Protein AF-A0A6G6K445-F1 (afdb_monomer_lite)

Structure (mmCIF, N/CA/C/O backbone):
data_AF-A0A6G6K445-F1
#
_entry.id   AF-A0A6G6K445-F1
#
loop_
_atom_site.group_PDB
_atom_site.id
_atom_site.type_symbol
_atom_site.label_atom_id
_atom_site.label_alt_id
_atom_site.label_comp_id
_atom_site.label_asym_id
_atom_site.label_entity_id
_atom_site.label_seq_id
_atom_site.pdbx_PDB_ins_code
_atom_site.Cartn_x
_atom_site.Cartn_y
_atom_site.Cartn_z
_atom_site.occupancy
_atom_site.B_iso_or_equiv
_atom_site.auth_seq_id
_atom_site.auth_comp_id
_atom_site.auth_asym_id
_atom_site.auth_atom_id
_atom_site.pdbx_PDB_model_num
ATOM 1 N N . MET A 1 1 ? 42.157 34.980 -2.897 1.00 37.25 1 MET A N 1
ATOM 2 C CA . MET A 1 1 ? 42.474 34.645 -1.493 1.00 37.25 1 MET A CA 1
ATOM 3 C C . MET A 1 1 ? 41.217 34.032 -0.906 1.00 37.25 1 MET A C 1
ATOM 5 O O . MET A 1 1 ? 40.422 34.731 -0.299 1.00 37.25 1 MET A O 1
ATOM 9 N N . GLU A 1 2 ? 41.001 32.754 -1.198 1.00 30.42 2 GLU A N 1
ATOM 10 C CA . GLU A 1 2 ? 39.861 31.966 -0.730 1.00 30.42 2 GLU A CA 1
ATOM 11 C C . GLU A 1 2 ? 40.439 30.736 -0.034 1.00 30.42 2 GLU A C 1
ATOM 13 O O . GLU A 1 2 ? 41.215 29.989 -0.633 1.00 30.42 2 GLU A O 1
ATOM 18 N N . SER A 1 3 ? 40.127 30.575 1.250 1.00 34.03 3 SER A N 1
ATOM 19 C CA . SER A 1 3 ? 40.540 29.416 2.037 1.00 34.03 3 SER A CA 1
ATOM 20 C C . SER A 1 3 ? 39.476 28.333 1.925 1.00 34.03 3 SER A C 1
ATOM 22 O O . SER A 1 3 ? 38.387 28.450 2.481 1.00 34.03 3 SER A O 1
ATOM 24 N N . VAL A 1 4 ? 39.831 27.277 1.200 1.00 31.39 4 VAL A N 1
ATOM 25 C CA . VAL A 1 4 ? 39.118 26.002 1.105 1.00 31.39 4 VAL A CA 1
ATOM 26 C C . VAL A 1 4 ? 39.355 25.213 2.394 1.00 31.39 4 VAL A C 1
ATOM 28 O O . VAL A 1 4 ? 40.498 24.916 2.739 1.00 31.39 4 VAL A O 1
ATOM 31 N N . LEU A 1 5 ? 38.280 24.858 3.102 1.00 35.78 5 LEU A N 1
ATOM 32 C CA . LEU A 1 5 ? 38.322 23.956 4.254 1.00 35.78 5 LEU A CA 1
ATOM 33 C C . LEU A 1 5 ? 38.049 22.523 3.767 1.00 35.78 5 LEU A C 1
ATOM 35 O O . LEU A 1 5 ? 36.928 22.177 3.399 1.00 35.78 5 LEU A O 1
ATOM 39 N N . GLN A 1 6 ? 39.101 21.706 3.722 1.00 32.06 6 GLN A N 1
ATOM 40 C CA . GLN A 1 6 ? 39.044 20.274 3.417 1.00 32.06 6 GLN A CA 1
ATOM 41 C C . GLN A 1 6 ? 38.480 19.485 4.607 1.00 32.06 6 GLN A C 1
ATOM 43 O O . GLN A 1 6 ? 39.022 19.536 5.709 1.00 32.06 6 GLN A O 1
ATOM 48 N N . MET A 1 7 ? 37.415 18.719 4.362 1.00 32.34 7 MET A N 1
ATOM 49 C CA . MET A 1 7 ? 36.884 17.704 5.279 1.00 32.34 7 MET A CA 1
ATOM 50 C C . MET A 1 7 ? 37.529 16.338 4.972 1.00 32.34 7 MET A C 1
ATOM 52 O O . MET A 1 7 ? 37.657 15.986 3.797 1.00 32.34 7 MET A O 1
ATOM 56 N N . PRO A 1 8 ? 37.938 15.553 5.986 1.00 35.41 8 PRO A N 1
ATOM 57 C CA . PRO A 1 8 ? 38.545 14.242 5.780 1.00 35.41 8 PRO A CA 1
ATOM 58 C C . PRO A 1 8 ? 37.499 13.184 5.398 1.00 35.41 8 PRO A C 1
ATOM 60 O O . PRO A 1 8 ? 36.436 13.078 6.009 1.00 35.41 8 PRO A O 1
ATOM 63 N N . GLY A 1 9 ? 37.833 12.391 4.378 1.00 30.05 9 GLY A N 1
ATOM 64 C CA . GLY A 1 9 ? 37.005 11.310 3.851 1.00 30.05 9 GLY A CA 1
ATOM 65 C C . GLY A 1 9 ? 36.837 10.151 4.833 1.00 30.05 9 GLY A C 1
ATOM 66 O O . GLY A 1 9 ? 37.804 9.643 5.400 1.00 30.05 9 GLY A O 1
ATOM 67 N N . VAL A 1 10 ? 35.591 9.710 4.990 1.00 37.12 10 VAL A N 1
ATOM 68 C CA . VAL A 1 10 ? 35.219 8.480 5.693 1.00 37.12 10 VAL A CA 1
ATOM 69 C C . VAL A 1 10 ? 34.972 7.407 4.635 1.00 37.12 10 VAL A C 1
ATOM 71 O O . VAL A 1 10 ? 34.036 7.508 3.845 1.00 37.12 10 VAL A O 1
ATOM 74 N N . HIS A 1 11 ? 35.830 6.389 4.595 1.00 35.53 11 HIS A N 1
ATOM 75 C CA . HIS A 1 11 ? 35.611 5.193 3.783 1.00 35.53 11 HIS A CA 1
ATOM 76 C C . HIS A 1 11 ? 34.526 4.309 4.426 1.00 35.53 11 HIS A C 1
ATOM 78 O O . HIS A 1 11 ? 34.600 4.060 5.632 1.00 35.53 11 HIS A O 1
ATOM 84 N N . PRO A 1 12 ? 33.552 3.785 3.661 1.00 38.03 12 PRO A N 1
ATOM 85 C CA . PRO A 1 12 ? 32.618 2.792 4.176 1.00 38.03 12 PRO A CA 1
ATOM 86 C C . PRO A 1 12 ? 33.309 1.431 4.354 1.00 38.03 12 PRO A C 1
ATOM 88 O O . PRO A 1 12 ? 34.021 0.950 3.472 1.00 38.03 12 PRO A O 1
ATOM 91 N N . ALA A 1 13 ? 33.089 0.818 5.517 1.00 40.47 13 ALA A N 1
ATOM 92 C CA . ALA A 1 13 ? 33.525 -0.538 5.832 1.00 40.47 13 ALA A CA 1
ATOM 93 C C . ALA A 1 13 ? 32.693 -1.586 5.057 1.00 40.47 13 ALA A C 1
ATOM 95 O O . ALA A 1 13 ? 31.506 -1.358 4.809 1.00 40.47 13 ALA A O 1
ATOM 96 N N . PRO A 1 14 ? 33.277 -2.743 4.694 1.00 38.56 14 PRO A N 1
ATOM 97 C CA . PRO A 1 14 ? 32.565 -3.796 3.979 1.00 38.56 14 PRO A CA 1
ATOM 98 C C . PRO A 1 14 ? 31.521 -4.473 4.878 1.00 38.56 14 PRO A C 1
ATOM 100 O O . PRO A 1 14 ? 31.820 -4.930 5.983 1.00 38.56 14 PRO A O 1
ATOM 103 N N . VAL A 1 15 ? 30.291 -4.554 4.375 1.00 49.94 15 VAL A N 1
ATOM 104 C CA . VAL A 1 15 ? 29.179 -5.285 4.991 1.00 49.94 15 VAL A CA 1
ATOM 105 C C . VAL A 1 15 ? 29.441 -6.786 4.841 1.00 49.94 15 VAL A C 1
ATOM 107 O O . VAL A 1 15 ? 29.516 -7.306 3.729 1.00 49.94 15 VAL A O 1
ATOM 110 N N . GLY A 1 16 ? 29.617 -7.479 5.966 1.00 39.53 16 GLY A N 1
ATOM 111 C CA . GLY A 1 16 ? 29.768 -8.933 6.007 1.00 39.53 16 GLY A CA 1
ATOM 112 C C . GLY A 1 16 ? 28.459 -9.643 5.664 1.00 39.53 16 GLY A C 1
ATOM 113 O O . GLY A 1 16 ? 27.401 -9.295 6.187 1.00 39.53 16 GLY A O 1
ATOM 114 N N . GLN A 1 17 ? 28.534 -10.648 4.791 1.00 44.44 17 GLN A N 1
ATOM 115 C CA . GLN A 1 17 ? 27.402 -11.513 4.472 1.00 44.44 17 GLN A CA 1
ATOM 116 C C . GLN A 1 17 ? 27.060 -12.456 5.640 1.00 44.44 17 GLN A C 1
ATOM 118 O O . GLN A 1 17 ? 27.969 -12.964 6.304 1.00 44.44 17 GLN A O 1
ATOM 123 N N . PRO A 1 18 ? 25.769 -12.746 5.881 1.00 44.41 18 PRO A N 1
ATOM 124 C CA . PRO A 1 18 ? 25.365 -13.763 6.838 1.00 44.41 18 PRO A CA 1
ATOM 125 C C . PRO A 1 18 ? 25.650 -15.167 6.285 1.00 44.41 18 PRO A C 1
ATOM 127 O O . PRO A 1 18 ? 25.129 -15.575 5.249 1.00 44.41 18 PRO A O 1
ATOM 130 N N . VAL A 1 19 ? 26.470 -15.920 7.016 1.00 49.69 19 VAL A N 1
ATOM 131 C CA . VAL A 1 19 ? 26.690 -17.354 6.802 1.00 49.69 19 VAL A CA 1
ATOM 132 C C . VAL A 1 19 ? 25.459 -18.110 7.310 1.00 49.69 19 VAL A C 1
ATOM 134 O O . VAL A 1 19 ? 25.200 -18.137 8.513 1.00 49.69 19 VAL A O 1
ATOM 137 N N . TYR A 1 20 ? 24.704 -18.733 6.406 1.00 50.19 20 TYR A N 1
ATOM 138 C CA . TYR A 1 20 ? 23.666 -19.700 6.765 1.00 50.19 20 TYR A CA 1
ATOM 139 C C . TYR A 1 20 ? 24.309 -21.054 7.118 1.00 50.19 20 TYR A C 1
ATOM 141 O O . TYR A 1 20 ? 25.134 -21.547 6.344 1.00 50.19 20 TYR A O 1
ATOM 149 N N . PRO A 1 21 ? 23.953 -21.692 8.249 1.00 54.72 21 PRO A N 1
ATOM 150 C CA . PRO A 1 21 ? 24.375 -23.061 8.526 1.00 54.72 21 PRO A CA 1
ATOM 151 C C . PRO A 1 21 ? 23.607 -24.058 7.636 1.00 54.72 21 PRO A C 1
ATOM 153 O O . PRO A 1 21 ? 22.424 -23.846 7.356 1.00 54.72 21 PRO A O 1
ATOM 156 N N . PRO A 1 22 ? 24.240 -25.162 7.197 1.00 49.97 22 PRO A N 1
ATOM 157 C CA . PRO A 1 22 ? 23.574 -26.174 6.388 1.00 49.97 22 PRO A CA 1
ATOM 158 C C . PRO A 1 22 ? 22.538 -26.969 7.194 1.00 49.97 22 PRO A C 1
ATOM 160 O O . PRO A 1 22 ? 22.710 -27.256 8.379 1.00 49.97 22 PRO A O 1
ATOM 163 N N . ALA A 1 23 ? 21.463 -27.341 6.497 1.00 37.00 23 ALA A N 1
ATOM 164 C CA . ALA A 1 23 ? 20.345 -28.132 6.986 1.00 37.00 23 ALA A CA 1
ATOM 165 C C . ALA A 1 23 ? 20.790 -29.484 7.574 1.00 37.00 23 ALA A C 1
ATOM 167 O O . ALA A 1 23 ? 21.500 -30.261 6.932 1.00 37.00 23 ALA A O 1
ATOM 168 N N . ALA A 1 24 ? 20.325 -29.782 8.789 1.00 41.03 24 ALA A N 1
ATOM 169 C CA . ALA A 1 24 ? 20.492 -31.085 9.416 1.00 41.03 24 ALA A CA 1
ATOM 170 C C . ALA A 1 24 ? 19.541 -32.106 8.770 1.00 41.03 24 ALA A C 1
ATOM 172 O O . ALA A 1 24 ? 18.319 -31.960 8.805 1.00 41.03 24 ALA A O 1
ATOM 173 N N . SER A 1 25 ? 20.134 -33.140 8.180 1.00 44.50 25 SER A N 1
ATOM 174 C CA . SER A 1 25 ? 19.454 -34.322 7.659 1.00 44.50 25 SER A CA 1
ATOM 175 C C . SER A 1 25 ? 18.954 -35.200 8.812 1.00 44.50 25 SER A C 1
ATOM 177 O O . SER A 1 25 ? 19.719 -35.555 9.710 1.00 44.50 25 SER A O 1
ATOM 179 N N . ASN A 1 26 ? 17.667 -35.548 8.782 1.00 45.97 26 ASN A N 1
ATOM 180 C CA . ASN A 1 26 ? 17.044 -36.509 9.686 1.00 45.97 26 ASN A CA 1
ATOM 181 C C . ASN A 1 26 ? 17.431 -37.941 9.284 1.00 45.97 26 ASN A C 1
ATOM 183 O O . ASN A 1 26 ? 17.043 -38.407 8.214 1.00 45.97 26 ASN A O 1
ATOM 187 N N . ALA A 1 27 ? 18.110 -38.666 10.174 1.00 45.50 27 ALA A N 1
ATOM 188 C CA . ALA A 1 27 ? 18.220 -40.123 10.122 1.00 45.50 27 ALA A CA 1
ATOM 189 C C . ALA A 1 27 ? 18.210 -40.723 11.549 1.00 45.50 27 ALA A C 1
ATOM 191 O O . ALA A 1 27 ? 18.643 -40.057 12.493 1.00 45.50 27 ALA A O 1
ATOM 192 N N . PRO A 1 28 ? 17.676 -41.947 11.735 1.00 51.00 28 PRO A N 1
ATOM 193 C CA . PRO A 1 28 ? 17.227 -42.444 13.033 1.00 51.00 28 PRO A CA 1
ATOM 194 C C . PRO A 1 28 ? 18.328 -43.128 13.862 1.00 51.00 28 PRO A C 1
ATOM 196 O O . PRO A 1 28 ? 19.203 -43.819 13.345 1.00 51.00 28 PRO A O 1
ATOM 199 N N . LEU A 1 29 ? 18.214 -42.972 15.183 1.00 45.34 29 LEU A N 1
ATOM 200 C CA . LEU A 1 29 ? 19.003 -43.639 16.225 1.00 45.34 29 LEU A CA 1
ATOM 201 C C . LEU A 1 29 ? 18.754 -45.157 16.283 1.00 45.34 29 LEU A C 1
ATOM 203 O O . LEU A 1 29 ? 17.594 -45.578 16.259 1.00 45.34 29 LEU A O 1
ATOM 207 N N . PRO A 1 30 ? 19.790 -45.962 16.582 1.00 53.62 30 PRO A N 1
ATOM 208 C CA . PRO A 1 30 ? 19.624 -47.220 17.293 1.00 53.62 30 PRO A CA 1
ATOM 209 C C . PRO A 1 30 ? 20.057 -47.118 18.768 1.00 53.62 30 PRO A C 1
ATOM 211 O O . PRO A 1 30 ? 21.072 -46.521 19.125 1.00 53.62 30 PRO A O 1
ATOM 214 N N . ARG A 1 31 ? 19.257 -47.760 19.628 1.00 48.59 31 ARG A N 1
ATOM 215 C CA . ARG A 1 31 ? 19.572 -48.121 21.020 1.00 48.59 31 ARG A CA 1
ATOM 216 C C . ARG A 1 31 ? 20.763 -49.088 21.073 1.00 48.59 31 ARG A C 1
ATOM 218 O O . ARG A 1 31 ? 20.750 -50.064 20.331 1.00 48.59 31 ARG A O 1
ATOM 225 N N . ASN A 1 32 ? 21.678 -48.918 22.036 1.00 38.62 32 ASN A N 1
ATOM 226 C CA . ASN A 1 32 ? 21.842 -49.854 23.166 1.00 38.62 32 ASN A CA 1
ATOM 227 C C . ASN A 1 32 ? 23.025 -49.515 24.103 1.00 38.62 32 ASN A C 1
ATOM 229 O O . ASN A 1 32 ? 24.143 -49.275 23.669 1.00 38.62 32 ASN A O 1
ATOM 233 N N . THR A 1 33 ? 22.707 -49.538 25.405 1.00 41.44 33 THR A N 1
ATOM 234 C CA . THR A 1 33 ? 23.463 -50.039 26.578 1.00 41.44 33 THR A CA 1
ATOM 235 C C . THR A 1 33 ? 24.975 -50.288 26.474 1.00 41.44 33 THR A C 1
ATOM 237 O O . THR A 1 33 ? 25.384 -51.163 25.721 1.00 41.44 33 THR A O 1
ATOM 240 N N . THR A 1 34 ? 25.777 -49.751 27.409 1.00 37.44 34 THR A N 1
ATOM 241 C CA . THR A 1 34 ? 26.303 -50.485 28.595 1.00 37.44 34 THR A CA 1
ATOM 242 C C . THR A 1 34 ? 27.182 -49.611 29.508 1.00 37.44 34 THR A C 1
ATOM 244 O O . THR A 1 34 ? 27.777 -48.624 29.092 1.00 37.44 34 THR A O 1
ATOM 247 N N . HIS A 1 35 ? 27.209 -50.008 30.784 1.00 43.72 35 HIS A N 1
ATOM 248 C CA . HIS A 1 35 ? 27.986 -49.493 31.913 1.00 43.72 35 HIS A CA 1
ATOM 249 C C . HIS A 1 35 ? 29.505 -49.421 31.686 1.00 43.72 35 HIS A C 1
ATOM 251 O O . HIS A 1 35 ? 30.089 -50.376 31.185 1.00 43.72 35 HIS A O 1
ATOM 257 N N . ALA A 1 36 ? 30.157 -48.405 32.264 1.00 38.41 36 ALA A N 1
ATOM 258 C CA . ALA A 1 36 ? 31.474 -48.570 32.887 1.00 38.41 36 ALA A CA 1
ATOM 259 C C . ALA A 1 36 ? 31.735 -47.481 33.941 1.00 38.41 36 ALA A C 1
ATOM 261 O O . ALA A 1 36 ? 31.722 -46.285 33.663 1.00 38.41 36 ALA A O 1
ATOM 262 N N . ALA A 1 37 ? 31.965 -47.936 35.170 1.00 46.44 37 ALA A N 1
ATOM 263 C CA . ALA A 1 37 ? 32.393 -47.151 36.315 1.00 46.44 37 ALA A CA 1
ATOM 264 C C . ALA A 1 37 ? 33.805 -46.576 36.110 1.00 46.44 37 ALA A C 1
ATOM 266 O O . ALA A 1 37 ? 34.688 -47.268 35.609 1.00 46.44 37 ALA A O 1
ATOM 267 N N . SER A 1 38 ? 34.056 -45.347 36.566 1.00 45.50 38 SER A N 1
ATOM 268 C CA . SER A 1 38 ? 35.426 -44.874 36.802 1.00 45.50 38 SER A CA 1
ATOM 269 C C . SER A 1 38 ? 35.495 -43.756 37.851 1.00 45.50 38 SER A C 1
ATOM 271 O O . SER A 1 38 ? 35.090 -42.620 37.646 1.00 45.50 38 SER A O 1
ATOM 273 N N . ALA A 1 39 ? 36.030 -44.160 39.005 1.00 42.53 39 ALA A N 1
ATOM 274 C CA . ALA A 1 39 ? 36.975 -43.450 39.866 1.00 42.53 39 ALA A CA 1
ATOM 275 C C . ALA A 1 39 ? 36.736 -41.960 40.180 1.00 42.53 39 ALA A C 1
ATOM 277 O O . ALA A 1 39 ? 37.257 -41.040 39.554 1.00 42.53 39 ALA A O 1
ATOM 278 N N . GLN A 1 40 ? 36.089 -41.760 41.322 1.00 45.91 40 GLN A N 1
ATOM 279 C CA . GLN A 1 40 ? 36.054 -40.532 42.103 1.00 45.91 40 GLN A CA 1
ATOM 280 C C . GLN A 1 40 ? 37.441 -40.271 42.736 1.00 45.91 40 GLN A C 1
ATOM 282 O O . GLN A 1 40 ? 37.790 -40.865 43.756 1.00 45.91 40 GLN A O 1
ATOM 287 N N . ARG A 1 41 ? 38.255 -39.380 42.145 1.00 40.41 41 ARG A N 1
ATOM 288 C CA . ARG A 1 41 ? 39.443 -38.800 42.804 1.00 40.41 41 ARG A CA 1
ATOM 289 C C . ARG A 1 41 ? 39.112 -37.409 43.342 1.00 40.41 41 ARG A C 1
ATOM 291 O O . ARG A 1 41 ? 38.875 -36.461 42.603 1.00 40.41 41 ARG A O 1
ATOM 298 N N . LYS A 1 42 ? 39.098 -37.333 44.669 1.00 44.91 42 LYS A N 1
ATOM 299 C CA . LYS A 1 42 ? 38.898 -36.150 45.505 1.00 44.91 42 LYS A CA 1
ATOM 300 C C . LYS A 1 42 ? 40.169 -35.288 45.453 1.00 44.91 42 LYS A C 1
ATOM 302 O O . LYS A 1 42 ? 41.204 -35.713 45.957 1.00 44.91 42 LYS A O 1
ATOM 307 N N . ALA A 1 43 ? 40.097 -34.111 44.834 1.00 46.25 43 ALA A N 1
ATOM 308 C CA . ALA A 1 43 ? 41.137 -33.082 44.912 1.00 46.25 43 ALA A CA 1
ATOM 309 C C . ALA A 1 43 ? 40.742 -32.022 45.964 1.00 46.25 43 ALA A C 1
ATOM 311 O O . ALA A 1 43 ? 39.549 -31.736 46.112 1.00 46.25 43 ALA A O 1
ATOM 312 N N . PRO A 1 44 ? 41.699 -31.471 46.731 1.00 52.06 44 PRO A N 1
ATOM 313 C CA . PRO A 1 44 ? 41.410 -30.585 47.852 1.00 52.06 44 PRO A CA 1
ATOM 314 C C . PRO A 1 44 ? 40.961 -29.194 47.385 1.00 52.06 44 PRO A C 1
ATOM 316 O O . PRO A 1 44 ? 41.566 -28.580 46.507 1.00 52.06 44 PRO A O 1
ATOM 319 N N . GLN A 1 45 ? 39.897 -28.697 48.015 1.00 43.81 45 GLN A N 1
ATOM 320 C CA . GLN A 1 45 ? 39.417 -27.323 47.903 1.00 43.81 45 GLN A CA 1
ATOM 321 C C . GLN A 1 45 ? 40.478 -26.357 48.448 1.00 43.81 45 GLN A C 1
ATOM 323 O O . GLN A 1 45 ? 40.666 -26.240 49.657 1.00 43.81 45 GLN A O 1
ATOM 328 N N . GLY A 1 46 ? 41.163 -25.657 47.544 1.00 41.31 46 GLY A N 1
ATOM 329 C CA . GLY A 1 46 ? 41.931 -24.459 47.863 1.00 41.31 46 GLY A CA 1
ATOM 330 C C . GLY A 1 46 ? 41.000 -23.251 47.926 1.00 41.31 46 GLY A C 1
ATOM 331 O O . GLY A 1 46 ? 40.371 -22.888 46.931 1.00 41.31 46 GLY A O 1
ATOM 332 N N . ALA A 1 47 ? 40.899 -22.637 49.102 1.00 53.75 47 ALA A N 1
ATOM 333 C CA . ALA A 1 47 ? 40.171 -21.397 49.325 1.00 53.75 47 ALA A CA 1
ATOM 334 C C . ALA A 1 47 ? 40.815 -20.241 48.533 1.00 53.75 47 ALA A C 1
ATOM 336 O O . ALA A 1 47 ? 41.815 -19.661 48.942 1.00 53.75 47 ALA A O 1
ATOM 337 N N . SER A 1 48 ? 40.225 -19.901 47.387 1.00 48.81 48 SER A N 1
ATOM 338 C CA . SER A 1 48 ? 40.535 -18.701 46.603 1.00 48.81 48 SER A CA 1
ATOM 339 C C . SER A 1 48 ? 39.624 -17.556 47.061 1.00 48.81 48 SER A C 1
ATOM 341 O O . SER A 1 48 ? 38.629 -17.217 46.412 1.00 48.81 48 SER A O 1
ATOM 343 N N . SER A 1 49 ? 39.946 -16.957 48.205 1.00 54.84 49 SER A N 1
ATOM 344 C CA . SER A 1 49 ? 39.359 -15.688 48.632 1.00 54.84 49 SER A CA 1
ATOM 345 C C . SER A 1 49 ? 39.994 -14.523 47.864 1.00 54.84 49 SER A C 1
ATOM 347 O O . SER A 1 49 ? 41.194 -14.287 47.965 1.00 54.84 49 SER A O 1
ATOM 349 N N . GLY A 1 50 ? 39.162 -13.755 47.155 1.00 57.41 50 GLY A N 1
ATOM 350 C CA . GLY A 1 50 ? 39.366 -12.310 47.018 1.00 57.41 50 GLY A CA 1
ATOM 351 C C . GLY A 1 50 ? 40.120 -11.789 45.792 1.00 57.41 50 GLY A C 1
ATOM 352 O O . GLY A 1 50 ? 41.165 -11.181 45.966 1.00 57.41 50 GLY A O 1
ATOM 353 N N . ARG A 1 51 ? 39.551 -11.896 44.577 1.00 56.25 51 ARG A N 1
ATOM 354 C CA . ARG A 1 51 ? 39.840 -10.978 43.439 1.00 56.25 51 ARG A CA 1
ATOM 355 C C . ARG A 1 51 ? 38.655 -10.803 42.462 1.00 56.25 51 ARG A C 1
ATOM 357 O O . ARG A 1 51 ? 38.849 -10.795 41.256 1.00 56.25 51 ARG A O 1
ATOM 364 N N . LYS A 1 52 ? 37.410 -10.675 42.948 1.00 55.50 52 LYS A N 1
ATOM 365 C CA . LYS A 1 52 ? 36.237 -10.379 42.079 1.00 55.50 52 LYS A CA 1
ATOM 366 C C . LYS A 1 52 ? 35.845 -8.893 42.017 1.00 55.50 52 LYS A C 1
ATOM 368 O O . LYS A 1 52 ? 35.029 -8.518 41.185 1.00 55.50 52 LYS A O 1
ATOM 373 N N . ALA A 1 53 ? 36.449 -8.041 42.848 1.00 58.34 53 ALA A N 1
ATOM 374 C CA . ALA A 1 53 ? 36.164 -6.605 42.869 1.00 58.34 53 ALA A CA 1
ATOM 375 C C . ALA A 1 53 ? 36.486 -5.846 41.557 1.00 58.34 53 ALA A C 1
ATOM 377 O O . ALA A 1 53 ? 35.665 -5.016 41.167 1.00 58.34 53 ALA A O 1
ATOM 378 N N . PRO A 1 54 ? 37.596 -6.106 40.825 1.00 72.56 54 PRO A N 1
ATOM 379 C CA . PRO A 1 54 ? 37.914 -5.287 39.650 1.00 72.56 54 PRO A CA 1
ATOM 380 C C . PRO A 1 54 ? 36.994 -5.574 38.454 1.00 72.56 54 PRO A C 1
ATOM 382 O O . PRO A 1 54 ? 36.709 -4.674 37.669 1.00 72.56 54 PRO A O 1
ATOM 385 N N . THR A 1 55 ? 36.479 -6.800 38.325 1.00 76.31 55 THR A N 1
ATOM 386 C CA . THR A 1 55 ? 35.638 -7.193 37.184 1.00 76.31 55 THR A CA 1
ATOM 387 C C . THR A 1 55 ? 34.251 -6.554 37.239 1.00 76.31 55 THR A C 1
ATOM 389 O O . THR A 1 55 ? 33.719 -6.157 36.208 1.00 76.31 55 THR A O 1
ATOM 392 N N . VAL A 1 56 ? 33.672 -6.413 38.438 1.00 79.62 56 VAL A N 1
ATOM 393 C CA . VAL A 1 56 ? 32.354 -5.778 38.607 1.00 79.62 56 VAL A CA 1
ATOM 394 C C . VAL A 1 56 ? 32.437 -4.280 38.316 1.00 79.62 56 VAL A C 1
ATOM 396 O O . VAL A 1 56 ? 31.581 -3.750 37.614 1.00 79.62 56 VAL A O 1
ATOM 399 N N . LEU A 1 57 ? 33.498 -3.610 38.779 1.00 83.75 57 LEU A N 1
ATOM 400 C CA . LEU A 1 57 ? 33.704 -2.187 38.510 1.00 83.75 57 LEU A CA 1
ATOM 401 C C . LEU A 1 57 ? 33.887 -1.913 37.009 1.00 83.75 57 LEU A C 1
ATOM 403 O O . LEU A 1 57 ? 33.271 -0.991 36.483 1.00 83.75 57 LEU A O 1
ATOM 407 N N . ALA A 1 58 ? 34.672 -2.740 36.309 1.00 85.69 58 ALA A N 1
ATOM 408 C CA . ALA A 1 58 ? 34.855 -2.612 34.864 1.00 85.69 58 ALA A CA 1
ATOM 409 C C . ALA A 1 58 ? 33.521 -2.729 34.105 1.00 85.69 58 ALA A C 1
ATOM 411 O O . ALA A 1 58 ? 33.236 -1.911 33.236 1.00 85.69 58 ALA A O 1
ATOM 412 N N . LEU A 1 59 ? 32.671 -3.688 34.485 1.00 88.94 59 LEU A N 1
ATOM 413 C CA . LEU A 1 59 ? 31.378 -3.918 33.835 1.00 88.94 59 LEU A CA 1
ATOM 414 C C . LEU A 1 59 ? 30.408 -2.745 34.058 1.00 88.94 59 LEU A C 1
ATOM 416 O O . LEU A 1 59 ? 29.738 -2.309 33.122 1.00 88.94 59 LEU A O 1
ATOM 420 N N . VAL A 1 60 ? 30.386 -2.171 35.265 1.00 89.81 60 VAL A N 1
ATOM 421 C CA . VAL A 1 60 ? 29.579 -0.976 35.571 1.00 89.81 60 VAL A CA 1
ATOM 422 C C . VAL A 1 60 ? 30.045 0.234 34.758 1.00 89.81 60 VAL A C 1
ATOM 424 O O . VAL A 1 60 ? 29.214 0.935 34.183 1.00 89.81 60 VAL A O 1
ATOM 427 N N . VAL A 1 61 ? 31.357 0.461 34.644 1.00 91.44 61 VAL A N 1
ATOM 428 C CA . VAL A 1 61 ? 31.902 1.567 33.836 1.00 91.44 61 VAL A CA 1
ATOM 429 C C . VAL A 1 61 ? 31.566 1.386 32.354 1.00 91.44 61 VAL A C 1
ATOM 431 O O . VAL A 1 61 ? 31.160 2.347 31.703 1.00 91.44 61 VAL A O 1
ATOM 434 N N . THR A 1 62 ? 31.655 0.164 31.819 1.00 92.00 62 THR A N 1
ATOM 435 C CA . THR A 1 62 ? 31.261 -0.120 30.431 1.00 92.00 62 THR A CA 1
ATOM 436 C C . THR A 1 62 ? 29.774 0.145 30.192 1.00 92.00 62 THR A C 1
ATOM 438 O O . THR A 1 62 ? 29.424 0.763 29.189 1.00 92.00 62 THR A O 1
ATOM 441 N N . LEU A 1 63 ? 28.890 -0.256 31.112 1.00 92.38 63 LEU A N 1
ATOM 442 C CA . LEU A 1 63 ? 27.453 0.010 30.986 1.00 92.38 63 LEU A CA 1
ATOM 443 C C . LEU A 1 63 ? 27.126 1.506 31.057 1.00 92.38 63 LEU A C 1
ATOM 445 O O . LEU A 1 63 ? 26.290 1.979 30.290 1.00 92.38 63 LEU A O 1
ATOM 449 N N . LEU A 1 64 ? 27.809 2.266 31.918 1.00 91.88 64 LEU A N 1
ATOM 450 C CA . LEU A 1 64 ? 27.654 3.722 31.980 1.00 91.88 64 LEU A CA 1
ATOM 451 C C . LEU A 1 64 ? 28.149 4.406 30.699 1.00 91.88 64 LEU A C 1
ATOM 453 O O . LEU A 1 64 ? 27.485 5.315 30.205 1.00 91.88 64 LEU A O 1
ATOM 457 N N . ALA A 1 65 ? 29.263 3.946 30.122 1.00 91.62 65 ALA A N 1
ATOM 458 C CA . ALA A 1 65 ? 29.767 4.463 28.851 1.00 91.62 65 ALA A CA 1
ATOM 459 C C . ALA A 1 65 ? 28.794 4.182 27.691 1.00 91.62 65 ALA A C 1
ATOM 461 O O . ALA A 1 65 ? 28.513 5.077 26.893 1.00 91.62 65 ALA A O 1
ATOM 462 N N . LEU A 1 66 ? 28.222 2.974 27.630 1.00 92.19 66 LEU A N 1
ATOM 463 C CA . LEU A 1 66 ? 27.205 2.617 26.635 1.00 92.19 66 LEU A CA 1
ATOM 464 C C . LEU A 1 66 ? 25.910 3.418 26.825 1.00 92.19 66 LEU A C 1
ATOM 466 O O . LEU A 1 66 ? 25.345 3.904 25.847 1.00 92.19 66 LEU A O 1
ATOM 470 N N . GLY A 1 67 ? 25.470 3.614 28.071 1.00 93.12 67 GLY A N 1
ATOM 471 C CA . GLY A 1 67 ? 24.316 4.456 28.392 1.00 93.12 67 GLY A CA 1
ATOM 472 C C . GLY A 1 67 ? 24.528 5.919 27.992 1.00 93.12 67 GLY A C 1
ATOM 473 O O . GLY A 1 67 ? 23.645 6.524 27.387 1.00 93.12 67 GLY A O 1
ATOM 474 N N . GLY A 1 68 ? 25.717 6.470 28.256 1.00 92.12 68 GLY A N 1
ATOM 475 C CA . GLY A 1 68 ? 26.094 7.825 27.847 1.00 92.12 68 GLY A CA 1
ATOM 476 C C . GLY A 1 68 ? 26.143 7.993 26.327 1.00 92.12 68 GLY A C 1
ATOM 477 O O . GLY A 1 68 ? 25.601 8.965 25.803 1.00 92.12 68 GLY A O 1
ATOM 478 N N . ALA A 1 69 ? 26.713 7.022 25.606 1.00 89.38 69 ALA A N 1
ATOM 479 C CA . ALA A 1 69 ? 26.726 7.025 24.145 1.00 89.38 69 ALA A CA 1
ATOM 480 C C . ALA A 1 69 ? 25.302 6.956 23.567 1.00 89.38 69 ALA A C 1
ATOM 482 O O . ALA A 1 69 ? 24.952 7.760 22.707 1.00 89.38 69 ALA A O 1
ATOM 483 N N . ALA A 1 70 ? 24.451 6.061 24.078 1.00 87.19 70 ALA A N 1
ATOM 484 C CA . ALA A 1 70 ? 23.057 5.955 23.649 1.00 87.19 70 ALA A CA 1
ATOM 485 C C . ALA A 1 70 ? 22.267 7.250 23.914 1.00 87.19 70 ALA A C 1
ATOM 487 O O . ALA A 1 70 ? 21.506 7.700 23.056 1.00 87.19 70 ALA A O 1
ATOM 488 N N . TRP A 1 71 ? 22.480 7.885 25.072 1.00 91.62 71 TRP A N 1
ATOM 489 C CA . TRP A 1 71 ? 21.871 9.175 25.397 1.00 91.62 71 TRP A CA 1
ATOM 490 C C . TRP A 1 71 ? 22.344 10.291 24.452 1.00 91.62 71 TRP A C 1
ATOM 492 O O . TRP A 1 71 ? 21.521 11.054 23.946 1.00 91.62 71 TRP A O 1
ATOM 502 N N . PHE A 1 72 ? 23.642 10.342 24.137 1.00 90.69 72 PHE A N 1
ATOM 503 C CA . PHE A 1 72 ? 24.198 11.303 23.182 1.00 90.69 72 PHE A CA 1
ATOM 504 C C . PHE A 1 72 ? 23.618 11.121 21.769 1.00 90.69 72 PHE A C 1
ATOM 506 O O . PHE A 1 72 ? 23.170 12.094 21.162 1.00 90.69 72 PHE A O 1
ATOM 513 N N . PHE A 1 73 ? 23.543 9.882 21.266 1.00 85.31 73 PHE A N 1
ATOM 514 C CA . PHE A 1 73 ? 22.937 9.587 19.961 1.00 85.31 73 PHE A CA 1
ATOM 515 C C . PHE A 1 73 ? 21.444 9.931 19.915 1.00 85.31 73 PHE A C 1
ATOM 517 O O . PHE A 1 73 ? 20.979 10.489 18.922 1.00 85.31 73 PHE A O 1
ATOM 524 N N . ARG A 1 74 ? 20.695 9.678 20.996 1.00 89.94 74 ARG A N 1
ATOM 525 C CA . ARG A 1 74 ? 19.289 10.098 21.106 1.00 89.94 74 ARG A CA 1
ATOM 526 C C . ARG A 1 74 ? 19.143 11.616 20.982 1.00 89.94 74 ARG A C 1
ATOM 528 O O . ARG A 1 74 ? 18.232 12.085 20.299 1.00 89.94 74 ARG A O 1
ATOM 535 N N . ASN A 1 75 ? 20.029 12.380 21.619 1.00 85.56 75 ASN A N 1
ATOM 536 C CA . ASN A 1 75 ? 19.975 13.839 21.568 1.00 85.56 75 ASN A CA 1
ATOM 537 C C . ASN A 1 75 ? 20.308 14.367 20.160 1.00 85.56 75 ASN A C 1
ATOM 539 O O . ASN A 1 75 ? 19.593 15.220 19.645 1.00 85.56 75 ASN A O 1
ATOM 543 N N . GLN A 1 76 ? 21.314 13.787 19.494 1.00 87.50 76 GLN A N 1
ATOM 544 C CA . GLN A 1 76 ? 21.660 14.120 18.103 1.00 87.50 76 GLN A CA 1
ATOM 545 C C . GLN A 1 76 ? 20.519 13.816 17.121 1.00 87.50 76 GLN A C 1
ATOM 547 O O . GLN A 1 76 ? 20.204 14.644 16.271 1.00 87.50 76 GLN A O 1
ATOM 552 N N . LEU A 1 77 ? 19.849 12.667 17.266 1.00 86.56 77 LEU A N 1
ATOM 553 C CA . LEU A 1 77 ? 18.673 12.325 16.455 1.00 86.56 77 LEU A CA 1
ATOM 554 C C . LEU A 1 77 ? 17.517 13.309 16.670 1.00 86.56 77 LEU A C 1
ATOM 556 O O . LEU A 1 77 ? 16.837 13.679 15.716 1.00 86.56 77 LEU A O 1
ATOM 560 N N . THR A 1 78 ? 17.315 13.757 17.911 1.00 88.81 78 THR A N 1
ATOM 561 C CA . THR A 1 78 ? 16.260 14.723 18.248 1.00 88.81 78 THR A CA 1
ATOM 562 C C . THR A 1 78 ? 16.529 16.083 17.599 1.00 88.81 78 THR A C 1
ATOM 564 O O . THR A 1 78 ? 15.616 16.675 17.027 1.00 88.81 78 THR A O 1
ATOM 567 N N . GLU A 1 79 ? 17.773 16.567 17.634 1.00 89.12 79 GLU A N 1
ATOM 568 C CA . GLU A 1 79 ? 18.149 17.827 16.981 1.00 89.12 79 GLU A CA 1
ATOM 569 C C . GLU A 1 79 ? 18.083 17.725 15.452 1.00 89.12 79 GLU A C 1
ATOM 571 O O . GLU A 1 79 ? 17.486 18.589 14.813 1.00 89.12 79 GLU A O 1
ATOM 576 N N . ALA A 1 80 ? 18.567 16.628 14.858 1.00 85.88 80 ALA A N 1
ATOM 577 C CA . ALA A 1 80 ? 18.444 16.395 13.417 1.00 85.88 80 ALA A CA 1
ATOM 578 C C . ALA A 1 80 ? 16.974 16.387 12.955 1.00 85.88 80 ALA A C 1
ATOM 580 O O . ALA A 1 80 ? 16.637 16.964 11.919 1.00 85.88 80 ALA A O 1
ATOM 581 N N . TRP A 1 81 ? 16.078 15.792 13.749 1.00 86.94 81 TRP A N 1
ATOM 582 C CA . TRP A 1 81 ? 14.646 15.766 13.452 1.00 86.94 81 TRP A CA 1
ATOM 583 C C . TRP A 1 81 ? 13.996 17.156 13.564 1.00 86.94 81 TRP A C 1
ATOM 585 O O . TRP A 1 81 ? 13.180 17.532 12.717 1.00 86.94 81 TRP A O 1
ATOM 595 N N . LYS A 1 82 ? 14.400 17.976 14.545 1.00 90.00 82 LYS A N 1
ATOM 596 C CA . LYS A 1 82 ? 13.971 19.385 14.641 1.00 90.00 82 LYS A CA 1
ATOM 597 C C . LYS A 1 82 ? 14.442 20.212 13.446 1.00 90.00 82 LYS A C 1
ATOM 599 O O . LYS A 1 82 ? 13.673 21.016 12.919 1.00 90.00 82 LYS A O 1
ATOM 604 N N . THR A 1 83 ? 15.678 20.015 12.986 1.00 88.88 83 THR A N 1
ATOM 605 C CA . THR A 1 83 ? 16.186 20.714 11.798 1.00 88.88 83 THR A CA 1
ATOM 606 C C . THR A 1 83 ? 15.389 20.318 10.558 1.00 88.88 83 THR A C 1
ATOM 608 O O . THR A 1 83 ? 14.881 21.195 9.867 1.00 88.88 83 THR A O 1
ATOM 611 N N . LEU A 1 84 ? 15.176 19.016 10.330 1.00 88.19 84 LEU A N 1
ATOM 612 C CA . LEU A 1 84 ? 14.409 18.511 9.186 1.00 88.19 84 LEU A CA 1
ATOM 613 C C . LEU A 1 84 ? 12.973 19.065 9.153 1.00 88.19 84 LEU A C 1
ATOM 615 O O . LEU A 1 84 ? 12.485 19.500 8.109 1.00 88.19 84 LEU A O 1
ATOM 619 N N . THR A 1 85 ? 12.295 19.078 10.304 1.00 83.81 85 THR A N 1
ATOM 620 C CA . THR A 1 85 ? 10.921 19.598 10.419 1.00 83.81 85 THR A CA 1
ATOM 621 C C . THR A 1 85 ? 10.855 21.112 10.213 1.00 83.81 85 THR A C 1
ATOM 623 O O . THR A 1 85 ? 9.916 21.600 9.583 1.00 83.81 85 THR A O 1
ATOM 626 N N . THR A 1 86 ? 11.862 21.857 10.675 1.00 88.38 86 THR A N 1
ATOM 627 C CA . THR A 1 86 ? 11.959 23.309 10.457 1.00 88.38 86 THR A CA 1
ATOM 628 C C . THR A 1 86 ? 12.208 23.638 8.986 1.00 88.38 86 THR A C 1
ATOM 630 O O . THR A 1 86 ? 11.519 24.493 8.434 1.00 88.38 86 THR A O 1
ATOM 633 N N . THR A 1 87 ? 13.122 22.923 8.322 1.00 87.31 87 THR A N 1
ATOM 634 C CA . THR A 1 87 ? 13.395 23.100 6.887 1.00 87.31 87 THR A CA 1
ATOM 635 C C . THR A 1 87 ? 12.155 22.810 6.048 1.00 87.31 87 THR A C 1
ATOM 637 O O . THR A 1 87 ? 11.801 23.626 5.202 1.00 87.31 87 THR A O 1
ATOM 640 N N . ARG A 1 88 ? 11.419 21.726 6.338 1.00 80.94 88 ARG A N 1
ATOM 641 C CA . ARG A 1 88 ? 10.157 21.432 5.637 1.00 80.94 88 ARG A CA 1
ATOM 642 C C . ARG A 1 88 ? 9.085 22.501 5.849 1.00 80.94 88 ARG A C 1
ATOM 644 O O . ARG A 1 88 ? 8.359 22.812 4.912 1.00 80.94 88 ARG A O 1
ATOM 651 N N . LYS A 1 89 ? 8.979 23.081 7.050 1.00 86.12 89 LYS A N 1
ATOM 652 C CA . LYS A 1 89 ? 8.060 24.208 7.295 1.00 86.12 89 LYS A CA 1
ATOM 653 C C . LYS A 1 89 ? 8.461 25.456 6.508 1.00 86.12 89 LYS A C 1
ATOM 655 O O . LYS A 1 89 ? 7.585 26.127 5.975 1.00 86.12 89 LYS A O 1
ATOM 660 N N . ALA A 1 90 ? 9.756 25.758 6.425 1.00 82.69 90 ALA A N 1
ATOM 661 C CA . ALA A 1 90 ? 10.251 26.892 5.648 1.00 82.69 90 ALA A CA 1
ATOM 662 C C . ALA A 1 90 ? 10.012 26.705 4.140 1.00 82.69 90 ALA A C 1
ATOM 664 O O . ALA A 1 90 ? 9.600 27.644 3.468 1.00 82.69 90 ALA A O 1
ATOM 665 N N . GLU A 1 91 ? 10.206 25.491 3.623 1.00 80.19 91 GLU A N 1
ATOM 666 C CA . GLU A 1 91 ? 9.925 25.147 2.225 1.00 80.19 91 GLU A CA 1
ATOM 667 C C . GLU A 1 91 ? 8.423 25.222 1.906 1.00 80.19 91 GLU A C 1
ATOM 669 O O . GLU A 1 91 ? 8.035 25.801 0.894 1.00 80.19 91 GLU A O 1
ATOM 674 N N . ALA A 1 92 ? 7.565 24.733 2.809 1.00 76.88 92 ALA A N 1
ATOM 675 C CA . ALA A 1 92 ? 6.116 24.875 2.681 1.00 76.88 92 ALA A CA 1
ATOM 676 C C . ALA A 1 92 ? 5.676 26.352 2.676 1.00 76.88 92 ALA A C 1
ATOM 678 O O . ALA A 1 92 ? 4.873 26.746 1.835 1.00 76.88 92 ALA A O 1
ATOM 679 N N . ALA A 1 93 ? 6.251 27.186 3.551 1.00 79.56 93 ALA A N 1
ATOM 680 C CA . ALA A 1 93 ? 5.970 28.622 3.584 1.00 79.56 93 ALA A CA 1
ATOM 681 C C . ALA A 1 93 ? 6.481 29.359 2.330 1.00 79.56 93 ALA A C 1
ATOM 683 O O . ALA A 1 93 ? 5.849 30.306 1.868 1.00 79.56 93 ALA A O 1
ATOM 684 N N . ALA A 1 94 ? 7.605 28.920 1.754 1.00 77.12 94 ALA A N 1
ATOM 685 C CA . ALA A 1 94 ? 8.130 29.478 0.509 1.00 77.12 94 ALA A CA 1
ATOM 686 C C . ALA A 1 94 ? 7.234 29.157 -0.701 1.00 77.12 94 ALA A C 1
ATOM 688 O O . ALA A 1 94 ? 7.126 29.976 -1.611 1.00 77.12 94 ALA A O 1
ATOM 689 N N . LEU A 1 95 ? 6.563 28.000 -0.700 1.00 73.31 95 LEU A N 1
ATOM 690 C CA . LEU A 1 95 ? 5.592 27.620 -1.733 1.00 73.31 95 LEU A CA 1
ATOM 691 C C . LEU A 1 95 ? 4.251 28.363 -1.609 1.00 73.31 95 LEU A C 1
ATOM 693 O O . LEU A 1 95 ? 3.545 28.509 -2.605 1.00 73.31 95 LEU A O 1
ATOM 697 N N . GLU A 1 96 ? 3.904 28.851 -0.417 1.00 76.50 96 GLU A N 1
ATOM 698 C CA . GLU A 1 96 ? 2.668 29.608 -0.166 1.00 76.50 96 GLU A CA 1
ATOM 699 C C . GLU A 1 96 ? 2.775 31.089 -0.585 1.00 76.50 96 GLU A C 1
ATOM 701 O O . GLU A 1 96 ? 1.763 31.762 -0.787 1.00 76.50 96 GLU A O 1
ATOM 706 N N . PHE A 1 97 ? 3.990 31.606 -0.803 1.00 56.88 97 PHE A N 1
ATOM 707 C CA . PHE A 1 97 ? 4.200 32.967 -1.295 1.00 56.88 97 PHE A CA 1
ATOM 708 C C . PHE A 1 97 ? 4.006 33.050 -2.819 1.00 56.88 97 PHE A C 1
ATOM 710 O O . PHE A 1 97 ? 4.963 33.056 -3.593 1.00 56.88 97 PHE A O 1
ATOM 717 N N . GLN A 1 98 ? 2.753 33.152 -3.267 1.00 60.81 98 GLN A N 1
ATOM 718 C CA . GLN A 1 98 ? 2.443 33.690 -4.594 1.00 60.81 98 GLN A CA 1
ATOM 719 C C . GLN A 1 98 ? 2.379 35.221 -4.500 1.00 60.81 98 GLN A C 1
ATOM 721 O O . GLN A 1 98 ? 1.465 35.744 -3.857 1.00 60.81 98 GLN A O 1
ATOM 726 N N . PRO A 1 99 ? 3.314 35.978 -5.109 1.00 61.31 99 PRO A N 1
ATOM 727 C CA . PRO A 1 99 ? 3.156 37.421 -5.202 1.00 61.31 99 PRO A CA 1
ATOM 728 C C . PRO A 1 99 ? 1.876 37.721 -5.989 1.00 61.31 99 PRO A C 1
ATOM 730 O O . PRO A 1 99 ? 1.675 37.190 -7.083 1.00 61.31 99 PRO A O 1
ATOM 733 N N . ALA A 1 100 ? 1.001 38.547 -5.411 1.00 57.94 100 ALA A N 1
ATOM 734 C CA . ALA A 1 100 ? -0.211 39.005 -6.075 1.00 57.94 100 ALA A CA 1
ATOM 735 C C . ALA A 1 100 ? 0.149 39.577 -7.453 1.00 57.94 100 ALA A C 1
ATOM 737 O O . ALA A 1 100 ? 1.094 40.362 -7.577 1.00 57.94 100 ALA A O 1
ATOM 738 N N . ALA A 1 101 ? -0.586 39.152 -8.484 1.00 59.25 101 ALA A N 1
ATOM 739 C CA . ALA A 1 101 ? -0.403 39.663 -9.833 1.00 59.25 101 ALA A CA 1
ATOM 740 C C . ALA A 1 101 ? -0.474 41.202 -9.814 1.00 59.25 101 ALA A C 1
ATOM 742 O O . ALA A 1 101 ? -1.337 41.753 -9.121 1.00 59.25 101 ALA A O 1
ATOM 743 N N . PRO A 1 102 ? 0.419 41.903 -10.535 1.00 62.16 102 PRO A N 1
ATOM 744 C CA . PRO A 1 102 ? 0.359 43.353 -10.620 1.00 62.16 102 PRO A CA 1
ATOM 745 C C . PRO A 1 102 ? -1.017 43.764 -11.150 1.00 62.16 102 PRO A C 1
ATOM 747 O O . PRO A 1 102 ? -1.473 43.275 -12.185 1.00 62.16 102 PRO A O 1
ATOM 750 N N . VAL A 1 103 ? -1.689 44.629 -10.389 1.00 68.75 103 VAL A N 1
ATOM 751 C CA . VAL A 1 103 ? -2.968 45.234 -10.762 1.00 68.75 103 VAL A CA 1
ATOM 752 C C . VAL A 1 103 ? -2.760 45.969 -12.092 1.00 68.75 103 VAL A C 1
ATOM 754 O O . VAL A 1 103 ? -1.829 46.770 -12.174 1.00 68.75 103 VAL A O 1
ATOM 757 N N . PRO A 1 104 ? -3.555 45.696 -13.143 1.00 64.81 104 PRO A N 1
ATOM 758 C CA . PRO A 1 104 ? -3.444 46.422 -14.401 1.00 64.81 104 PRO A CA 1
ATOM 759 C C . PRO A 1 104 ? -3.741 47.904 -14.171 1.00 64.81 104 PRO A C 1
ATOM 761 O O . PRO A 1 104 ? -4.787 48.236 -13.610 1.00 64.81 104 PRO A O 1
ATOM 764 N N . ASP A 1 105 ? -2.828 48.771 -14.609 1.00 60.19 105 ASP A N 1
ATOM 765 C CA . ASP A 1 105 ? -3.006 50.218 -14.557 1.00 60.19 105 ASP A CA 1
ATOM 766 C C . ASP A 1 105 ? -4.279 50.648 -15.302 1.00 60.19 105 ASP A C 1
ATOM 768 O O . ASP A 1 105 ? -4.570 50.233 -16.428 1.00 60.19 105 ASP A O 1
ATOM 772 N N . GLU A 1 106 ? -5.034 51.492 -14.611 1.00 57.59 106 GLU A N 1
ATOM 773 C CA . GLU A 1 106 ? -6.299 52.103 -14.993 1.00 57.59 106 GLU A CA 1
ATOM 774 C C . GLU A 1 106 ? -6.141 52.926 -16.294 1.00 57.59 106 GLU A C 1
ATOM 776 O O . GLU A 1 106 ? -5.313 53.842 -16.346 1.00 57.59 106 GLU A O 1
ATOM 781 N N . PRO A 1 107 ? -6.889 52.633 -17.378 1.00 56.50 107 PRO A N 1
ATOM 782 C CA . PRO A 1 107 ? -6.782 53.406 -18.608 1.00 56.50 107 PRO A CA 1
ATOM 783 C C . PRO A 1 107 ? -7.424 54.791 -18.456 1.00 56.50 107 PRO A C 1
ATOM 785 O O . PRO A 1 107 ? -8.555 54.941 -17.997 1.00 56.50 107 PRO A O 1
ATOM 788 N N . ALA A 1 108 ? -6.673 55.799 -18.901 1.00 48.66 108 ALA A N 1
ATOM 789 C CA . ALA A 1 108 ? -7.011 57.212 -18.852 1.00 48.66 108 ALA A CA 1
ATOM 790 C C . ALA A 1 108 ? -8.357 57.564 -19.513 1.00 48.66 108 ALA A C 1
ATOM 792 O O . ALA A 1 108 ? -8.678 57.153 -20.629 1.00 48.66 108 ALA A O 1
ATOM 793 N N . THR A 1 109 ? -9.095 58.416 -18.807 1.00 50.59 109 THR A N 1
ATOM 794 C CA . THR A 1 109 ? -10.372 59.036 -19.161 1.00 50.59 109 THR A CA 1
ATOM 795 C C . THR A 1 109 ? -10.274 59.929 -20.405 1.00 50.59 109 THR A C 1
ATOM 797 O O . THR A 1 109 ? -9.401 60.792 -20.493 1.00 50.59 109 THR A O 1
ATOM 800 N N . ALA A 1 110 ? -11.232 59.800 -21.327 1.00 44.88 110 ALA A N 1
ATOM 801 C CA . ALA A 1 110 ? -11.491 60.744 -22.421 1.00 44.88 110 ALA A CA 1
ATOM 802 C C . ALA A 1 110 ? -13.021 60.880 -22.658 1.00 44.88 110 ALA A C 1
ATOM 804 O O . ALA A 1 110 ? -13.778 60.040 -22.172 1.00 44.88 110 ALA A O 1
ATOM 805 N N . PRO A 1 111 ? -13.497 61.966 -23.305 1.00 54.34 111 PRO A N 1
ATOM 806 C CA . PRO A 1 111 ? -14.627 62.758 -22.812 1.00 54.34 111 PRO A CA 1
ATOM 807 C C . PRO A 1 111 ? -16.026 62.402 -23.356 1.00 54.34 111 PRO A C 1
ATOM 809 O O . PRO A 1 111 ? -16.210 61.668 -24.319 1.00 54.34 111 PRO A O 1
ATOM 812 N N . THR A 1 112 ? -16.992 63.011 -22.669 1.00 47.81 112 THR A N 1
ATOM 813 C CA . THR A 1 112 ? -18.458 62.910 -22.637 1.00 47.81 112 THR A CA 1
ATOM 814 C C . THR A 1 112 ? -19.259 63.205 -23.930 1.00 47.81 112 THR A C 1
ATOM 816 O O . THR A 1 112 ? -18.989 64.193 -24.607 1.00 47.81 112 THR A O 1
ATOM 819 N N . ALA A 1 113 ? -20.368 62.445 -24.073 1.00 41.91 113 ALA A N 1
ATOM 820 C CA . ALA A 1 113 ? -21.694 62.730 -24.692 1.00 41.91 113 ALA A CA 1
ATOM 821 C C . ALA A 1 113 ? -21.867 62.708 -26.238 1.00 41.91 113 ALA A C 1
ATOM 823 O O . ALA A 1 113 ? -20.896 62.963 -26.946 1.00 41.91 113 ALA A O 1
ATOM 824 N N . PRO A 1 114 ? -23.095 62.463 -26.789 1.00 56.28 114 PRO A N 1
ATOM 825 C CA . PRO A 1 114 ? -24.424 62.488 -26.146 1.00 56.28 114 PRO A CA 1
ATOM 826 C C . PRO A 1 114 ? -25.367 61.275 -26.386 1.00 56.28 114 PRO A C 1
ATOM 828 O O . PRO A 1 114 ? -25.056 60.308 -27.071 1.00 56.28 114 PRO A O 1
ATOM 831 N N . GLU A 1 115 ? -26.523 61.402 -25.731 1.00 49.09 115 GLU A N 1
ATOM 832 C CA . GLU A 1 115 ? -27.648 60.507 -25.422 1.00 49.09 115 GLU A CA 1
ATOM 833 C C . GLU A 1 115 ? -28.463 59.888 -26.587 1.00 49.09 115 GLU A C 1
ATOM 835 O O . GLU A 1 115 ? -28.384 60.321 -27.737 1.00 49.09 115 GLU A O 1
ATOM 840 N N . THR A 1 116 ? -29.412 59.015 -26.176 1.00 42.12 116 THR A N 1
ATOM 841 C CA . THR A 1 116 ? -30.779 58.696 -26.709 1.00 42.12 116 THR A CA 1
ATOM 842 C C . THR A 1 116 ? -30.954 57.237 -27.232 1.00 42.12 116 THR A C 1
ATOM 844 O O . THR A 1 116 ? -29.981 56.637 -27.674 1.00 42.12 116 THR A O 1
ATOM 847 N N . PRO A 1 117 ? -32.156 56.602 -27.186 1.00 54.75 117 PRO A N 1
ATOM 848 C CA . PRO A 1 117 ? -32.753 55.943 -26.014 1.00 54.75 117 PRO A CA 1
ATOM 849 C C . PRO A 1 117 ? -33.298 54.502 -26.267 1.00 54.75 117 PRO A C 1
ATOM 851 O O . PRO A 1 117 ? -33.552 54.085 -27.391 1.00 54.75 117 PRO A O 1
ATOM 854 N N . ALA A 1 118 ? -33.532 53.792 -25.156 1.00 49.62 118 ALA A N 1
ATOM 855 C CA . ALA A 1 118 ? -34.480 52.698 -24.859 1.00 49.62 118 ALA A CA 1
ATOM 856 C C . ALA A 1 118 ? -35.190 51.887 -25.979 1.00 49.62 118 ALA A C 1
ATOM 858 O O . ALA A 1 118 ? -36.017 52.413 -26.721 1.00 49.62 118 ALA A O 1
ATOM 859 N N . ALA A 1 119 ? -35.062 50.550 -25.909 1.00 38.28 119 ALA A N 1
ATOM 860 C CA . ALA A 1 119 ? -36.112 49.598 -26.302 1.00 38.28 119 ALA A CA 1
ATOM 861 C C . ALA A 1 119 ? -36.049 48.284 -25.482 1.00 38.28 119 ALA A C 1
ATOM 863 O O . ALA A 1 119 ? -34.999 47.888 -24.988 1.00 38.28 119 ALA A O 1
ATOM 864 N N . ALA A 1 120 ? -37.225 47.679 -25.317 1.00 48.06 120 ALA A N 1
ATOM 865 C CA . ALA A 1 120 ? -37.703 46.726 -24.306 1.00 48.06 120 ALA A CA 1
ATOM 866 C C . ALA A 1 120 ? -37.203 45.251 -24.421 1.00 48.06 120 ALA A C 1
ATOM 868 O O . ALA A 1 120 ? -36.535 44.908 -25.395 1.00 48.06 120 ALA A O 1
ATOM 869 N N . PRO A 1 121 ? -37.539 44.359 -23.453 1.00 55.31 121 PRO A N 1
ATOM 870 C CA . PRO A 1 121 ? -37.018 42.993 -23.369 1.00 55.31 121 PRO A CA 1
ATOM 871 C C . PRO A 1 121 ? -37.905 41.972 -24.104 1.00 55.31 121 PRO A C 1
ATOM 873 O O . PRO A 1 121 ? -39.129 42.099 -24.123 1.00 55.31 121 PRO A O 1
ATOM 876 N N . GLY A 1 122 ? -37.295 40.920 -24.661 1.00 37.59 122 GLY A N 1
ATOM 877 C CA . GLY A 1 122 ? -38.010 39.859 -25.375 1.00 37.59 122 GLY A CA 1
ATOM 878 C C . GLY A 1 122 ? -37.372 38.473 -25.245 1.00 37.59 122 GLY A C 1
ATOM 879 O O . GLY A 1 122 ? -36.361 38.195 -25.874 1.00 37.59 122 GLY A O 1
ATOM 880 N N . ASN A 1 123 ? -38.038 37.637 -24.443 1.00 40.53 123 ASN A N 1
ATOM 881 C CA . ASN A 1 123 ? -38.290 36.193 -24.563 1.00 40.53 123 ASN A CA 1
ATOM 882 C C . ASN A 1 123 ? -37.173 35.161 -24.839 1.00 40.53 123 ASN A C 1
ATOM 884 O O . ASN A 1 123 ? -36.582 35.087 -25.912 1.00 40.53 123 ASN A O 1
ATOM 888 N N . GLN A 1 124 ? -37.087 34.218 -23.888 1.00 46.97 124 GLN A N 1
ATOM 889 C CA . GLN A 1 124 ? -36.682 32.815 -24.058 1.00 46.97 124 GLN A CA 1
ATOM 890 C C . GLN A 1 124 ? -37.485 32.087 -25.152 1.00 46.97 124 GLN A C 1
ATOM 892 O O . GLN A 1 124 ? -38.663 32.388 -25.368 1.00 46.97 124 GLN A O 1
ATOM 897 N N . PRO A 1 125 ? -36.916 30.994 -25.690 1.00 48.75 125 PRO A N 1
ATOM 898 C CA . PRO A 1 125 ? -37.670 29.742 -25.695 1.00 48.75 125 PRO A CA 1
ATOM 899 C C . PRO A 1 125 ? -36.869 28.504 -25.250 1.00 48.75 125 PRO A C 1
ATOM 901 O O . PRO A 1 125 ? -35.644 28.436 -25.324 1.00 48.75 125 PRO A O 1
ATOM 904 N N . ALA A 1 126 ? -37.649 27.534 -24.774 1.00 43.69 126 ALA A N 1
ATOM 905 C CA . ALA A 1 126 ? -37.295 26.217 -24.252 1.00 43.69 126 ALA A CA 1
ATOM 906 C C . ALA A 1 126 ? -37.059 25.166 -25.380 1.00 43.69 126 ALA A C 1
ATOM 908 O O . ALA A 1 126 ? -37.235 25.485 -26.559 1.00 43.69 126 ALA A O 1
ATOM 909 N N . PRO A 1 127 ? -36.642 23.923 -25.049 1.00 54.56 127 PRO A N 1
ATOM 910 C CA . PRO A 1 127 ? -35.884 23.041 -25.938 1.00 54.56 127 PRO A CA 1
ATOM 911 C C . PRO A 1 127 ? -36.738 22.115 -26.819 1.00 54.56 127 PRO A C 1
ATOM 913 O O . PRO A 1 127 ? -37.842 21.713 -26.455 1.00 54.56 127 PRO A O 1
ATOM 916 N N . SER A 1 128 ? -36.172 21.725 -27.967 1.00 47.59 128 SER A N 1
ATOM 917 C CA . SER A 1 128 ? -36.746 20.740 -28.892 1.00 47.59 128 SER A CA 1
ATOM 918 C C . SER A 1 128 ? -36.279 19.315 -28.595 1.00 47.59 128 SER A C 1
ATOM 920 O O . SER A 1 128 ? -35.108 19.054 -28.327 1.00 47.59 128 SER A O 1
ATOM 922 N N . SER A 1 129 ? -37.246 18.408 -28.668 1.00 46.25 129 SER A N 1
ATOM 923 C CA . SER A 1 129 ? -37.181 16.963 -28.464 1.00 46.25 129 SER A CA 1
ATOM 924 C C . SER A 1 129 ? -36.605 16.249 -29.694 1.00 46.25 129 SER A C 1
ATOM 926 O O . SER A 1 129 ? -36.942 16.601 -30.822 1.00 46.25 129 SER A O 1
ATOM 928 N N . VAL A 1 130 ? -35.801 15.203 -29.487 1.00 49.41 130 VAL A N 1
ATOM 929 C CA . VAL A 1 130 ? -35.330 14.286 -30.543 1.00 49.41 130 VAL A CA 1
ATOM 930 C C . VAL A 1 130 ? -36.069 12.945 -30.409 1.00 49.41 130 VAL A C 1
ATOM 932 O O . VAL A 1 130 ? -36.177 12.445 -29.287 1.00 49.41 130 VAL A O 1
ATOM 935 N N . PRO A 1 131 ? -36.586 12.349 -31.502 1.00 55.31 131 PRO A N 1
ATOM 936 C CA . PRO A 1 131 ? -37.302 11.079 -31.452 1.00 55.31 131 PRO A CA 1
ATOM 937 C C . PRO A 1 131 ? -36.384 9.857 -31.620 1.00 55.31 131 PRO A C 1
ATOM 939 O O . PRO A 1 131 ? -35.364 9.893 -32.307 1.00 55.31 131 PRO A O 1
ATOM 942 N N . ALA A 1 132 ? -36.814 8.752 -31.010 1.00 43.62 132 ALA A N 1
ATOM 943 C CA . ALA A 1 132 ? -36.275 7.404 -31.162 1.00 43.62 132 ALA A CA 1
ATOM 944 C C . ALA A 1 132 ? -36.701 6.749 -32.493 1.00 43.62 132 ALA A C 1
ATOM 946 O O . ALA A 1 132 ? -37.793 7.044 -32.986 1.00 43.62 132 ALA A O 1
ATOM 947 N N . PRO A 1 133 ? -35.938 5.773 -33.016 1.00 56.34 133 PRO A N 1
ATOM 948 C CA . PRO A 1 133 ? -36.453 4.830 -33.998 1.00 56.34 133 PRO A CA 1
ATOM 949 C C . PRO A 1 133 ? -36.712 3.440 -33.390 1.00 56.34 133 PRO A C 1
ATOM 951 O O . PRO A 1 133 ? -35.849 2.831 -32.762 1.00 56.34 133 PRO A O 1
ATOM 954 N N . SER A 1 134 ? -37.921 2.930 -33.640 1.00 46.94 134 SER A N 1
ATOM 955 C CA . SER A 1 134 ? -38.253 1.500 -33.635 1.00 46.94 134 SER A CA 1
ATOM 956 C C . SER A 1 134 ? -37.968 0.904 -35.014 1.00 46.94 134 SER A C 1
ATOM 958 O O . SER A 1 134 ? -38.279 1.526 -36.027 1.00 46.94 134 SER A O 1
ATOM 960 N N . GLY A 1 135 ? -37.457 -0.326 -35.054 1.00 37.19 135 GLY A N 1
ATOM 961 C CA . GLY A 1 135 ? -37.328 -1.126 -36.271 1.00 37.19 135 GLY A CA 1
ATOM 962 C C . GLY A 1 135 ? -37.376 -2.613 -35.932 1.00 37.19 135 GLY A C 1
ATOM 963 O O . GLY A 1 135 ? -36.566 -3.099 -35.151 1.00 37.19 135 GLY A O 1
ATOM 964 N N . ALA A 1 136 ? -38.375 -3.300 -36.479 1.00 37.47 136 ALA A N 1
ATOM 965 C CA . ALA A 1 136 ? -38.719 -4.691 -36.226 1.00 37.47 136 ALA A CA 1
ATOM 966 C C . ALA A 1 136 ? -38.052 -5.670 -37.215 1.00 37.47 136 ALA A C 1
ATOM 968 O O . ALA A 1 136 ? -37.733 -5.288 -38.333 1.00 37.47 136 ALA A O 1
ATOM 969 N N . ALA A 1 137 ? -37.970 -6.934 -36.771 1.00 36.75 137 ALA A N 1
ATOM 970 C CA . ALA A 1 137 ? -38.067 -8.210 -37.500 1.00 36.75 137 ALA A CA 1
ATOM 971 C C . ALA A 1 137 ? -37.205 -8.469 -38.758 1.00 36.75 137 ALA A C 1
ATOM 973 O O . ALA A 1 137 ? -37.343 -7.783 -39.760 1.00 36.75 137 ALA A O 1
ATOM 974 N N . SER A 1 138 ? -36.492 -9.607 -38.788 1.00 36.72 138 SER A N 1
ATOM 975 C CA . SER A 1 138 ? -36.836 -10.697 -39.723 1.00 36.72 138 SER A CA 1
ATOM 976 C C . SER A 1 138 ? -36.067 -11.997 -39.453 1.00 36.72 138 SER A C 1
ATOM 978 O O . SER A 1 138 ? -34.922 -11.997 -39.011 1.00 36.72 138 SER A O 1
ATOM 980 N N . LEU A 1 139 ? -36.758 -13.097 -39.748 1.00 39.00 139 LEU A N 1
ATOM 981 C CA . LEU A 1 139 ? -36.322 -14.489 -39.769 1.00 39.00 139 LEU A CA 1
ATOM 982 C C . LEU A 1 139 ? -35.323 -14.759 -40.905 1.00 39.00 139 LEU A C 1
ATOM 984 O O . LEU A 1 139 ? -35.415 -14.152 -41.970 1.00 39.00 139 LEU A O 1
ATOM 988 N N . GLY A 1 140 ? -34.448 -15.746 -40.711 1.00 33.72 140 GLY A N 1
ATOM 989 C CA . GLY A 1 140 ? -33.587 -16.276 -41.767 1.00 33.72 140 GLY A CA 1
ATOM 990 C C . GLY A 1 140 ? -32.861 -17.541 -41.332 1.00 33.72 140 GLY A C 1
ATOM 991 O O . GLY A 1 140 ? -31.739 -17.483 -40.841 1.00 33.72 140 GLY A O 1
ATOM 992 N N . SER A 1 141 ? -33.537 -18.675 -41.486 1.00 37.16 141 SER A N 1
ATOM 993 C CA . SER A 1 141 ? -32.953 -20.013 -41.497 1.00 37.16 141 SER A CA 1
ATOM 994 C C . SER A 1 141 ? -32.041 -20.154 -42.715 1.00 37.16 141 SER A C 1
ATOM 996 O O . SER A 1 141 ? -32.495 -19.843 -43.808 1.00 37.16 141 SER A O 1
ATOM 998 N N . ASP A 1 142 ? -30.829 -20.687 -42.561 1.00 37.00 142 ASP A N 1
ATOM 999 C CA . ASP A 1 142 ? -30.313 -21.646 -43.539 1.00 37.00 142 ASP A CA 1
ATOM 1000 C C . ASP A 1 142 ? -29.161 -22.484 -42.980 1.00 37.00 142 ASP A C 1
ATOM 1002 O O . ASP A 1 142 ? -28.230 -22.006 -42.331 1.00 37.00 142 ASP A O 1
ATOM 1006 N N . ALA A 1 143 ? -29.297 -23.782 -43.220 1.00 38.44 143 ALA A N 1
ATOM 1007 C CA . ALA A 1 143 ? -28.376 -24.835 -42.859 1.00 38.44 143 ALA A CA 1
ATOM 1008 C C . ALA A 1 143 ? -27.331 -25.004 -43.963 1.00 38.44 143 ALA A C 1
ATOM 1010 O O . ALA A 1 143 ? -27.686 -25.070 -45.134 1.00 38.44 143 ALA A O 1
ATOM 1011 N N . THR A 1 144 ? -26.057 -25.183 -43.612 1.00 36.72 144 THR A N 1
ATOM 1012 C CA . THR A 1 144 ? -25.117 -25.956 -44.439 1.00 36.72 144 THR A CA 1
ATOM 1013 C C . THR A 1 144 ? -24.014 -26.525 -43.552 1.00 36.72 144 THR A C 1
ATOM 1015 O O . THR A 1 144 ? -23.192 -25.808 -42.989 1.00 36.72 144 THR A O 1
ATOM 1018 N N . THR A 1 145 ? -24.029 -27.847 -43.425 1.00 41.25 145 THR A N 1
ATOM 1019 C CA . THR A 1 145 ? -22.982 -28.682 -42.834 1.00 41.25 145 THR A CA 1
ATOM 1020 C C . THR A 1 145 ? -21.932 -29.007 -43.897 1.00 41.25 145 THR A C 1
ATOM 1022 O O . THR A 1 145 ? -22.316 -29.423 -44.990 1.00 41.25 145 THR A O 1
ATOM 1025 N N . PRO A 1 146 ? -20.630 -28.951 -43.576 1.00 48.66 146 PRO A N 1
ATOM 1026 C CA . PRO A 1 146 ? -19.651 -29.807 -44.230 1.00 48.66 146 PRO A CA 1
ATOM 1027 C C . PRO A 1 146 ? -19.008 -30.801 -43.251 1.00 48.66 146 PRO A C 1
ATOM 1029 O O . PRO A 1 146 ? -18.815 -30.531 -42.066 1.00 48.66 146 PRO A O 1
ATOM 1032 N N . ALA A 1 147 ? -18.739 -31.986 -43.792 1.00 43.41 147 ALA A N 1
ATOM 1033 C CA . ALA A 1 147 ? -18.172 -33.161 -43.143 1.00 43.41 147 ALA A CA 1
ATOM 1034 C C . ALA A 1 147 ? -16.706 -32.963 -42.692 1.00 43.41 147 ALA A C 1
ATOM 1036 O O . ALA A 1 147 ? -16.007 -32.120 -43.256 1.00 43.41 147 ALA A O 1
ATOM 1037 N N . PRO A 1 148 ? -16.214 -33.750 -41.714 1.00 49.34 148 PRO A N 1
ATOM 1038 C CA . PRO A 1 148 ? -14.838 -33.660 -41.241 1.00 49.34 148 PRO A CA 1
ATOM 1039 C C . PRO A 1 148 ? -13.876 -34.476 -42.118 1.00 49.34 148 PRO A C 1
ATOM 1041 O O . PRO A 1 148 ? -14.087 -35.668 -42.350 1.00 49.34 148 PRO A O 1
ATOM 1044 N N . GLU A 1 149 ? -12.788 -33.843 -42.555 1.00 42.75 149 GLU A N 1
ATOM 1045 C CA . GLU A 1 149 ? -11.634 -34.523 -43.142 1.00 42.75 149 GLU A CA 1
ATOM 1046 C C . GLU A 1 149 ? -10.751 -35.149 -42.049 1.00 42.75 149 GLU A C 1
ATOM 1048 O O . GLU A 1 149 ? -10.440 -34.554 -41.017 1.00 42.75 149 GLU A O 1
ATOM 1053 N N . THR A 1 150 ? -10.366 -36.395 -42.300 1.00 45.00 150 THR A N 1
ATOM 1054 C CA . THR A 1 150 ? -9.429 -37.228 -41.539 1.00 45.00 150 THR A CA 1
ATOM 1055 C C . THR A 1 150 ? -7.994 -36.676 -41.520 1.00 45.00 150 THR A C 1
ATOM 1057 O O . THR A 1 150 ? -7.537 -36.160 -42.540 1.00 45.00 150 THR A O 1
ATOM 1060 N N . PRO A 1 151 ? -7.224 -36.873 -40.430 1.00 52.91 151 PRO A N 1
ATOM 1061 C CA . PRO A 1 151 ? -5.821 -36.467 -40.355 1.00 52.91 151 PRO A CA 1
ATOM 1062 C C . PRO A 1 151 ? -4.877 -37.526 -40.959 1.00 52.91 151 PRO A C 1
ATOM 1064 O O . PRO A 1 151 ? -5.089 -38.724 -40.740 1.00 52.91 151 PRO A O 1
ATOM 1067 N N . PRO A 1 152 ? -3.785 -37.135 -41.643 1.00 56.72 152 PRO A N 1
ATOM 1068 C CA . PRO A 1 152 ? -2.691 -38.047 -41.918 1.00 56.72 152 PRO A CA 1
ATOM 1069 C C . PRO A 1 152 ? -1.690 -38.142 -40.757 1.00 56.72 152 PRO A C 1
ATOM 1071 O O . PRO A 1 152 ? -1.357 -37.189 -40.056 1.00 56.72 152 PRO A O 1
ATOM 1074 N N . SER A 1 153 ? -1.247 -39.383 -40.619 1.00 38.34 153 SER A N 1
ATOM 1075 C CA . SER A 1 153 ? -0.349 -40.008 -39.659 1.00 38.34 153 SER A CA 1
ATOM 1076 C C . SER A 1 153 ? 1.124 -39.572 -39.753 1.00 38.34 153 SER A C 1
ATOM 1078 O O . SER A 1 153 ? 1.629 -39.326 -40.841 1.00 38.34 153 SER A O 1
ATOM 1080 N N . SER A 1 154 ? 1.788 -39.611 -38.590 1.00 38.84 154 SER A N 1
ATOM 1081 C CA . SER A 1 154 ? 3.166 -40.060 -38.294 1.00 38.84 154 SER A CA 1
ATOM 1082 C C . SER A 1 154 ? 4.362 -39.711 -39.192 1.00 38.84 154 SER A C 1
ATOM 1084 O O . SER A 1 154 ? 4.452 -40.106 -40.349 1.00 38.84 154 SER A O 1
ATOM 1086 N N . GLY A 1 155 ? 5.413 -39.245 -38.510 1.00 32.66 155 GLY A N 1
ATOM 1087 C CA . GLY A 1 155 ? 6.827 -39.454 -38.852 1.00 32.66 155 GLY A CA 1
ATOM 1088 C C . GLY A 1 155 ? 7.650 -38.194 -38.575 1.00 32.66 155 GLY A C 1
ATOM 1089 O O . GLY A 1 155 ? 7.207 -37.103 -38.889 1.00 32.66 155 GLY A O 1
ATOM 1090 N N . ALA A 1 156 ? 8.845 -38.202 -37.999 1.00 36.31 156 ALA A N 1
ATOM 1091 C CA . ALA A 1 156 ? 9.698 -39.226 -37.421 1.00 36.31 156 ALA A CA 1
ATOM 1092 C C . ALA A 1 156 ? 10.783 -38.473 -36.616 1.00 36.31 156 ALA A C 1
ATOM 1094 O O . ALA A 1 156 ? 11.153 -37.353 -36.968 1.00 36.31 156 ALA A O 1
ATOM 1095 N N . ALA A 1 157 ? 11.298 -39.083 -35.547 1.00 42.19 157 ALA A N 1
ATOM 1096 C CA . ALA A 1 157 ? 12.540 -38.654 -34.899 1.00 42.19 157 ALA A CA 1
ATOM 1097 C C . ALA A 1 157 ? 13.739 -38.844 -35.853 1.00 42.19 157 ALA A C 1
ATOM 1099 O O . ALA A 1 157 ? 13.678 -39.700 -36.740 1.00 42.19 157 ALA A O 1
ATOM 1100 N N . PRO A 1 158 ? 14.849 -38.110 -35.650 1.00 48.66 158 PRO A N 1
ATOM 1101 C CA . PRO A 1 158 ? 15.957 -38.754 -34.939 1.00 48.66 158 PRO A CA 1
ATOM 1102 C C . PRO A 1 158 ? 16.773 -37.824 -34.016 1.00 48.66 158 PRO A C 1
ATOM 1104 O O . PRO A 1 158 ? 17.014 -36.654 -34.297 1.00 48.66 158 PRO A O 1
ATOM 1107 N N . SER A 1 159 ? 17.256 -38.398 -32.915 1.00 37.03 159 SER A N 1
ATOM 1108 C CA . SER A 1 159 ? 18.472 -37.989 -32.183 1.00 37.03 159 SER A CA 1
ATOM 1109 C C . SER A 1 159 ? 19.678 -38.795 -32.731 1.00 37.03 159 SER A C 1
ATOM 1111 O O . SER A 1 159 ? 19.457 -39.659 -33.580 1.00 37.03 159 SER A O 1
ATOM 1113 N N . PRO A 1 160 ? 20.898 -38.755 -32.153 1.00 58.06 160 PRO A N 1
ATOM 1114 C CA . PRO A 1 160 ? 21.694 -37.684 -31.528 1.00 58.06 160 PRO A CA 1
ATOM 1115 C C . PRO A 1 160 ? 23.161 -37.680 -32.060 1.00 58.06 160 PRO A C 1
ATOM 1117 O O . PRO A 1 160 ? 23.519 -38.473 -32.927 1.00 58.06 160 PRO A O 1
ATOM 1120 N N . SER A 1 161 ? 24.023 -36.873 -31.418 1.00 33.91 161 SER A N 1
ATOM 1121 C CA . SER A 1 161 ? 25.512 -36.873 -31.395 1.00 33.91 161 SER A CA 1
ATOM 1122 C C . SER A 1 161 ? 26.091 -35.607 -32.039 1.00 33.91 161 SER A C 1
ATOM 1124 O O . SER A 1 161 ? 25.751 -35.258 -33.158 1.00 33.91 161 SER A O 1
ATOM 1126 N N . SER A 1 162 ? 26.985 -34.849 -31.402 1.00 36.94 162 SER A N 1
ATOM 1127 C CA . SER A 1 162 ? 28.255 -35.333 -30.852 1.00 36.94 162 SER A CA 1
ATOM 1128 C C . SER A 1 162 ? 28.846 -34.340 -29.842 1.00 36.94 162 SER A C 1
ATOM 1130 O O . SER A 1 162 ? 28.837 -33.134 -30.074 1.00 36.94 162 SER A O 1
ATOM 1132 N N . THR A 1 163 ? 29.425 -34.865 -28.764 1.00 39.41 163 THR A N 1
ATOM 1133 C CA . THR A 1 163 ? 30.481 -34.235 -27.948 1.00 39.41 163 THR A CA 1
ATOM 1134 C C . THR A 1 163 ? 31.835 -34.768 -28.445 1.00 39.41 163 THR A C 1
ATOM 1136 O O . THR A 1 163 ? 31.881 -35.908 -28.913 1.00 39.41 163 THR A O 1
ATOM 1139 N N . PRO A 1 164 ? 32.925 -33.983 -28.389 1.00 47.38 164 PRO A N 1
ATOM 1140 C CA . PRO A 1 164 ? 33.979 -34.279 -27.398 1.00 47.38 164 PRO A CA 1
ATOM 1141 C C . PRO A 1 164 ? 34.596 -32.998 -26.774 1.00 47.38 164 PRO A C 1
ATOM 1143 O O . PRO A 1 164 ? 34.721 -31.992 -27.460 1.00 47.38 164 PRO A O 1
ATOM 1146 N N . THR A 1 165 ? 34.758 -32.883 -25.444 1.00 35.09 165 THR A N 1
ATOM 1147 C CA . THR A 1 165 ? 35.936 -33.223 -24.581 1.00 35.09 165 THR A CA 1
ATOM 1148 C C . THR A 1 165 ? 37.179 -32.298 -24.759 1.00 35.09 165 THR A C 1
ATOM 1150 O O . THR A 1 165 ? 37.252 -31.579 -25.746 1.00 35.09 165 THR A O 1
ATOM 1153 N N . PRO A 1 166 ? 38.117 -32.193 -23.783 1.00 50.75 166 PRO A N 1
ATOM 1154 C CA . PRO A 1 166 ? 38.450 -30.926 -23.117 1.00 50.75 166 PRO A CA 1
ATOM 1155 C C . PRO A 1 166 ? 39.969 -30.609 -23.081 1.00 50.75 166 PRO A C 1
ATOM 1157 O O . PRO A 1 166 ? 40.798 -31.389 -23.541 1.00 50.75 166 PRO A O 1
ATOM 1160 N N . GLY A 1 167 ? 40.343 -29.502 -22.433 1.00 29.94 167 GLY A N 1
ATOM 1161 C CA . GLY A 1 167 ? 41.730 -29.163 -22.063 1.00 29.94 167 GLY A CA 1
ATOM 1162 C C . GLY A 1 167 ? 42.148 -27.805 -22.634 1.00 29.94 167 GLY A C 1
ATOM 1163 O O . GLY A 1 167 ? 41.723 -27.442 -23.718 1.00 29.94 167 GLY A O 1
ATOM 1164 N N . SER A 1 168 ? 42.932 -26.952 -21.986 1.00 36.84 168 SER A N 1
ATOM 1165 C CA . SER A 1 168 ? 43.707 -27.049 -20.753 1.00 36.84 168 SER A CA 1
ATOM 1166 C C . SER A 1 168 ? 44.022 -25.621 -20.286 1.00 36.84 168 SER A C 1
ATOM 1168 O O . SER A 1 168 ? 44.167 -24.712 -21.099 1.00 36.84 168 SER A O 1
ATOM 1170 N N . LYS A 1 169 ? 44.161 -25.447 -18.969 1.00 39.53 169 LYS A N 1
ATOM 1171 C CA . LYS A 1 169 ? 44.898 -24.344 -18.324 1.00 39.53 169 LYS A CA 1
ATOM 1172 C C . LYS A 1 169 ? 46.367 -24.335 -18.805 1.00 39.53 169 LYS A C 1
ATOM 1174 O O . LYS A 1 169 ? 46.869 -25.403 -19.163 1.00 39.53 169 LYS A O 1
ATOM 1179 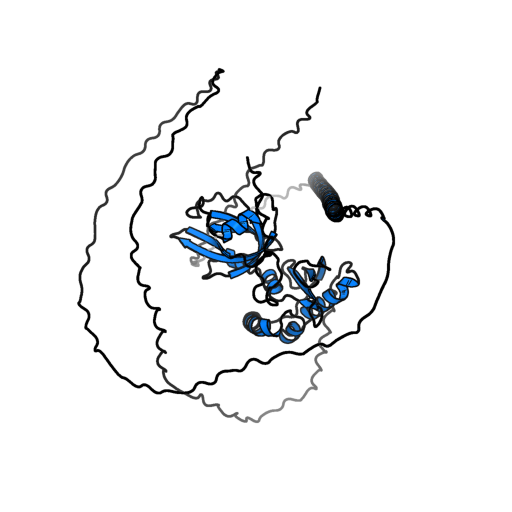N N . PRO A 1 170 ? 47.069 -23.189 -18.754 1.00 46.81 170 PRO A N 1
ATOM 1180 C CA . PRO A 1 170 ? 47.902 -22.943 -17.571 1.00 46.81 170 PRO A CA 1
ATOM 1181 C C . PRO A 1 170 ? 47.919 -21.493 -17.061 1.00 46.81 170 PRO A C 1
ATOM 1183 O O . PRO A 1 170 ? 47.651 -20.534 -17.778 1.00 46.81 170 PRO A O 1
ATOM 1186 N N . GLU A 1 171 ? 48.246 -21.394 -15.772 1.00 39.41 171 GLU A N 1
ATOM 1187 C CA . GLU A 1 171 ? 48.782 -20.217 -15.088 1.00 39.41 171 GLU A CA 1
ATOM 1188 C C . GLU A 1 171 ? 49.976 -19.620 -15.841 1.00 39.41 171 GLU A C 1
ATOM 1190 O O . GLU A 1 171 ? 50.890 -20.356 -16.196 1.00 39.41 171 GLU A O 1
ATOM 1195 N N . GLU A 1 172 ? 50.040 -18.292 -15.940 1.00 38.50 172 GLU A N 1
ATOM 1196 C CA . GLU A 1 172 ? 51.313 -17.609 -15.727 1.00 38.50 172 GLU A CA 1
ATOM 1197 C C . GLU A 1 172 ? 51.098 -16.257 -15.046 1.00 38.50 172 GLU A C 1
ATOM 1199 O O . GLU A 1 172 ? 50.072 -15.586 -15.153 1.00 38.50 172 GLU A O 1
ATOM 1204 N N . GLN A 1 173 ? 52.089 -15.970 -14.232 1.00 32.94 173 GLN A N 1
ATOM 1205 C CA . GLN A 1 173 ? 52.181 -15.047 -13.133 1.00 32.94 173 GLN A CA 1
ATOM 1206 C C . GLN A 1 173 ? 52.896 -13.774 -13.638 1.00 32.94 173 GLN A C 1
ATOM 1208 O O . GLN A 1 173 ? 53.584 -13.809 -14.650 1.00 32.94 173 GLN A O 1
ATOM 1213 N N . VAL A 1 174 ? 52.845 -12.707 -12.831 1.00 33.88 174 VAL A N 1
ATOM 1214 C CA . VAL A 1 174 ? 53.902 -11.679 -12.692 1.00 33.88 174 VAL A CA 1
ATOM 1215 C C . VAL A 1 174 ? 53.782 -10.361 -13.499 1.00 33.88 174 VAL A C 1
ATOM 1217 O O . VAL A 1 174 ? 53.657 -10.311 -14.713 1.00 33.88 174 VAL A O 1
ATOM 1220 N N . GLN A 1 175 ? 53.970 -9.287 -12.713 1.00 34.81 175 GLN A N 1
ATOM 1221 C CA . GLN A 1 175 ? 54.491 -7.940 -13.013 1.00 34.81 175 GLN A CA 1
ATOM 1222 C C . GLN A 1 175 ? 53.540 -6.790 -13.398 1.00 34.81 175 GLN A C 1
ATOM 1224 O O . GLN A 1 175 ? 53.288 -6.470 -14.554 1.00 34.81 175 GLN A O 1
ATOM 1229 N N . ARG A 1 176 ? 53.199 -6.022 -12.347 1.00 39.59 176 ARG A N 1
ATOM 1230 C CA . ARG A 1 176 ? 53.216 -4.546 -12.354 1.00 39.59 176 ARG A CA 1
ATOM 1231 C C . ARG A 1 176 ? 54.486 -4.009 -13.029 1.00 39.59 176 ARG A C 1
ATOM 1233 O O . ARG A 1 176 ? 55.575 -4.503 -12.731 1.00 39.59 176 ARG A O 1
ATOM 1240 N N . PRO A 1 177 ? 54.365 -2.844 -13.678 1.00 43.88 177 PRO A N 1
ATOM 1241 C CA . PRO A 1 177 ? 55.243 -1.744 -13.301 1.00 43.88 177 PRO A CA 1
ATOM 1242 C C . PRO A 1 177 ? 54.484 -0.433 -13.074 1.00 43.88 177 PRO A C 1
ATOM 1244 O O . PRO A 1 177 ? 53.597 -0.038 -13.825 1.00 43.88 177 PRO A O 1
ATOM 1247 N N . SER A 1 178 ? 54.895 0.256 -12.013 1.00 45.94 178 SER A N 1
ATOM 1248 C CA . SER A 1 178 ? 54.730 1.697 -11.861 1.00 45.94 178 SER A CA 1
ATOM 1249 C C . SER A 1 178 ? 55.646 2.418 -12.854 1.00 45.94 178 SER A C 1
ATOM 1251 O O . SER A 1 178 ? 56.795 2.014 -13.021 1.00 45.94 178 SER A O 1
ATOM 1253 N N . GLY A 1 179 ? 55.187 3.522 -13.438 1.00 31.50 179 GLY A N 1
ATOM 1254 C CA . GLY A 1 179 ? 56.040 4.396 -14.241 1.00 31.50 179 GLY A CA 1
ATOM 1255 C C . GLY A 1 179 ? 55.313 5.648 -14.712 1.00 31.50 179 GLY A C 1
ATOM 1256 O O . GLY A 1 179 ? 54.465 5.582 -15.591 1.00 31.50 179 GLY A O 1
ATOM 1257 N N . MET A 1 180 ? 55.654 6.774 -14.089 1.00 38.56 180 MET A N 1
ATOM 1258 C CA . MET A 1 180 ? 55.344 8.143 -14.506 1.00 38.56 180 MET A CA 1
ATOM 1259 C C . MET A 1 180 ? 55.747 8.410 -15.964 1.00 38.56 180 MET A C 1
ATOM 1261 O O . MET A 1 180 ? 56.822 7.971 -16.347 1.00 38.56 180 MET A O 1
ATOM 1265 N N . THR A 1 181 ? 54.997 9.258 -16.680 1.00 35.91 181 THR A N 1
ATOM 1266 C CA . THR A 1 181 ? 55.550 10.391 -17.457 1.00 35.91 181 THR A CA 1
ATOM 1267 C C . THR A 1 181 ? 54.452 11.353 -17.914 1.00 35.91 181 THR A C 1
ATOM 1269 O O . THR A 1 181 ? 53.424 10.948 -18.448 1.00 35.91 181 THR A O 1
ATOM 1272 N N . SER A 1 182 ? 54.733 12.638 -17.720 1.00 37.53 182 SER A N 1
ATOM 1273 C CA . SER A 1 182 ? 54.060 13.821 -18.255 1.00 37.53 182 SER A CA 1
ATOM 1274 C C . SER A 1 182 ? 54.204 13.958 -19.777 1.00 37.53 182 SER A C 1
ATOM 1276 O O . SER A 1 182 ? 55.284 13.688 -20.290 1.00 37.53 182 SER A O 1
ATOM 1278 N N . SER A 1 183 ? 53.177 14.474 -20.461 1.00 35.38 183 SER A N 1
ATOM 1279 C CA . SER A 1 183 ? 53.226 15.386 -21.635 1.00 35.38 183 SER A CA 1
ATOM 1280 C C . SER A 1 183 ? 51.823 15.434 -22.251 1.00 35.38 183 SER A C 1
ATOM 1282 O O . SER A 1 183 ? 51.241 14.390 -22.499 1.00 35.38 183 SER A O 1
ATOM 1284 N N . SER A 1 184 ? 51.137 16.576 -22.265 1.00 35.03 184 SER A N 1
ATOM 1285 C CA . SER A 1 184 ? 51.220 17.655 -23.264 1.00 35.03 184 SER A CA 1
ATOM 1286 C C . SER A 1 184 ? 50.514 17.338 -24.594 1.00 35.03 184 SER A C 1
ATOM 1288 O O . SER A 1 184 ? 50.798 16.345 -25.251 1.00 35.03 184 SER A O 1
ATOM 1290 N N . GLY A 1 185 ? 49.627 18.259 -24.990 1.00 30.94 185 GLY A N 1
ATOM 1291 C CA . GLY A 1 185 ? 49.239 18.491 -26.382 1.00 30.94 185 GLY A CA 1
ATOM 1292 C C . GLY A 1 185 ? 47.981 17.776 -26.879 1.00 30.94 185 GLY A C 1
ATOM 1293 O O . GLY A 1 185 ? 47.866 16.561 -26.790 1.00 30.94 185 GLY A O 1
ATOM 1294 N N . GLY A 1 186 ? 47.082 18.547 -27.501 1.00 32.19 186 GLY A N 1
ATOM 1295 C CA . GLY A 1 186 ? 46.173 18.017 -28.522 1.00 32.19 186 GLY A CA 1
ATOM 1296 C C . GLY A 1 186 ? 44.687 18.279 -28.307 1.00 32.19 186 GLY A C 1
ATOM 1297 O O . GLY A 1 186 ? 43.910 17.345 -28.156 1.00 32.19 186 GLY A O 1
ATOM 1298 N N . ALA A 1 187 ? 44.279 19.546 -28.354 1.00 36.25 187 ALA A N 1
ATOM 1299 C CA . ALA A 1 187 ? 42.915 19.901 -28.723 1.00 36.25 187 ALA A CA 1
ATOM 1300 C C . ALA A 1 187 ? 42.736 19.709 -30.240 1.00 36.25 187 ALA A C 1
ATOM 1302 O O . ALA A 1 187 ? 43.426 20.380 -30.998 1.00 36.25 187 ALA A O 1
ATOM 1303 N N . GLN A 1 188 ? 41.864 18.781 -30.647 1.00 43.56 188 GLN A N 1
ATOM 1304 C CA . GLN A 1 188 ? 40.880 18.844 -31.749 1.00 43.56 188 GLN A CA 1
ATOM 1305 C C . GLN A 1 188 ? 40.476 17.418 -32.146 1.00 43.56 188 GLN A C 1
ATOM 1307 O O . GLN A 1 188 ? 41.336 16.575 -32.395 1.00 43.56 188 GLN A O 1
ATOM 1312 N N . PRO A 1 189 ? 39.173 17.183 -32.331 1.00 46.50 189 PRO A N 1
ATOM 1313 C CA . PRO A 1 189 ? 38.760 16.438 -33.507 1.00 46.50 189 PRO A CA 1
ATOM 1314 C C . PRO A 1 189 ? 37.697 17.223 -34.282 1.00 46.50 189 PRO A C 1
ATOM 1316 O O . PRO A 1 189 ? 36.543 17.319 -33.873 1.00 46.50 189 PRO A O 1
ATOM 1319 N N . GLU A 1 190 ? 38.098 17.764 -35.432 1.00 40.66 190 GLU A N 1
ATOM 1320 C CA . GLU A 1 190 ? 37.207 17.876 -36.587 1.00 40.66 190 GLU A CA 1
ATOM 1321 C C . GLU A 1 190 ? 37.182 16.515 -37.281 1.00 40.66 190 GLU A C 1
ATOM 1323 O O . GLU A 1 190 ? 38.233 16.006 -37.667 1.00 40.66 190 GLU A O 1
ATOM 1328 N N . SER A 1 191 ? 36.000 15.927 -37.454 1.00 44.75 191 SER A N 1
ATOM 1329 C CA . SER A 1 191 ? 35.502 15.491 -38.769 1.00 44.75 191 SER A CA 1
ATOM 1330 C C . SER A 1 191 ? 34.174 14.747 -38.619 1.00 44.75 191 SER A C 1
ATOM 1332 O O . SER A 1 191 ? 34.093 13.621 -38.133 1.00 44.75 191 SER A O 1
ATOM 1334 N N . SER A 1 192 ? 33.119 15.418 -39.079 1.00 42.78 192 SER A N 1
ATOM 1335 C CA . SER A 1 192 ? 31.851 14.827 -39.497 1.00 42.78 192 SER A CA 1
ATOM 1336 C C . SER A 1 192 ? 32.054 13.695 -40.507 1.00 42.78 192 SER A C 1
ATOM 1338 O O . SER A 1 192 ? 32.888 13.823 -41.405 1.00 42.78 192 SER A O 1
ATOM 1340 N N . PRO A 1 193 ? 31.160 12.697 -40.512 1.00 53.84 193 PRO A N 1
ATOM 1341 C CA . PRO A 1 193 ? 30.694 12.109 -41.754 1.00 53.84 193 PRO A CA 1
ATOM 1342 C C . PRO A 1 193 ? 29.255 12.546 -42.064 1.00 53.84 193 PRO A C 1
ATOM 1344 O O . PRO A 1 193 ? 28.373 12.576 -41.207 1.00 53.84 193 PRO A O 1
ATOM 1347 N N . ALA A 1 194 ? 29.072 12.920 -43.328 1.00 46.50 194 ALA A N 1
ATOM 1348 C CA . ALA A 1 194 ? 27.832 13.336 -43.965 1.00 46.50 194 ALA A CA 1
ATOM 1349 C C . ALA A 1 194 ? 26.793 12.188 -44.065 1.00 46.50 194 ALA A C 1
ATOM 1351 O O . ALA A 1 194 ? 27.154 11.015 -43.938 1.00 46.50 194 ALA A O 1
ATOM 1352 N N . PRO A 1 195 ? 25.508 12.516 -44.307 1.00 47.06 195 PRO A N 1
ATOM 1353 C CA . PRO A 1 195 ? 24.391 11.585 -44.206 1.00 47.06 195 PRO A CA 1
ATOM 1354 C C . PRO A 1 195 ? 24.190 10.775 -45.495 1.00 47.06 195 PRO A C 1
ATOM 1356 O O . PRO A 1 195 ? 24.083 11.329 -46.589 1.00 47.06 195 PRO A O 1
ATOM 1359 N N . GLY A 1 196 ? 24.102 9.452 -45.349 1.00 44.12 196 GLY A N 1
ATOM 1360 C CA . GLY A 1 196 ? 23.661 8.539 -46.400 1.00 44.12 196 GLY A CA 1
ATOM 1361 C C . GLY A 1 196 ? 22.136 8.523 -46.517 1.00 44.12 196 GLY A C 1
ATOM 1362 O O . GLY A 1 196 ? 21.424 8.385 -45.526 1.00 44.12 196 GLY A O 1
ATOM 1363 N N . THR A 1 197 ? 21.668 8.688 -47.748 1.00 46.97 197 THR A N 1
ATOM 1364 C CA . THR A 1 197 ? 20.282 8.726 -48.231 1.00 46.97 197 THR A CA 1
ATOM 1365 C C . THR A 1 197 ? 19.432 7.482 -47.921 1.00 46.97 197 THR A C 1
ATOM 1367 O O . THR A 1 197 ? 19.976 6.384 -47.792 1.00 46.97 197 THR A O 1
ATOM 1370 N N . PRO A 1 198 ? 18.091 7.636 -47.875 1.00 52.00 198 PRO A N 1
ATOM 1371 C CA . PRO A 1 198 ? 17.145 6.569 -47.568 1.00 52.00 198 PRO A CA 1
ATOM 1372 C C . PRO A 1 198 ? 16.862 5.683 -48.788 1.00 52.00 198 PRO A C 1
ATOM 1374 O O . PRO A 1 198 ? 16.752 6.170 -49.913 1.00 52.00 198 PRO A O 1
ATOM 1377 N N . VAL A 1 199 ? 16.694 4.384 -48.544 1.00 50.28 199 VAL A N 1
ATOM 1378 C CA . VAL A 1 199 ? 16.156 3.431 -49.521 1.00 50.28 199 VAL A CA 1
ATOM 1379 C C . VAL A 1 199 ? 14.698 3.171 -49.156 1.00 50.28 199 VAL A C 1
ATOM 1381 O O . VAL A 1 199 ? 14.403 2.725 -48.046 1.00 50.28 199 VAL A O 1
ATOM 1384 N N . SER A 1 200 ? 13.807 3.516 -50.081 1.00 45.09 200 SER A N 1
ATOM 1385 C CA . SER A 1 200 ? 12.377 3.220 -50.042 1.00 45.09 200 SER A CA 1
ATOM 1386 C C . SER A 1 200 ? 12.081 1.776 -50.458 1.00 45.09 200 SER A C 1
ATOM 1388 O O . SER A 1 200 ? 12.869 1.141 -51.156 1.00 45.09 200 SER A O 1
ATOM 1390 N N . ASP A 1 201 ? 10.873 1.355 -50.082 1.00 36.62 201 ASP A N 1
ATOM 1391 C CA . ASP A 1 201 ? 10.059 0.267 -50.632 1.00 36.62 201 ASP A CA 1
ATOM 1392 C C . ASP A 1 201 ? 10.336 -1.169 -50.164 1.00 36.62 201 ASP A C 1
ATOM 1394 O O . ASP A 1 201 ? 11.119 -1.922 -50.735 1.00 36.62 201 ASP A O 1
ATOM 1398 N N . ALA A 1 202 ? 9.516 -1.608 -49.202 1.00 40.75 202 ALA A N 1
ATOM 1399 C CA . ALA A 1 202 ? 8.963 -2.956 -49.233 1.00 40.75 202 ALA A CA 1
ATOM 1400 C C . ALA A 1 202 ? 7.513 -2.947 -48.732 1.00 40.75 202 ALA A C 1
ATOM 1402 O O . ALA A 1 202 ? 7.183 -2.486 -47.641 1.00 40.75 202 ALA A O 1
ATOM 1403 N N . SER A 1 203 ? 6.673 -3.441 -49.629 1.00 47.34 203 SER A N 1
ATOM 1404 C CA . SER A 1 203 ? 5.223 -3.449 -49.632 1.00 47.34 203 SER A CA 1
ATOM 1405 C C . SER A 1 203 ? 4.612 -4.339 -48.548 1.00 47.34 203 SER A C 1
ATOM 1407 O O . SER A 1 203 ? 5.149 -5.373 -48.156 1.00 47.34 203 SER A O 1
ATOM 1409 N N . THR A 1 204 ? 3.449 -3.893 -48.096 1.00 37.56 204 THR A N 1
ATOM 1410 C CA . THR A 1 204 ? 2.571 -4.455 -47.078 1.00 37.56 204 THR A CA 1
ATOM 1411 C C . THR A 1 204 ? 1.947 -5.777 -47.538 1.00 37.56 204 THR A C 1
ATOM 1413 O O . THR A 1 204 ? 1.314 -5.830 -48.589 1.00 37.56 204 THR A O 1
ATOM 1416 N N . ALA A 1 205 ? 2.031 -6.821 -46.710 1.00 47.66 205 ALA A N 1
ATOM 1417 C CA . ALA A 1 205 ? 1.139 -7.980 -46.774 1.00 47.66 205 ALA A CA 1
ATOM 1418 C C . ALA A 1 205 ? 0.308 -8.028 -45.476 1.00 47.66 205 ALA A C 1
ATOM 1420 O O . ALA A 1 205 ? 0.891 -7.944 -44.391 1.00 47.66 205 ALA A O 1
ATOM 1421 N N . PRO A 1 206 ? -1.032 -8.123 -45.538 1.00 51.78 206 PRO A N 1
ATOM 1422 C CA . PRO A 1 206 ? -1.864 -8.195 -44.344 1.00 51.78 206 PRO A CA 1
ATOM 1423 C C . PRO A 1 206 ? -1.785 -9.597 -43.726 1.00 51.78 206 PRO A C 1
ATOM 1425 O O . PRO A 1 206 ? -2.255 -10.575 -44.306 1.00 51.78 206 PRO A O 1
ATOM 1428 N N . SER A 1 207 ? -1.202 -9.693 -42.530 1.00 44.94 207 SER A N 1
ATOM 1429 C CA . SER A 1 207 ? -1.282 -10.898 -41.701 1.00 44.94 207 SER A CA 1
ATOM 1430 C C . SER A 1 207 ? -2.716 -11.102 -41.221 1.00 44.94 207 SER A C 1
ATOM 1432 O O . SER A 1 207 ? -3.262 -10.284 -40.480 1.00 44.94 207 SER A O 1
ATOM 1434 N N . ALA A 1 208 ? -3.310 -12.214 -41.648 1.00 49.09 208 ALA A N 1
ATOM 1435 C CA . ALA A 1 208 ? -4.594 -12.695 -41.172 1.00 49.09 208 ALA A CA 1
ATOM 1436 C C . ALA A 1 208 ? -4.543 -12.958 -39.659 1.00 49.09 208 ALA A C 1
ATOM 1438 O O . ALA A 1 208 ? -3.659 -13.649 -39.150 1.00 49.09 208 ALA A O 1
ATOM 1439 N N . THR A 1 209 ? -5.507 -12.389 -38.944 1.00 50.16 209 THR A N 1
ATOM 1440 C CA . THR A 1 209 ? -5.737 -12.614 -37.518 1.00 50.16 209 THR A CA 1
ATOM 1441 C C . THR A 1 209 ? -6.215 -14.058 -37.307 1.00 50.16 209 THR A C 1
ATOM 1443 O O . THR A 1 209 ? -7.190 -14.456 -37.947 1.00 50.16 209 THR A O 1
ATOM 1446 N N . PRO A 1 210 ? -5.576 -14.866 -36.440 1.00 61.53 210 PRO A N 1
ATOM 1447 C CA . PRO A 1 210 ? -6.115 -16.173 -36.089 1.00 61.53 210 PRO A CA 1
ATOM 1448 C C . PRO A 1 210 ? -7.421 -16.004 -35.287 1.00 61.53 210 PRO A C 1
ATOM 1450 O O . PRO A 1 210 ? -7.517 -15.084 -34.468 1.00 61.53 210 PRO A O 1
ATOM 1453 N N . PRO A 1 211 ? -8.435 -16.859 -35.510 1.00 69.56 211 PRO A N 1
ATOM 1454 C CA . PRO A 1 211 ? -9.691 -16.790 -34.777 1.00 69.56 211 PRO A CA 1
ATOM 1455 C C . PRO A 1 211 ? -9.492 -17.108 -33.283 1.00 69.56 211 PRO A C 1
ATOM 1457 O O . PRO A 1 211 ? -8.580 -17.858 -32.922 1.00 69.56 211 PRO A O 1
ATOM 1460 N N . PRO A 1 212 ? -10.345 -16.551 -32.405 1.00 66.44 212 PRO A N 1
ATOM 1461 C CA . PRO A 1 212 ? -10.286 -16.793 -30.969 1.00 66.44 212 PRO A CA 1
ATOM 1462 C C . PRO A 1 212 ? -10.510 -18.280 -30.636 1.00 66.44 212 PRO A C 1
ATOM 1464 O O . PRO A 1 212 ? -11.304 -18.947 -31.307 1.00 66.44 212 PRO A O 1
ATOM 1467 N N . PRO A 1 213 ? -9.845 -18.815 -29.594 1.00 59.44 213 PRO A N 1
ATOM 1468 C CA . PRO A 1 213 ? -10.055 -20.187 -29.150 1.00 59.44 213 PRO A CA 1
ATOM 1469 C C . PRO A 1 213 ? -11.496 -20.382 -28.663 1.00 59.44 213 PRO A C 1
ATOM 1471 O O . PRO A 1 213 ? -12.036 -19.565 -27.915 1.00 59.44 213 PRO A O 1
ATOM 1474 N N . ALA A 1 214 ? -12.113 -21.479 -29.103 1.00 63.06 214 ALA A N 1
ATOM 1475 C CA . ALA A 1 214 ? -13.457 -21.869 -28.701 1.00 63.06 214 ALA A CA 1
ATOM 1476 C C . ALA A 1 214 ? -13.540 -22.101 -27.176 1.00 63.06 214 ALA A C 1
ATOM 1478 O O . ALA A 1 214 ? -12.582 -22.605 -26.580 1.00 63.06 214 ALA A O 1
ATOM 1479 N N . PRO A 1 215 ? -14.675 -21.766 -26.534 1.00 68.12 215 PRO A N 1
ATOM 1480 C CA . PRO A 1 215 ? -14.876 -22.026 -25.115 1.00 68.12 215 PRO A CA 1
ATOM 1481 C C . PRO A 1 215 ? -14.828 -23.537 -24.818 1.00 68.12 215 PRO A C 1
ATOM 1483 O O . PRO A 1 215 ? -15.295 -24.339 -25.633 1.00 68.12 215 PRO A O 1
ATOM 1486 N N . PRO A 1 216 ? -14.283 -23.948 -23.658 1.00 59.59 216 PRO A N 1
ATOM 1487 C CA . PRO A 1 216 ? -14.228 -25.351 -23.274 1.00 59.59 216 PRO A CA 1
ATOM 1488 C C . PRO A 1 216 ? -15.639 -25.927 -23.106 1.00 59.59 216 PRO A C 1
ATOM 1490 O O . PRO A 1 216 ? -16.518 -25.310 -22.501 1.00 59.59 216 PRO A O 1
ATOM 1493 N N . ALA A 1 217 ? -15.838 -27.130 -23.645 1.00 57.91 217 ALA A N 1
ATOM 1494 C CA . ALA A 1 217 ? -17.073 -27.888 -23.506 1.00 57.91 217 ALA A CA 1
ATOM 1495 C C . ALA A 1 217 ? -17.384 -28.182 -22.021 1.00 57.91 217 ALA A C 1
ATOM 1497 O O . ALA A 1 217 ? -16.463 -28.473 -21.250 1.00 57.9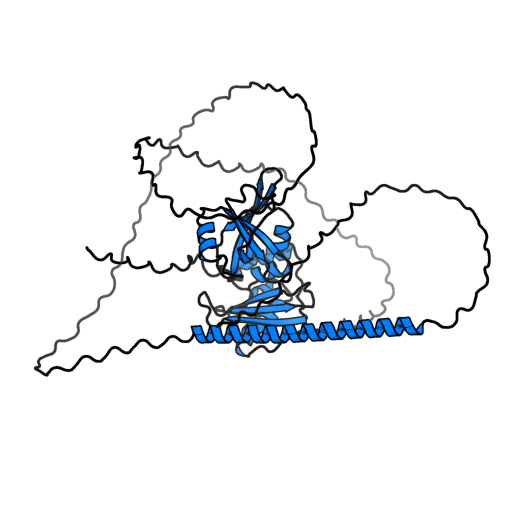1 217 ALA A O 1
ATOM 1498 N N . PRO A 1 218 ? -18.663 -28.139 -21.605 1.00 53.44 218 PRO A N 1
ATOM 1499 C CA . PRO A 1 218 ? -19.060 -28.487 -20.247 1.00 53.44 218 PRO A CA 1
ATOM 1500 C C . PRO A 1 218 ? -18.768 -29.965 -19.957 1.00 53.44 218 PRO A C 1
ATOM 1502 O O . PRO A 1 218 ? -19.095 -30.850 -20.750 1.00 53.44 218 PRO A O 1
ATOM 1505 N N . ALA A 1 219 ? -18.142 -30.222 -18.808 1.00 54.50 219 ALA A N 1
ATOM 1506 C CA . ALA A 1 219 ? -17.843 -31.564 -18.326 1.00 54.50 219 ALA A CA 1
ATOM 1507 C C . ALA A 1 219 ? -19.134 -32.381 -18.086 1.00 54.50 219 ALA A C 1
ATOM 1509 O O . ALA A 1 219 ? -20.152 -31.816 -17.675 1.00 54.50 219 ALA A O 1
ATOM 1510 N N . PRO A 1 220 ? -19.105 -33.707 -18.314 1.00 52.53 220 PRO A N 1
ATOM 1511 C CA . PRO A 1 220 ? -20.263 -34.568 -18.134 1.00 52.53 220 PRO A CA 1
ATOM 1512 C C . PRO A 1 220 ? -20.626 -34.710 -16.652 1.00 52.53 220 PRO A C 1
ATOM 1514 O O . PRO A 1 220 ? -19.787 -34.987 -15.796 1.00 52.53 220 PRO A O 1
ATOM 1517 N N . ASN A 1 221 ? -21.917 -34.533 -16.386 1.00 48.53 221 ASN A N 1
ATOM 1518 C CA . ASN A 1 221 ? -22.575 -34.730 -15.104 1.00 48.53 221 ASN A CA 1
ATOM 1519 C C . ASN A 1 221 ? -22.487 -36.217 -14.706 1.00 48.53 221 ASN A C 1
ATOM 1521 O O . ASN A 1 221 ? -23.066 -37.069 -15.382 1.00 48.53 221 ASN A O 1
ATOM 1525 N N . ILE A 1 222 ? -21.744 -36.534 -13.641 1.00 45.97 222 ILE A N 1
ATOM 1526 C CA . ILE A 1 222 ? -21.614 -37.893 -13.103 1.00 45.97 222 ILE A CA 1
ATOM 1527 C C . ILE A 1 222 ? -22.362 -37.991 -11.769 1.00 45.97 222 ILE A C 1
ATOM 1529 O O . ILE A 1 222 ? -21.959 -37.410 -10.768 1.00 45.97 222 ILE A O 1
ATOM 1533 N N . ALA A 1 223 ? -23.429 -38.789 -11.826 1.00 42.06 223 ALA A N 1
ATOM 1534 C CA . ALA A 1 223 ? -23.914 -39.741 -10.827 1.00 42.06 223 ALA A CA 1
ATOM 1535 C C . ALA A 1 223 ? -24.116 -39.272 -9.371 1.00 42.06 223 ALA A C 1
ATOM 1537 O O . ALA A 1 223 ? -23.252 -39.356 -8.504 1.00 42.06 223 ALA A O 1
ATOM 1538 N N . GLU A 1 224 ? -25.366 -38.897 -9.126 1.00 45.12 224 GLU A N 1
ATOM 1539 C CA . GLU A 1 224 ? -26.257 -39.369 -8.059 1.00 45.12 224 GLU A CA 1
ATOM 1540 C C . GLU A 1 224 ? -25.833 -40.654 -7.297 1.00 45.12 224 GLU A C 1
ATOM 1542 O O . GLU A 1 224 ? -25.688 -41.713 -7.907 1.00 45.12 224 GLU A O 1
ATOM 1547 N N . ALA A 1 225 ? -25.687 -40.544 -5.960 1.00 43.03 225 ALA A N 1
ATOM 1548 C CA . ALA A 1 225 ? -26.098 -41.489 -4.888 1.00 43.03 225 ALA A CA 1
ATOM 1549 C C . ALA A 1 225 ? -25.280 -41.272 -3.581 1.00 43.03 225 ALA A C 1
ATOM 1551 O O . ALA A 1 225 ? -24.149 -40.795 -3.648 1.00 43.03 225 ALA A O 1
ATOM 1552 N N . PRO A 1 226 ? -25.713 -41.747 -2.390 1.00 50.66 226 PRO A N 1
ATOM 1553 C CA . PRO A 1 226 ? -27.065 -41.907 -1.859 1.00 50.66 226 PRO A CA 1
ATOM 1554 C C . PRO A 1 226 ? -27.254 -41.217 -0.484 1.00 50.66 226 PRO A C 1
ATOM 1556 O O . PRO A 1 226 ? -26.315 -40.958 0.274 1.00 50.66 226 PRO A O 1
ATOM 1559 N N . SER A 1 227 ? -28.519 -40.978 -0.143 1.00 42.84 227 SER A N 1
ATOM 1560 C CA . SER A 1 227 ? -29.012 -40.483 1.144 1.00 42.84 227 SER A CA 1
ATOM 1561 C C . SER A 1 227 ? -28.481 -41.283 2.339 1.00 42.84 227 SER A C 1
ATOM 1563 O O . SER A 1 227 ? -28.653 -42.501 2.411 1.00 42.84 227 SER A O 1
ATOM 1565 N N . ARG A 1 228 ? -27.889 -40.592 3.323 1.00 40.44 228 ARG A N 1
ATOM 1566 C CA . ARG A 1 228 ? -27.607 -41.167 4.643 1.00 40.44 228 ARG A CA 1
ATOM 1567 C C . ARG A 1 228 ? -28.841 -41.062 5.528 1.00 40.44 228 ARG A C 1
ATOM 1569 O O . ARG A 1 228 ? -29.305 -39.975 5.853 1.00 40.44 228 ARG A O 1
ATOM 1576 N N . THR A 1 229 ? -29.332 -42.229 5.909 1.00 42.19 229 THR A N 1
ATOM 1577 C CA . THR A 1 229 ? -30.419 -42.473 6.850 1.00 42.19 229 THR A CA 1
ATOM 1578 C C . THR A 1 229 ? -30.018 -42.048 8.263 1.00 42.19 229 THR A C 1
ATOM 1580 O O . THR A 1 229 ? -29.002 -42.488 8.799 1.00 42.19 229 THR A O 1
ATOM 1583 N N . THR A 1 230 ? -30.843 -41.203 8.869 1.00 48.84 230 THR A N 1
ATOM 1584 C CA . THR A 1 230 ? -30.788 -40.787 10.274 1.00 48.84 230 THR A CA 1
ATOM 1585 C C . THR A 1 230 ? -31.241 -41.935 11.187 1.00 48.84 230 THR A C 1
ATOM 1587 O O . THR A 1 230 ? -32.336 -42.458 10.966 1.00 48.84 230 THR A O 1
ATOM 1590 N N . PRO A 1 231 ? -30.487 -42.332 12.230 1.00 55.00 231 PRO A N 1
ATOM 1591 C CA . PRO A 1 231 ? -31.006 -43.229 13.256 1.00 55.00 231 PRO A CA 1
ATOM 1592 C C . PRO A 1 231 ? -31.819 -42.455 14.301 1.00 55.00 231 PRO A C 1
ATOM 1594 O O . PRO A 1 231 ? -31.413 -41.393 14.772 1.00 55.00 231 PRO A O 1
ATOM 1597 N N . ALA A 1 232 ? -32.965 -43.028 14.660 1.00 55.56 232 ALA A N 1
ATOM 1598 C CA . ALA A 1 232 ? -33.857 -42.591 15.727 1.00 55.56 232 ALA A CA 1
ATOM 1599 C C . ALA A 1 232 ? -33.189 -42.631 17.123 1.00 55.56 232 ALA A C 1
ATOM 1601 O O . ALA A 1 232 ? -32.288 -43.444 17.348 1.00 55.56 232 ALA A O 1
ATOM 1602 N N . PRO A 1 233 ? -33.647 -41.811 18.088 1.00 59.19 233 PRO A N 1
ATOM 1603 C CA . PRO A 1 233 ? -33.110 -41.813 19.443 1.00 59.19 233 PRO A CA 1
ATOM 1604 C C . PRO A 1 233 ? -33.657 -42.999 20.252 1.00 59.19 233 PRO A C 1
ATOM 1606 O O . PRO A 1 233 ? -34.869 -43.173 20.391 1.00 59.19 233 PRO A O 1
ATOM 1609 N N . GLN A 1 234 ? -32.753 -43.807 20.814 1.00 52.00 234 GLN A N 1
ATOM 1610 C CA . GLN A 1 234 ? -33.097 -44.812 21.817 1.00 52.00 234 GLN A CA 1
ATOM 1611 C C . GLN A 1 234 ? -33.338 -44.146 23.173 1.00 52.00 234 GLN A C 1
ATOM 1613 O O . GLN A 1 234 ? -32.473 -43.490 23.748 1.00 52.00 234 GLN A O 1
ATOM 1618 N N . ASN A 1 235 ? -34.553 -44.363 23.657 1.00 53.16 235 ASN A N 1
ATOM 1619 C CA . ASN A 1 235 ? -35.058 -44.013 24.968 1.00 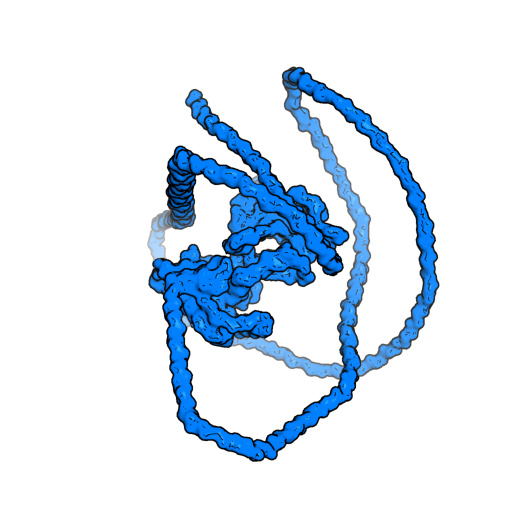53.16 235 ASN A CA 1
ATOM 1620 C C . ASN A 1 235 ? -34.597 -45.071 25.985 1.00 53.16 235 ASN A C 1
ATOM 1622 O O . ASN A 1 235 ? -35.096 -46.192 25.945 1.00 53.16 235 ASN A O 1
ATOM 1626 N N . ASN A 1 236 ? -33.669 -44.725 26.883 1.00 56.91 236 ASN A N 1
ATOM 1627 C CA . ASN A 1 236 ? -33.293 -45.566 28.021 1.00 56.91 236 ASN A CA 1
ATOM 1628 C C . ASN A 1 236 ? -33.475 -44.793 29.333 1.00 56.91 236 ASN A C 1
ATOM 1630 O O . ASN A 1 236 ? -32.642 -43.982 29.733 1.00 56.91 236 ASN A O 1
ATOM 1634 N N . ASN A 1 237 ? -34.576 -45.111 30.012 1.00 56.12 237 ASN A N 1
ATOM 1635 C CA . ASN A 1 237 ? -34.760 -44.929 31.447 1.00 56.12 237 ASN A CA 1
ATOM 1636 C C . ASN A 1 237 ? -33.702 -45.731 32.216 1.00 56.12 237 ASN A C 1
ATOM 1638 O O . ASN A 1 237 ? -33.687 -46.957 32.097 1.00 56.12 237 ASN A O 1
ATOM 1642 N N . SER A 1 238 ? -32.920 -45.085 33.086 1.00 49.22 238 SER A N 1
ATOM 1643 C CA . SER A 1 238 ? -32.791 -45.503 34.494 1.00 49.22 238 SER A CA 1
ATOM 1644 C C . SER A 1 238 ? -31.743 -44.712 35.273 1.00 49.22 238 SER A C 1
ATOM 1646 O O . SER A 1 238 ? -30.595 -44.578 34.862 1.00 49.22 238 SER A O 1
ATOM 1648 N N . THR A 1 239 ? -32.158 -44.381 36.496 1.00 47.62 239 THR A N 1
ATOM 1649 C CA . THR A 1 239 ? -31.364 -44.033 37.684 1.00 47.62 239 THR A CA 1
ATOM 1650 C C . THR A 1 239 ? -30.969 -42.568 37.824 1.00 47.62 239 THR A C 1
ATOM 1652 O O . THR A 1 239 ? -29.938 -42.113 37.342 1.00 47.62 239 THR A O 1
ATOM 1655 N N . ALA A 1 240 ? -31.817 -41.852 38.564 1.00 52.62 240 ALA A N 1
ATOM 1656 C CA . ALA A 1 240 ? -31.536 -40.557 39.155 1.00 52.62 240 ALA A CA 1
ATOM 1657 C C . ALA A 1 240 ? -30.492 -40.686 40.282 1.00 52.62 240 ALA A C 1
ATOM 1659 O O . ALA A 1 240 ? -30.731 -41.431 41.235 1.00 52.62 240 ALA A O 1
ATOM 1660 N N . PRO A 1 241 ? -29.383 -39.931 40.229 1.00 57.84 241 PRO A N 1
ATOM 1661 C CA . PRO A 1 241 ? -28.678 -39.483 41.408 1.00 57.84 241 PRO A CA 1
ATOM 1662 C C . PRO A 1 241 ? -29.197 -38.102 41.833 1.00 57.84 241 PRO A C 1
ATOM 1664 O O . PRO A 1 241 ? -29.469 -37.215 41.027 1.00 57.84 241 PRO A O 1
ATOM 1667 N N . GLU A 1 242 ? -29.350 -37.983 43.141 1.00 53.09 242 GLU A N 1
ATOM 1668 C CA . GLU A 1 242 ? -29.673 -36.818 43.956 1.00 53.09 242 GLU A CA 1
ATOM 1669 C C . GLU A 1 242 ? -29.169 -35.476 43.385 1.00 53.09 242 GLU A C 1
ATOM 1671 O O . GLU A 1 242 ? -27.970 -35.230 43.239 1.00 53.09 242 GLU A O 1
ATOM 1676 N N . ILE A 1 243 ? -30.121 -34.598 43.056 1.00 49.53 243 ILE A N 1
ATOM 1677 C CA . ILE A 1 243 ? -29.888 -33.253 42.525 1.00 49.53 243 ILE A CA 1
ATOM 1678 C C . ILE A 1 243 ? -29.330 -32.385 43.654 1.00 49.53 243 ILE A C 1
ATOM 1680 O O . ILE A 1 243 ? -30.071 -31.808 44.448 1.00 49.53 243 ILE A O 1
ATOM 1684 N N . SER A 1 244 ? -28.007 -32.272 43.708 1.00 65.94 244 SER A N 1
ATOM 1685 C CA . SER A 1 244 ? -27.368 -31.143 44.381 1.00 65.94 244 SER A CA 1
ATOM 1686 C C . SER A 1 244 ? -27.684 -29.871 43.581 1.00 65.94 244 SER A C 1
ATOM 1688 O O . SER A 1 244 ? -27.581 -29.899 42.350 1.00 65.94 244 SER A O 1
ATOM 1690 N N . PRO A 1 245 ? -28.090 -28.759 44.224 1.00 67.75 245 PRO A N 1
ATOM 1691 C CA . PRO A 1 245 ? -28.357 -27.512 43.519 1.00 67.75 245 PRO A CA 1
ATOM 1692 C C . PRO A 1 245 ? -27.103 -27.120 42.724 1.00 67.75 245 PRO A C 1
ATOM 1694 O O . PRO A 1 245 ? -26.009 -27.136 43.295 1.00 67.75 245 PRO A O 1
ATOM 1697 N N . PRO A 1 246 ? -27.217 -26.796 41.420 1.00 66.06 246 PRO A N 1
ATOM 1698 C CA . PRO A 1 246 ? -26.060 -26.416 40.631 1.00 66.06 246 PRO A CA 1
ATOM 1699 C C . PRO A 1 246 ? -25.458 -25.172 41.276 1.00 66.06 246 PRO A C 1
ATOM 1701 O O . PRO A 1 246 ? -26.079 -24.106 41.284 1.00 66.06 246 PRO A O 1
ATOM 1704 N N . MET A 1 247 ? -24.262 -25.320 41.858 1.00 63.09 247 MET A N 1
ATOM 1705 C CA . MET A 1 247 ? -23.432 -24.187 42.246 1.00 63.09 247 MET A CA 1
ATOM 1706 C C . MET A 1 247 ? -23.323 -23.309 41.008 1.00 63.09 247 MET A C 1
ATOM 1708 O O . MET A 1 247 ? -22.699 -23.680 40.016 1.00 63.09 247 MET A O 1
ATOM 1712 N N . ARG A 1 248 ? -24.027 -22.176 41.058 1.00 63.16 248 ARG A N 1
ATOM 1713 C CA . ARG A 1 248 ? -24.024 -21.130 40.048 1.00 63.16 248 ARG A CA 1
ATOM 1714 C C . ARG A 1 248 ? -22.560 -20.801 39.794 1.00 63.16 248 ARG A C 1
ATOM 1716 O O . ARG A 1 248 ? -21.916 -20.222 40.669 1.00 63.16 248 ARG A O 1
ATOM 1723 N N . ALA A 1 249 ? -22.033 -21.251 38.655 1.00 65.31 249 ALA A N 1
ATOM 1724 C CA . ALA A 1 249 ? -20.670 -20.938 38.267 1.00 65.31 249 ALA A CA 1
ATOM 1725 C C . ALA A 1 249 ? -20.520 -19.415 38.394 1.00 65.31 249 ALA A C 1
ATOM 1727 O O . ALA A 1 249 ? -21.393 -18.693 37.891 1.00 65.31 249 ALA A O 1
ATOM 1728 N N . PRO A 1 250 ? -19.521 -18.922 39.147 1.00 66.06 250 PRO A N 1
ATOM 1729 C CA . PRO A 1 250 ? -19.331 -17.494 39.319 1.00 66.06 250 PRO A CA 1
ATOM 1730 C C . PRO A 1 250 ? -19.293 -16.861 37.932 1.00 66.06 250 PRO A C 1
ATOM 1732 O O . PRO A 1 250 ? -18.593 -17.353 37.044 1.00 66.06 250 PRO A O 1
ATOM 1735 N N . ALA A 1 251 ? -20.127 -15.836 37.738 1.00 69.00 251 ALA A N 1
ATOM 1736 C CA . ALA A 1 251 ? -20.203 -15.117 36.477 1.00 69.00 251 ALA A CA 1
ATOM 1737 C C . ALA A 1 251 ? -18.774 -14.757 36.040 1.00 69.00 251 ALA A C 1
ATOM 1739 O O . ALA A 1 251 ? -17.993 -14.321 36.894 1.00 69.00 251 ALA A O 1
ATOM 1740 N N . PRO A 1 252 ? -18.405 -14.986 34.765 1.00 66.31 252 PRO A N 1
ATOM 1741 C CA . PRO A 1 252 ? -17.064 -14.686 34.292 1.00 66.31 252 PRO A CA 1
ATOM 1742 C C . PRO A 1 252 ? -16.762 -13.232 34.636 1.00 66.31 252 PRO A C 1
ATOM 1744 O O . PRO A 1 252 ? -17.500 -12.327 34.242 1.00 66.31 252 PRO A O 1
ATOM 1747 N N . SER A 1 253 ? -15.721 -13.032 35.446 1.00 66.88 253 SER A N 1
ATOM 1748 C CA . SER A 1 253 ? -15.288 -11.699 35.845 1.00 66.88 253 SER A CA 1
ATOM 1749 C C . SER A 1 253 ? -15.072 -10.878 34.570 1.00 66.88 253 SER A C 1
ATOM 1751 O O . SER A 1 253 ? -14.407 -11.382 33.659 1.00 66.88 253 SER A O 1
ATOM 1753 N N . PRO A 1 254 ? -15.644 -9.663 34.462 1.00 63.28 254 PRO A N 1
ATOM 1754 C CA . PRO A 1 254 ? -15.512 -8.849 33.263 1.00 63.28 254 PRO A CA 1
ATOM 1755 C C . PRO A 1 254 ? -14.027 -8.677 32.946 1.00 63.28 254 PRO A C 1
ATOM 1757 O O . PRO A 1 254 ? -13.229 -8.356 33.831 1.00 63.28 254 PRO A O 1
ATOM 1760 N N . ALA A 1 255 ? -13.654 -8.974 31.700 1.00 65.19 255 ALA A N 1
ATOM 1761 C CA . ALA A 1 255 ? -12.277 -8.848 31.253 1.00 65.19 255 ALA A CA 1
ATOM 1762 C C . ALA A 1 255 ? -11.794 -7.407 31.507 1.00 65.19 255 ALA A C 1
ATOM 1764 O O . ALA A 1 255 ? -12.569 -6.468 31.303 1.00 65.19 255 ALA A O 1
ATOM 1765 N N . PRO A 1 256 ? -10.546 -7.215 31.969 1.00 67.50 256 PRO A N 1
ATOM 1766 C CA . PRO A 1 256 ? -10.017 -5.886 32.239 1.00 67.50 256 PRO A CA 1
ATOM 1767 C C . PRO A 1 256 ? -10.113 -5.027 30.976 1.00 67.50 256 PRO A C 1
ATOM 1769 O O . PRO A 1 256 ? -9.637 -5.426 29.910 1.00 67.50 256 PRO A O 1
ATOM 1772 N N . VAL A 1 257 ? -10.742 -3.858 31.110 1.00 70.31 257 VAL A N 1
ATOM 1773 C CA . VAL A 1 257 ? -10.811 -2.844 30.056 1.00 70.31 257 VAL A CA 1
ATOM 1774 C C . VAL A 1 257 ? -9.377 -2.422 29.754 1.00 70.31 257 VAL A C 1
ATOM 1776 O O . VAL A 1 257 ? -8.699 -1.850 30.604 1.00 70.31 257 VAL A O 1
ATOM 1779 N N . ARG A 1 258 ? -8.877 -2.784 28.573 1.00 78.38 258 ARG A N 1
ATOM 1780 C CA . ARG A 1 258 ? -7.551 -2.367 28.116 1.00 78.38 258 ARG A CA 1
ATOM 1781 C C . ARG A 1 258 ? -7.687 -0.972 27.524 1.00 78.38 258 ARG A C 1
ATOM 1783 O O . ARG A 1 258 ? -8.412 -0.795 26.549 1.00 78.38 258 ARG A O 1
ATOM 1790 N N . GLU A 1 259 ? -7.026 0.004 28.131 1.00 78.38 259 GLU A N 1
ATOM 1791 C CA . GLU A 1 259 ? -7.023 1.380 27.640 1.00 78.38 259 GLU A CA 1
ATOM 1792 C C . GLU A 1 259 ? -6.109 1.495 26.415 1.00 78.38 259 GLU A C 1
ATOM 1794 O O . GLU A 1 259 ? -4.930 1.144 26.465 1.00 78.38 259 GLU A O 1
ATOM 1799 N N . THR A 1 260 ? -6.667 1.970 25.304 1.00 84.69 260 THR A N 1
ATOM 1800 C CA . THR A 1 260 ? -5.892 2.381 24.131 1.00 84.69 260 THR A CA 1
ATOM 1801 C C . THR A 1 260 ? -5.443 3.822 24.330 1.00 84.69 260 THR A C 1
ATOM 1803 O O . THR A 1 260 ? -6.264 4.688 24.637 1.00 84.69 260 THR A O 1
ATOM 1806 N N . LEU A 1 261 ? -4.153 4.083 24.136 1.00 85.62 261 LEU A N 1
ATOM 1807 C CA . LEU A 1 261 ? -3.590 5.426 24.198 1.00 85.62 261 LEU A CA 1
ATOM 1808 C C . LEU A 1 261 ? -3.804 6.149 22.865 1.00 85.62 261 LEU A C 1
ATOM 1810 O O . LEU A 1 261 ? -3.452 5.633 21.803 1.00 85.62 261 LEU A O 1
ATOM 1814 N N . TYR A 1 262 ? -4.362 7.352 22.938 1.00 86.31 262 TYR A N 1
ATOM 1815 C CA . TYR A 1 262 ? -4.568 8.246 21.802 1.00 86.31 262 TYR A CA 1
ATOM 1816 C C . TYR A 1 262 ? -3.725 9.500 22.044 1.00 86.31 262 TYR A C 1
ATOM 1818 O O . TYR A 1 262 ? -3.991 10.230 22.998 1.00 86.31 262 TYR A O 1
ATOM 1826 N N . GLU A 1 263 ? -2.685 9.722 21.240 1.00 82.62 263 GLU A N 1
ATOM 1827 C CA . GLU A 1 263 ? -1.802 10.889 21.393 1.00 82.62 263 GLU A CA 1
ATOM 1828 C C . GLU A 1 263 ? -2.383 12.122 20.682 1.00 82.62 263 GLU A C 1
ATOM 1830 O O . GLU A 1 263 ? -2.695 12.040 19.497 1.00 82.62 263 GLU A O 1
ATOM 1835 N N . ASP A 1 264 ? -2.518 13.236 21.420 1.00 73.44 264 ASP A N 1
ATOM 1836 C CA . ASP A 1 264 ? -2.790 14.622 20.981 1.00 73.44 264 ASP A CA 1
ATOM 1837 C C . ASP A 1 264 ? -3.487 14.781 19.615 1.00 73.44 264 ASP A C 1
ATOM 1839 O O . ASP A 1 264 ? -2.969 15.392 18.675 1.00 73.44 264 ASP A O 1
ATOM 1843 N N . VAL A 1 265 ? -4.705 14.246 19.507 1.00 87.38 265 VAL A N 1
ATOM 1844 C CA . VAL A 1 265 ? -5.532 14.403 18.306 1.00 87.38 265 VAL A CA 1
ATOM 1845 C C . VAL A 1 265 ? -6.313 15.715 18.399 1.00 87.38 265 VAL A C 1
ATOM 1847 O O . VAL A 1 265 ? -7.064 15.936 19.346 1.00 87.38 265 VAL A O 1
ATOM 1850 N N . SER A 1 266 ? -6.126 16.596 17.413 1.00 92.69 266 SER A N 1
ATOM 1851 C CA . SER A 1 266 ? -6.897 17.841 17.282 1.00 92.69 266 SER A CA 1
ATOM 1852 C C . SER A 1 266 ? -8.395 17.553 17.113 1.00 92.69 266 SER A C 1
ATOM 1854 O O . SER A 1 266 ? -8.758 16.572 16.462 1.00 92.69 266 SER A O 1
ATOM 1856 N N . GLU A 1 267 ? -9.261 18.435 17.629 1.00 94.38 267 GLU A N 1
ATOM 1857 C CA . GLU A 1 267 ? -10.729 18.312 17.534 1.00 94.38 267 GLU A CA 1
ATOM 1858 C C . GLU A 1 267 ? -11.226 18.095 16.096 1.00 94.38 267 GLU A C 1
ATOM 1860 O O . GLU A 1 267 ? -12.194 17.376 15.867 1.00 94.38 267 GLU A O 1
ATOM 1865 N N . GLU A 1 268 ? -10.525 18.654 15.113 1.00 94.81 268 GLU A N 1
ATOM 1866 C CA . GLU A 1 268 ? -10.857 18.522 13.694 1.00 94.81 268 GLU A CA 1
ATOM 1867 C C . GLU A 1 268 ? -10.723 17.086 13.164 1.00 94.81 268 GLU A C 1
ATOM 1869 O O . GLU A 1 268 ? -11.462 16.673 12.277 1.00 94.81 268 GLU A O 1
ATOM 1874 N N . VAL A 1 269 ? -9.802 16.301 13.727 1.00 96.62 269 VAL A N 1
ATOM 1875 C CA . VAL A 1 269 ? -9.523 14.916 13.313 1.00 96.62 269 VAL A CA 1
ATOM 1876 C C . VAL A 1 269 ? -10.343 13.909 14.134 1.00 96.62 269 VAL A C 1
ATOM 1878 O O . VAL A 1 269 ? -10.372 12.711 13.835 1.00 96.62 269 VAL A O 1
ATOM 1881 N N . GLN A 1 270 ? -11.070 14.384 15.150 1.00 96.75 270 GLN A N 1
ATOM 1882 C CA . GLN A 1 270 ? -11.870 13.548 16.041 1.00 96.75 270 GLN A CA 1
ATOM 1883 C C . GLN A 1 270 ? -12.898 12.666 15.305 1.00 96.75 270 GLN A C 1
ATOM 1885 O O . GLN A 1 270 ? -12.972 11.478 15.632 1.00 96.75 270 GLN A O 1
ATOM 1890 N N . PRO A 1 271 ? -13.635 13.145 14.279 1.00 97.44 271 PRO A N 1
ATOM 1891 C CA . PRO A 1 271 ? -14.587 12.299 13.556 1.00 97.44 271 PRO A CA 1
ATOM 1892 C C . PRO A 1 271 ? -13.922 11.120 12.827 1.00 97.44 271 PRO A C 1
ATOM 1894 O O . PRO A 1 271 ? -14.448 10.004 12.834 1.00 97.44 271 PRO A O 1
ATOM 1897 N N . ALA A 1 272 ? -12.738 11.346 12.247 1.00 97.81 272 ALA A N 1
ATOM 1898 C CA . ALA A 1 272 ? -11.943 10.305 11.602 1.00 97.81 272 ALA A CA 1
ATOM 1899 C C . ALA A 1 272 ? -11.443 9.274 12.624 1.00 97.81 272 ALA A C 1
ATOM 1901 O O . ALA A 1 272 ? -11.526 8.063 12.399 1.00 97.81 272 ALA A O 1
ATOM 1902 N N . LEU A 1 273 ? -10.978 9.752 13.783 1.00 97.56 273 LEU A N 1
ATOM 1903 C CA . LEU A 1 273 ? -10.550 8.891 14.879 1.00 97.56 273 LEU A CA 1
ATOM 1904 C C . LEU A 1 273 ? -11.708 8.037 15.414 1.00 97.56 273 LEU A C 1
ATOM 1906 O O . LEU A 1 273 ? -11.526 6.853 15.693 1.00 97.56 273 LEU A O 1
ATOM 1910 N N . ASP A 1 274 ? -12.904 8.604 15.543 1.00 97.69 274 ASP A N 1
ATOM 1911 C CA . ASP A 1 274 ? -14.080 7.875 16.018 1.00 97.69 274 ASP A CA 1
ATOM 1912 C C . ASP A 1 274 ? -14.514 6.782 15.031 1.00 97.69 274 ASP A C 1
ATOM 1914 O O . ASP A 1 274 ? -14.884 5.683 15.453 1.00 97.69 274 ASP A O 1
ATOM 1918 N N . ALA A 1 275 ? -14.414 7.031 13.721 1.00 98.25 275 ALA A N 1
ATOM 1919 C CA . ALA A 1 275 ? -14.626 6.002 12.703 1.00 98.25 275 ALA A CA 1
ATOM 1920 C C . ALA A 1 275 ? -13.611 4.853 12.836 1.00 98.25 275 ALA A C 1
ATOM 1922 O O . ALA A 1 275 ? -14.005 3.682 12.846 1.00 98.25 275 ALA A O 1
ATOM 1923 N N . LEU A 1 276 ? -12.327 5.173 13.032 1.00 98.19 276 LEU A N 1
ATOM 1924 C CA . LEU A 1 276 ? -11.283 4.175 13.278 1.00 98.19 276 LEU A CA 1
ATOM 1925 C C . LEU A 1 276 ? -11.551 3.367 14.557 1.00 98.19 276 LEU A C 1
ATOM 1927 O O . LEU A 1 276 ? -11.460 2.140 14.543 1.00 98.19 276 LEU A O 1
ATOM 1931 N N . LYS A 1 277 ? -11.943 4.019 15.656 1.00 96.62 277 LYS A N 1
ATOM 1932 C CA . LYS A 1 277 ? -12.305 3.339 16.910 1.00 96.62 277 LYS A CA 1
ATOM 1933 C C . LYS A 1 277 ? -13.443 2.342 16.703 1.00 96.62 277 LYS A C 1
ATOM 1935 O O . LYS A 1 277 ? -13.333 1.200 17.145 1.00 96.62 277 LYS A O 1
ATOM 1940 N N . ARG A 1 278 ? -14.508 2.739 15.994 1.00 97.06 278 ARG A N 1
ATOM 1941 C CA . ARG A 1 278 ? -15.628 1.840 15.654 1.00 97.06 278 ARG A CA 1
ATOM 1942 C C . ARG A 1 278 ? -15.170 0.664 14.792 1.00 97.06 278 ARG A C 1
ATOM 1944 O O . ARG A 1 278 ? -15.575 -0.465 15.046 1.00 97.06 278 ARG A O 1
ATOM 1951 N N . PHE A 1 279 ? -14.290 0.906 13.822 1.00 97.94 279 PHE A N 1
ATOM 1952 C CA . PHE A 1 279 ? -13.734 -0.139 12.957 1.00 97.94 279 PHE A CA 1
ATOM 1953 C C . PHE A 1 279 ? -12.946 -1.197 13.746 1.00 97.94 279 PHE A C 1
ATOM 1955 O O . PHE A 1 279 ? -13.096 -2.401 13.510 1.00 97.94 279 PHE A O 1
ATOM 1962 N N . LEU A 1 280 ? -12.121 -0.754 14.697 1.00 96.75 280 LEU A N 1
ATOM 1963 C CA . LEU A 1 280 ? -11.305 -1.626 15.543 1.00 96.75 280 LEU A CA 1
ATOM 1964 C C . LEU A 1 280 ? -12.157 -2.410 16.550 1.00 96.75 280 LEU A C 1
ATOM 1966 O O . LEU A 1 280 ? -11.961 -3.617 16.711 1.00 96.75 280 LEU A O 1
ATOM 1970 N N . ALA A 1 281 ? -13.131 -1.734 17.167 1.00 95.25 281 ALA A N 1
ATOM 1971 C CA . ALA A 1 281 ? -13.997 -2.280 18.210 1.00 95.25 281 ALA A CA 1
ATOM 1972 C C . ALA A 1 281 ? -15.135 -3.177 17.694 1.00 95.25 281 ALA A C 1
ATOM 1974 O O . ALA A 1 281 ? -15.802 -3.819 18.505 1.00 95.25 281 ALA A O 1
ATOM 1975 N N . ALA A 1 282 ? -15.374 -3.228 16.380 1.00 97.12 282 ALA A N 1
ATOM 1976 C CA . ALA A 1 282 ? -16.438 -4.044 15.807 1.00 97.12 282 ALA A CA 1
ATOM 1977 C C . ALA A 1 282 ? -16.318 -5.526 16.255 1.00 97.12 282 ALA A C 1
ATOM 1979 O O . ALA A 1 282 ? -15.243 -6.123 16.128 1.00 97.12 282 ALA A O 1
ATOM 1980 N N . PRO A 1 283 ? -17.388 -6.157 16.768 1.00 96.06 283 PRO A N 1
ATOM 1981 C CA . PRO A 1 283 ? -17.386 -7.548 17.223 1.00 96.06 283 PRO A CA 1
ATOM 1982 C C . PRO A 1 283 ? -17.480 -8.560 16.074 1.00 96.06 283 PRO A C 1
ATOM 1984 O O . PRO A 1 283 ? -17.110 -9.720 16.253 1.00 96.06 283 PRO A O 1
ATOM 1987 N N . THR A 1 284 ? -17.936 -8.126 14.898 1.00 97.44 284 THR A N 1
ATOM 1988 C CA . THR A 1 284 ? -18.096 -8.942 13.688 1.00 97.44 284 THR A CA 1
ATOM 1989 C C . THR A 1 284 ? -17.573 -8.193 12.460 1.00 97.44 284 THR A C 1
ATOM 1991 O O . THR A 1 284 ? -17.438 -6.964 12.476 1.00 97.44 284 THR A O 1
ATOM 1994 N N . TRP A 1 285 ? -17.258 -8.911 11.377 1.00 97.44 285 TRP A N 1
ATOM 1995 C CA . TRP A 1 285 ? -16.800 -8.252 10.151 1.00 97.44 285 TRP A CA 1
ATOM 1996 C C . TRP A 1 285 ? -17.939 -7.501 9.452 1.00 97.44 285 TRP A C 1
ATOM 1998 O O . TRP A 1 285 ? -17.679 -6.507 8.777 1.00 97.44 285 TRP A O 1
ATOM 2008 N N . GLU A 1 286 ? -19.183 -7.939 9.644 1.00 97.81 286 GLU A N 1
ATOM 2009 C CA . GLU A 1 286 ? -20.395 -7.287 9.156 1.00 97.81 286 GLU A CA 1
ATOM 2010 C C . GLU A 1 286 ? -20.610 -5.928 9.829 1.00 97.81 286 GLU A C 1
ATOM 2012 O O . GLU A 1 286 ? -20.953 -4.954 9.162 1.00 97.81 286 GLU A O 1
ATOM 2017 N N . GLU A 1 287 ? -20.356 -5.826 11.135 1.00 97.81 287 GLU A N 1
ATOM 2018 C CA . GLU A 1 287 ? -20.382 -4.539 11.836 1.00 97.81 287 GLU A CA 1
ATOM 2019 C C . GLU A 1 287 ? -19.200 -3.657 11.430 1.00 97.81 287 GLU A C 1
ATOM 2021 O O . GLU A 1 287 ? -19.366 -2.454 11.226 1.00 97.81 287 GLU A O 1
ATOM 2026 N N . ARG A 1 288 ? -18.018 -4.251 11.217 1.00 97.94 288 ARG A N 1
ATOM 2027 C CA . ARG A 1 288 ? -16.850 -3.529 10.693 1.00 97.94 288 ARG A CA 1
ATOM 2028 C C . ARG A 1 288 ? -17.137 -2.923 9.317 1.00 97.94 288 ARG A C 1
ATOM 2030 O O . ARG A 1 288 ? -16.710 -1.803 9.061 1.00 97.94 288 ARG A O 1
ATOM 2037 N N . LEU A 1 289 ? -17.881 -3.623 8.459 1.00 97.94 289 LEU A N 1
ATOM 2038 C CA . LEU A 1 289 ? -18.236 -3.183 7.106 1.00 97.94 289 LEU A CA 1
ATOM 2039 C C . LEU A 1 289 ? -18.979 -1.832 7.086 1.00 97.94 289 LEU A C 1
ATOM 2041 O O . LEU A 1 289 ? -18.790 -1.056 6.155 1.00 97.94 289 LEU A O 1
ATOM 2045 N N . GLN A 1 290 ? -19.764 -1.510 8.121 1.00 97.75 290 GLN A N 1
ATOM 2046 C CA . GLN A 1 290 ? -20.546 -0.262 8.208 1.00 97.75 290 GLN A CA 1
ATOM 2047 C C . GLN A 1 290 ? -19.678 1.006 8.193 1.00 97.75 290 GLN A C 1
ATOM 2049 O O . GLN A 1 290 ? -20.112 2.077 7.763 1.00 97.75 290 GLN A O 1
ATOM 2054 N N . VAL A 1 291 ? -18.435 0.892 8.661 1.00 97.94 291 VAL A N 1
ATOM 2055 C CA . VAL A 1 291 ? -17.469 1.996 8.732 1.00 97.94 291 VAL A CA 1
ATOM 2056 C C . VAL A 1 291 ? -16.353 1.860 7.696 1.00 97.94 291 VAL A C 1
ATOM 2058 O O . VAL A 1 291 ? -15.350 2.560 7.787 1.00 97.94 291 VAL A O 1
ATOM 2061 N N . VAL A 1 292 ? -16.510 0.978 6.705 1.00 97.88 292 VAL A N 1
ATOM 2062 C CA . VAL A 1 292 ? -15.542 0.761 5.621 1.00 97.88 292 VAL A CA 1
ATOM 2063 C C . VAL A 1 292 ? -15.929 1.552 4.374 1.00 97.88 292 VAL A C 1
ATOM 2065 O O . VAL A 1 292 ? -17.106 1.683 4.038 1.00 97.88 292 VAL A O 1
ATOM 2068 N N . GLN A 1 293 ? -14.927 2.084 3.677 1.00 96.44 293 GLN A N 1
ATOM 2069 C CA . GLN A 1 293 ? -15.108 2.792 2.413 1.00 96.44 293 GLN A CA 1
ATOM 2070 C C . GLN A 1 293 ? -15.642 1.832 1.339 1.00 96.44 293 GLN A C 1
ATOM 2072 O O . GLN A 1 293 ? -15.116 0.732 1.163 1.00 96.44 293 GLN A O 1
ATOM 2077 N N . GLY A 1 294 ? -16.680 2.245 0.605 1.00 94.88 294 GLY A N 1
ATOM 2078 C CA . GLY A 1 294 ? -17.248 1.437 -0.479 1.00 94.88 294 GLY A CA 1
ATOM 2079 C C . GLY A 1 294 ? -17.797 0.088 -0.001 1.00 94.88 294 GLY A C 1
ATOM 2080 O O . GLY A 1 294 ? -17.563 -0.929 -0.655 1.00 94.88 294 GLY A O 1
ATOM 2081 N N . ALA A 1 295 ? -18.493 0.075 1.143 1.00 96.00 295 ALA A N 1
ATOM 2082 C CA . ALA A 1 295 ? -18.995 -1.126 1.813 1.00 96.00 295 ALA A CA 1
ATOM 2083 C C . ALA A 1 295 ? -19.639 -2.147 0.855 1.00 96.00 295 ALA A C 1
ATOM 2085 O O . ALA A 1 295 ? -19.262 -3.316 0.868 1.00 96.00 295 ALA A O 1
ATOM 2086 N N . GLU A 1 296 ? -20.533 -1.722 -0.039 1.00 95.56 296 GLU A N 1
ATOM 2087 C CA . GLU A 1 296 ? -21.208 -2.633 -0.979 1.00 95.56 296 GLU A CA 1
ATOM 2088 C C . GLU A 1 296 ? -20.242 -3.342 -1.943 1.00 95.56 296 GLU A C 1
ATOM 2090 O O . GLU A 1 296 ? -20.371 -4.540 -2.200 1.00 95.56 296 GLU A O 1
ATOM 2095 N N . ILE A 1 297 ? -19.218 -2.632 -2.424 1.00 95.44 297 ILE A N 1
ATOM 2096 C CA . ILE A 1 297 ? -18.205 -3.166 -3.348 1.00 95.44 297 ILE A CA 1
ATOM 2097 C C . ILE A 1 297 ? -17.215 -4.071 -2.600 1.00 95.44 297 ILE A C 1
ATOM 2099 O O . ILE A 1 297 ? -16.752 -5.088 -3.124 1.00 95.44 297 ILE A O 1
ATOM 2103 N N . ILE A 1 298 ? -16.879 -3.712 -1.359 1.00 96.00 298 ILE A N 1
ATOM 2104 C CA . ILE A 1 298 ? -15.885 -4.415 -0.543 1.00 96.00 298 ILE A CA 1
ATOM 2105 C C . ILE A 1 298 ? -16.455 -5.645 0.167 1.00 96.00 298 ILE A C 1
ATOM 2107 O O . ILE A 1 298 ? -15.713 -6.602 0.403 1.00 96.00 298 ILE A O 1
ATOM 2111 N N . LYS A 1 299 ? -17.760 -5.689 0.439 1.00 97.62 299 LYS A N 1
ATOM 2112 C CA . LYS A 1 299 ? -18.447 -6.808 1.097 1.00 97.62 299 LYS A CA 1
ATOM 2113 C C . LYS A 1 299 ? -18.042 -8.202 0.591 1.00 97.62 299 LYS A C 1
ATOM 2115 O O . LYS A 1 299 ? -17.626 -9.005 1.430 1.00 97.62 299 LYS A O 1
ATOM 2120 N N . PRO A 1 300 ? -18.083 -8.526 -0.721 1.00 97.62 300 PRO A N 1
ATOM 2121 C CA . PRO A 1 300 ? -17.678 -9.853 -1.196 1.00 97.62 300 PRO A CA 1
ATOM 2122 C C . PRO A 1 300 ? -16.204 -10.173 -0.897 1.00 97.62 300 PRO A C 1
ATOM 2124 O O . PRO A 1 300 ? -15.862 -11.321 -0.605 1.00 97.62 300 PRO A O 1
ATOM 2127 N N . ARG A 1 301 ? -15.321 -9.166 -0.911 1.00 96.19 301 ARG A N 1
ATOM 2128 C CA . ARG A 1 301 ? -13.899 -9.338 -0.577 1.00 96.19 301 ARG A CA 1
ATOM 2129 C C . ARG A 1 301 ? -13.702 -9.580 0.916 1.00 96.19 301 ARG A C 1
ATOM 2131 O O . ARG A 1 301 ? -12.957 -10.487 1.276 1.00 96.19 301 ARG A O 1
ATOM 2138 N N . MET A 1 302 ? -14.392 -8.821 1.770 1.00 97.44 302 MET A N 1
ATOM 2139 C CA . MET A 1 302 ? -14.380 -9.036 3.221 1.00 97.44 302 MET A CA 1
ATOM 2140 C C . MET A 1 302 ? -14.888 -10.430 3.577 1.00 97.44 302 MET A C 1
ATOM 2142 O O . MET A 1 302 ? -14.212 -11.149 4.309 1.00 97.44 302 MET A O 1
ATOM 2146 N N . GLN A 1 303 ? -16.017 -10.846 3.004 1.00 97.56 303 GLN A N 1
ATOM 2147 C CA . GLN A 1 303 ? -16.575 -12.177 3.228 1.00 97.56 303 GLN A CA 1
ATOM 2148 C C . GLN A 1 303 ? -15.581 -13.280 2.836 1.00 97.56 303 GLN A C 1
ATOM 2150 O O . GLN A 1 303 ? -15.324 -14.187 3.625 1.00 97.56 303 GLN A O 1
ATOM 2155 N N . SER A 1 304 ? -14.970 -13.185 1.648 1.00 97.38 304 SER A N 1
ATOM 2156 C CA . SER A 1 304 ? -13.961 -14.156 1.206 1.00 97.38 304 SER A CA 1
ATOM 2157 C C . SER A 1 304 ? -12.719 -14.164 2.101 1.00 97.38 304 SER A C 1
ATOM 2159 O O . SER A 1 304 ? -12.165 -15.230 2.362 1.00 97.38 304 SER A O 1
ATOM 2161 N N . TYR A 1 305 ? -12.266 -12.998 2.563 1.00 97.50 305 TYR A N 1
ATOM 2162 C CA . TYR A 1 305 ? -11.098 -12.882 3.432 1.00 97.50 305 TYR A CA 1
ATOM 2163 C C . TYR A 1 305 ? -11.356 -13.503 4.811 1.00 97.50 305 TYR A C 1
ATOM 2165 O O . TYR A 1 305 ? -10.553 -14.316 5.273 1.00 97.50 305 TYR A O 1
ATOM 2173 N N . TYR A 1 306 ? -12.488 -13.183 5.450 1.00 97.12 306 TYR A N 1
ATOM 2174 C CA . TYR A 1 306 ? -12.807 -13.688 6.790 1.00 97.12 306 TYR A CA 1
ATOM 2175 C C . TYR A 1 306 ? -13.309 -15.138 6.804 1.00 97.12 306 TYR A C 1
ATOM 2177 O O . TYR A 1 306 ? -13.256 -15.789 7.845 1.00 97.12 306 TYR A O 1
ATOM 2185 N N . ALA A 1 307 ? -13.707 -15.691 5.654 1.00 97.12 307 ALA A N 1
ATOM 2186 C CA . ALA A 1 307 ? -13.890 -17.135 5.508 1.00 97.12 307 ALA A CA 1
ATOM 2187 C C . ALA A 1 307 ? -12.562 -17.904 5.665 1.00 97.12 307 ALA A C 1
ATOM 2189 O O . ALA A 1 307 ? -12.551 -19.011 6.198 1.00 97.12 307 ALA A O 1
ATOM 2190 N N . ALA A 1 308 ? -11.443 -17.317 5.222 1.00 96.75 308 ALA A N 1
ATOM 2191 C CA . ALA A 1 308 ? -10.107 -17.908 5.337 1.00 96.75 308 ALA A CA 1
ATOM 2192 C C . ALA A 1 308 ? -9.360 -17.487 6.616 1.00 96.75 308 ALA A C 1
ATOM 2194 O O . ALA A 1 308 ? -8.489 -18.213 7.093 1.00 96.75 308 ALA A O 1
ATOM 2195 N N . THR A 1 309 ? -9.690 -16.318 7.168 1.00 94.62 309 THR A N 1
ATOM 2196 C CA . THR A 1 309 ? -9.046 -15.740 8.352 1.00 94.62 309 THR A CA 1
ATOM 2197 C C . THR A 1 309 ? -10.108 -15.480 9.417 1.00 94.62 309 THR A C 1
ATOM 2199 O O . THR A 1 309 ? -10.837 -14.499 9.283 1.00 94.62 309 THR A O 1
ATOM 2202 N N . PRO A 1 310 ? -10.218 -16.314 10.470 1.00 92.88 310 PRO A N 1
ATOM 2203 C CA . PRO A 1 310 ? -11.234 -16.133 11.500 1.00 92.88 310 PRO A CA 1
ATOM 2204 C C . PRO A 1 310 ? -11.246 -14.705 12.039 1.00 92.88 310 PRO A C 1
ATOM 2206 O O . PRO A 1 310 ? -10.202 -14.153 12.396 1.00 92.88 310 PRO A O 1
ATOM 2209 N N . TYR A 1 311 ? -12.433 -14.103 12.069 1.00 94.75 311 TYR A N 1
ATOM 2210 C CA . TYR A 1 311 ? -12.593 -12.747 12.563 1.00 94.75 311 TYR A CA 1
ATOM 2211 C C . TYR A 1 311 ? -12.294 -12.681 14.059 1.00 94.75 311 TYR A C 1
ATOM 2213 O O . TYR A 1 311 ? -12.858 -13.436 14.851 1.00 94.75 311 TYR A O 1
ATOM 2221 N N . THR A 1 312 ? -11.464 -11.719 14.445 1.00 90.56 312 THR A N 1
ATOM 2222 C CA . THR A 1 312 ? -11.283 -11.322 15.838 1.00 90.56 312 THR A CA 1
ATOM 2223 C C . THR A 1 312 ? -11.346 -9.798 15.934 1.00 90.56 312 THR A C 1
ATOM 2225 O O . THR A 1 312 ? -10.733 -9.114 15.097 1.00 90.56 312 THR A O 1
ATOM 2228 N N . PRO A 1 313 ? -12.056 -9.241 16.934 1.00 90.62 313 PRO A N 1
ATOM 2229 C CA . PRO A 1 313 ? -11.910 -7.835 17.297 1.00 90.62 313 PRO A CA 1
ATOM 2230 C C . PRO A 1 313 ? -10.429 -7.506 17.477 1.00 90.62 313 PRO A C 1
ATOM 2232 O O . PRO A 1 313 ? -9.676 -8.342 17.978 1.00 90.62 313 PRO A O 1
ATOM 2235 N N . LEU A 1 314 ? -10.005 -6.334 17.006 1.00 93.31 314 LEU A N 1
ATOM 2236 C CA . LEU A 1 314 ? -8.592 -5.972 17.014 1.00 93.31 314 LEU A CA 1
ATOM 2237 C C . LEU A 1 314 ? -8.318 -5.037 18.183 1.00 93.31 314 LEU A C 1
ATOM 2239 O O . LEU A 1 314 ? -8.798 -3.904 18.197 1.00 93.31 314 LEU A O 1
ATOM 2243 N N . TYR A 1 315 ? -7.514 -5.492 19.136 1.00 93.88 315 TYR A N 1
ATOM 2244 C CA . TYR A 1 315 ? -7.046 -4.652 20.226 1.00 93.88 315 TYR A CA 1
ATOM 2245 C C . TYR A 1 315 ? -5.730 -3.990 19.834 1.00 93.88 315 TYR A C 1
ATOM 2247 O O . TYR A 1 315 ? -4.771 -4.663 19.455 1.00 93.88 315 TYR A O 1
ATOM 2255 N N . VAL A 1 316 ? -5.678 -2.665 19.960 1.00 96.31 316 VAL A N 1
ATOM 2256 C CA . VAL A 1 316 ? -4.474 -1.863 19.716 1.00 96.31 316 VAL A CA 1
ATOM 2257 C C . VAL A 1 316 ? -4.093 -1.122 20.992 1.00 96.31 316 VAL A C 1
ATOM 2259 O O . VAL A 1 316 ? -4.959 -0.694 21.760 1.00 96.31 316 VAL A O 1
ATOM 2262 N N . GLY A 1 317 ? -2.791 -1.011 21.246 1.00 95.75 317 GLY A N 1
ATOM 2263 C CA . GLY A 1 317 ? -2.271 -0.318 22.425 1.00 95.75 317 GLY A CA 1
ATOM 2264 C C . GLY A 1 317 ? -2.191 1.190 22.222 1.00 95.75 317 GLY A C 1
ATOM 2265 O O . GLY A 1 317 ? -2.396 1.946 23.170 1.00 95.75 317 GLY A O 1
ATOM 2266 N N . LYS A 1 318 ? -1.927 1.622 20.987 1.00 95.94 318 LYS A N 1
ATOM 2267 C CA . LYS A 1 318 ? -1.673 3.021 20.657 1.00 95.94 318 LYS A CA 1
ATOM 2268 C C . LYS A 1 318 ? -2.224 3.384 19.281 1.00 95.94 318 LYS A C 1
ATOM 2270 O O . LYS A 1 318 ? -2.178 2.561 18.363 1.00 95.94 318 LYS A O 1
ATOM 2275 N N . VAL A 1 319 ? -2.711 4.616 19.153 1.00 96.94 319 VAL A N 1
ATOM 2276 C CA . VAL A 1 319 ? -3.116 5.236 17.887 1.00 96.94 319 VAL A CA 1
ATOM 2277 C C . VAL A 1 319 ? -2.479 6.622 17.781 1.00 96.94 319 VAL A C 1
ATOM 2279 O O . VAL A 1 319 ? -2.730 7.478 18.630 1.00 96.94 319 VAL A O 1
ATOM 2282 N N . ASN A 1 320 ? -1.694 6.846 16.724 1.00 96.00 320 ASN A N 1
ATOM 2283 C CA . ASN A 1 320 ? -1.005 8.111 16.448 1.00 96.00 320 ASN A CA 1
ATOM 2284 C C . ASN A 1 320 ? -1.508 8.699 15.127 1.00 96.00 320 ASN A C 1
ATOM 2286 O O . ASN A 1 320 ? -1.647 7.974 14.146 1.00 96.00 320 ASN A O 1
ATOM 2290 N N . LEU A 1 321 ? -1.735 10.009 15.053 1.00 95.81 321 LEU A N 1
ATOM 2291 C CA . LEU A 1 321 ? -1.993 10.675 13.774 1.00 95.81 321 LEU A CA 1
ATOM 2292 C C . LEU A 1 321 ? -0.663 10.921 13.041 1.00 95.81 321 LEU A C 1
ATOM 2294 O O . LEU A 1 321 ? 0.189 11.647 13.543 1.00 95.81 321 LEU A O 1
ATOM 2298 N N . ILE A 1 322 ? -0.491 10.348 11.846 1.00 94.25 322 ILE A N 1
ATOM 2299 C CA . ILE A 1 322 ? 0.706 10.554 11.009 1.00 94.25 322 ILE A CA 1
ATOM 2300 C C . ILE A 1 322 ? 0.506 11.745 10.070 1.00 94.25 322 ILE A C 1
ATOM 2302 O O . ILE A 1 322 ? 1.424 12.530 9.830 1.00 94.25 322 ILE A O 1
ATOM 2306 N N . ARG A 1 323 ? -0.690 11.849 9.482 1.00 93.00 323 ARG A N 1
ATOM 2307 C CA . ARG A 1 323 ? -0.983 12.805 8.413 1.00 93.00 323 ARG A CA 1
ATOM 2308 C C . ARG A 1 323 ? -2.456 13.184 8.402 1.00 93.00 323 ARG A C 1
ATOM 2310 O O . ARG A 1 323 ? -3.310 12.320 8.579 1.00 93.00 323 ARG A O 1
ATOM 2317 N N . HIS A 1 324 ? -2.732 14.456 8.135 1.00 94.25 324 HIS A N 1
ATOM 2318 C CA . HIS A 1 324 ? -4.072 14.991 7.928 1.00 94.25 324 HIS A CA 1
ATOM 2319 C C . HIS A 1 324 ? -4.065 15.913 6.702 1.00 94.25 324 HIS A C 1
ATOM 2321 O O . HIS A 1 324 ? -3.436 16.970 6.729 1.00 94.25 324 HIS A O 1
ATOM 2327 N N . ASP A 1 325 ? -4.763 15.510 5.641 1.00 93.06 325 ASP A N 1
ATOM 2328 C CA . ASP A 1 325 ? -4.914 16.288 4.412 1.00 93.06 325 ASP A CA 1
ATOM 2329 C C . ASP A 1 325 ? -6.332 16.864 4.340 1.00 93.06 325 ASP A C 1
ATOM 2331 O O . ASP A 1 325 ? -7.263 16.190 3.898 1.00 93.06 325 ASP A O 1
ATOM 2335 N 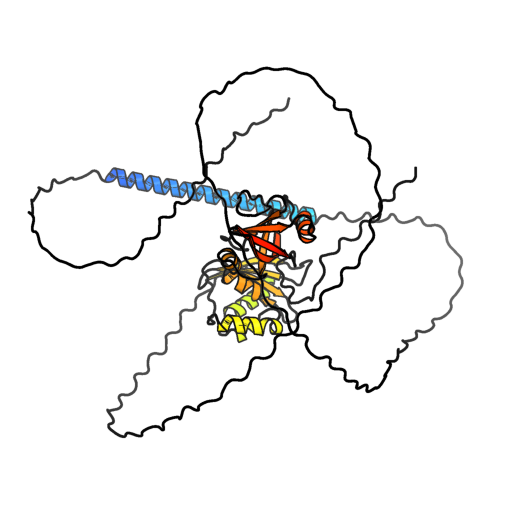N . LYS A 1 326 ? -6.489 18.127 4.747 1.00 91.19 326 LYS A N 1
ATOM 2336 C CA . LYS A 1 326 ? -7.780 18.843 4.736 1.00 91.19 326 LYS A CA 1
ATOM 2337 C C . LYS A 1 326 ? -8.286 19.157 3.332 1.00 91.19 326 LYS A C 1
ATOM 2339 O O . LYS A 1 326 ? -9.475 19.119 3.064 1.00 91.19 326 LYS A O 1
ATOM 2344 N N . THR A 1 327 ? -7.373 19.523 2.440 1.00 80.88 327 THR A N 1
ATOM 2345 C CA . THR A 1 327 ? -7.660 19.966 1.072 1.00 80.88 327 THR A CA 1
ATOM 2346 C C . THR A 1 327 ? -6.777 19.179 0.125 1.00 80.88 327 THR A C 1
ATOM 2348 O O . THR A 1 327 ? -5.829 19.681 -0.479 1.00 80.88 327 THR A O 1
ATOM 2351 N N . SER A 1 328 ? -7.030 17.877 0.049 1.00 71.50 328 SER A N 1
ATOM 2352 C CA . SER A 1 328 ? -6.270 17.049 -0.870 1.00 71.50 328 SER A CA 1
ATOM 2353 C C . SER A 1 328 ? -6.622 17.439 -2.303 1.00 71.50 328 SER A C 1
ATOM 2355 O O . SER A 1 328 ? -7.781 17.395 -2.698 1.00 71.50 328 SER A O 1
ATOM 2357 N N . GLN A 1 329 ? -5.613 17.792 -3.100 1.00 75.19 329 GLN A N 1
ATOM 2358 C CA . GLN A 1 329 ? -5.805 18.145 -4.514 1.00 75.19 329 GLN A CA 1
ATOM 2359 C C . GLN A 1 329 ? -6.486 17.029 -5.325 1.00 75.19 329 GLN A C 1
ATOM 2361 O O . GLN A 1 329 ? -7.082 17.299 -6.360 1.00 75.19 329 GLN A O 1
ATOM 2366 N N . ASN A 1 330 ? -6.401 15.785 -4.842 1.00 79.12 330 ASN A N 1
ATOM 2367 C CA . ASN A 1 330 ? -6.785 14.581 -5.572 1.00 79.12 330 ASN A CA 1
ATOM 2368 C C . ASN A 1 330 ? -7.900 13.783 -4.873 1.00 79.12 330 ASN A C 1
ATOM 2370 O O . ASN A 1 330 ? -7.975 12.572 -5.070 1.00 79.12 330 ASN A O 1
ATOM 2374 N N . GLY A 1 331 ? -8.701 14.396 -3.995 1.00 86.19 331 GLY A N 1
ATOM 2375 C CA . GLY A 1 331 ? -9.815 13.689 -3.357 1.00 86.19 331 GLY A CA 1
ATOM 2376 C C . GLY A 1 331 ? -10.362 14.350 -2.091 1.00 86.19 331 GLY A C 1
ATOM 2377 O O . GLY A 1 331 ? -9.892 15.418 -1.695 1.00 86.19 331 GLY A O 1
ATOM 2378 N N . PRO A 1 332 ? -11.339 13.709 -1.431 1.00 91.50 332 PRO A N 1
ATOM 2379 C CA . PRO A 1 332 ? -11.934 14.214 -0.193 1.00 91.50 332 PRO A CA 1
ATOM 2380 C C . PRO A 1 332 ? -10.923 14.221 0.967 1.00 91.50 332 PRO A C 1
ATOM 2382 O O . PRO A 1 332 ? -9.891 13.548 0.879 1.00 91.50 332 PRO A O 1
ATOM 2385 N N . PRO A 1 333 ? -11.176 14.954 2.062 1.00 94.69 333 PRO A N 1
ATOM 2386 C CA . PRO A 1 333 ? -10.276 14.996 3.214 1.00 94.69 333 PRO A CA 1
ATOM 2387 C C . PRO A 1 333 ? -9.875 13.604 3.718 1.00 94.69 333 PRO A C 1
ATOM 2389 O O . PRO A 1 333 ? -10.676 12.667 3.712 1.00 94.69 333 PRO A O 1
ATOM 2392 N N . LEU A 1 334 ? -8.610 13.447 4.121 1.00 95.12 334 LEU A N 1
ATOM 2393 C CA . LEU A 1 334 ? -8.074 12.153 4.555 1.00 95.12 334 LEU A CA 1
ATOM 2394 C C . LEU A 1 334 ? -7.198 12.289 5.803 1.00 95.12 334 LEU A C 1
ATOM 2396 O O . LEU A 1 334 ? -6.429 13.240 5.949 1.00 95.12 334 LEU A O 1
ATOM 2400 N N . CYS A 1 335 ? -7.265 11.287 6.670 1.00 95.75 335 CYS A N 1
ATOM 2401 C CA . CYS A 1 335 ? -6.373 11.104 7.806 1.00 95.75 335 CYS A CA 1
ATOM 2402 C C . CYS A 1 335 ? -5.645 9.762 7.678 1.00 95.75 335 CYS A C 1
ATOM 2404 O O . CYS A 1 335 ? -6.252 8.750 7.331 1.00 95.75 335 CYS A O 1
ATOM 2406 N N . ILE A 1 336 ? -4.349 9.736 7.984 1.00 95.25 336 ILE A N 1
ATOM 2407 C CA . ILE A 1 336 ? -3.580 8.495 8.127 1.00 95.25 336 ILE A CA 1
ATOM 2408 C C . ILE A 1 336 ? -3.178 8.366 9.586 1.00 95.25 336 ILE A C 1
ATOM 2410 O O . ILE A 1 336 ? -2.426 9.195 10.106 1.00 95.25 336 ILE A O 1
ATOM 2414 N N . PHE A 1 337 ? -3.660 7.308 10.226 1.00 97.06 337 PHE A N 1
ATOM 2415 C CA . PHE A 1 337 ? -3.286 6.941 11.583 1.00 97.06 337 PHE A CA 1
ATOM 2416 C C . PHE A 1 337 ? -2.284 5.793 11.562 1.00 97.06 337 PHE A C 1
ATOM 2418 O O . PHE A 1 337 ? -2.391 4.890 10.743 1.00 97.06 337 PHE A O 1
ATOM 2425 N N . GLU A 1 338 ? -1.338 5.790 12.485 1.00 96.62 338 GLU A N 1
ATOM 2426 C CA . GLU A 1 338 ? -0.550 4.618 12.837 1.00 96.62 338 GLU A CA 1
ATOM 2427 C C . GLU A 1 338 ? -1.231 3.918 14.006 1.00 96.62 338 GLU A C 1
ATOM 2429 O O . GLU A 1 338 ? -1.521 4.555 15.019 1.00 96.62 338 GLU A O 1
ATOM 2434 N N . ILE A 1 339 ? -1.466 2.615 13.892 1.00 96.81 339 ILE A N 1
ATOM 2435 C CA . ILE A 1 339 ? -1.915 1.794 15.017 1.00 96.81 339 ILE A CA 1
ATOM 2436 C C . ILE A 1 339 ? -0.833 0.786 15.384 1.00 96.81 339 ILE A C 1
ATOM 2438 O O . ILE A 1 339 ? -0.242 0.149 14.511 1.00 96.81 339 ILE A O 1
ATOM 2442 N N . GLU A 1 340 ? -0.573 0.620 16.676 1.00 95.94 340 GLU A N 1
ATOM 2443 C CA . GLU A 1 340 ? 0.450 -0.303 17.166 1.00 95.94 340 GLU A CA 1
ATOM 2444 C C . GLU A 1 340 ? 0.080 -0.951 18.509 1.00 95.94 340 GLU A C 1
ATOM 2446 O O . GLU A 1 340 ? -0.818 -0.512 19.234 1.00 95.94 340 GLU A O 1
ATOM 2451 N N . GLY A 1 341 ? 0.786 -2.035 18.838 1.00 95.00 341 GLY A N 1
ATOM 2452 C CA . GLY A 1 341 ? 0.581 -2.807 20.062 1.00 95.00 341 GLY A CA 1
ATOM 2453 C C . GLY A 1 341 ? -0.667 -3.696 20.045 1.00 95.00 341 GLY A C 1
ATOM 2454 O O . GLY A 1 341 ? -1.356 -3.835 19.035 1.00 95.00 341 GLY A O 1
ATOM 2455 N N . GLY A 1 342 ? -0.946 -4.320 21.193 1.00 93.44 342 GLY A N 1
ATOM 2456 C CA . GLY A 1 342 ? -2.047 -5.273 21.342 1.00 93.44 342 GLY A CA 1
ATOM 2457 C C . GLY A 1 342 ? -1.845 -6.521 20.479 1.00 93.44 342 GLY A C 1
ATOM 2458 O O . GLY A 1 342 ? -0.871 -7.247 20.671 1.00 93.44 342 GLY A O 1
ATOM 2459 N N . ASP A 1 343 ? -2.755 -6.758 19.536 1.00 93.50 343 ASP A N 1
ATOM 2460 C CA . ASP A 1 343 ? -2.733 -7.928 18.645 1.00 93.50 343 ASP A CA 1
ATOM 2461 C C . ASP A 1 343 ? -1.846 -7.728 17.401 1.00 93.50 343 ASP A C 1
ATOM 2463 O O . ASP A 1 343 ? -1.638 -8.651 16.604 1.00 93.50 343 ASP A O 1
ATOM 2467 N N . LEU A 1 344 ? -1.323 -6.515 17.201 1.00 94.19 344 LEU A N 1
ATOM 2468 C CA . LEU A 1 344 ? -0.497 -6.177 16.051 1.00 94.19 344 LEU A CA 1
ATOM 2469 C C . LEU A 1 344 ? 0.969 -6.540 16.282 1.00 94.19 344 LEU A C 1
ATOM 2471 O O . LEU A 1 344 ? 1.596 -6.136 17.258 1.00 94.19 344 LEU A O 1
ATOM 2475 N N . LYS A 1 345 ? 1.549 -7.259 15.316 1.00 92.75 345 LYS A N 1
ATOM 2476 C CA . LYS A 1 345 ? 2.974 -7.641 15.332 1.00 92.75 345 LYS A CA 1
ATOM 2477 C C . LYS A 1 345 ? 3.920 -6.477 15.026 1.00 92.75 345 LYS A C 1
ATOM 2479 O O . LYS A 1 345 ? 5.117 -6.592 15.265 1.00 92.75 345 LYS A O 1
ATOM 2484 N N . ARG A 1 346 ? 3.399 -5.413 14.418 1.00 94.25 346 ARG A N 1
ATOM 2485 C CA . ARG A 1 346 ? 4.127 -4.216 13.988 1.00 94.25 346 ARG A CA 1
ATOM 2486 C C . ARG A 1 346 ? 3.148 -3.050 13.837 1.00 94.25 346 ARG A C 1
ATOM 2488 O O . ARG A 1 346 ? 1.951 -3.322 13.712 1.00 94.25 346 ARG A O 1
ATOM 2495 N N . PRO A 1 347 ? 3.634 -1.802 13.794 1.00 95.56 347 PRO A N 1
ATOM 2496 C CA . PRO A 1 347 ? 2.797 -0.662 13.458 1.00 95.56 347 PRO A CA 1
ATOM 2497 C C . PRO A 1 347 ? 2.169 -0.817 12.069 1.00 95.56 347 PRO A C 1
ATOM 2499 O O . PRO A 1 347 ? 2.803 -1.327 11.138 1.00 95.56 347 PRO A O 1
ATOM 2502 N N . VAL A 1 348 ? 0.911 -0.407 11.939 1.00 96.56 348 VAL A N 1
ATOM 2503 C CA . VAL A 1 348 ? 0.137 -0.484 10.696 1.00 96.56 348 VAL A CA 1
ATOM 2504 C C . VAL A 1 348 ? -0.447 0.897 10.400 1.00 96.56 348 VAL A C 1
ATOM 2506 O O . VAL A 1 348 ? -1.159 1.431 11.249 1.00 96.56 348 VAL A O 1
ATOM 2509 N N . PRO A 1 349 ? -0.195 1.482 9.217 1.00 96.25 349 PRO A N 1
ATOM 2510 C CA . PRO A 1 349 ? -0.885 2.689 8.808 1.00 96.25 349 PRO A CA 1
ATOM 2511 C C . PRO A 1 349 ? -2.316 2.348 8.389 1.00 96.25 349 PRO A C 1
ATOM 2513 O O . PRO A 1 349 ? -2.560 1.360 7.695 1.00 96.25 349 PRO A O 1
ATOM 2516 N N . VAL A 1 350 ? -3.265 3.178 8.799 1.00 97.12 350 VAL A N 1
ATOM 2517 C CA . VAL A 1 350 ? -4.685 3.053 8.482 1.00 97.12 350 VAL A CA 1
ATOM 2518 C C . VAL A 1 350 ? -5.168 4.371 7.917 1.00 97.12 350 VAL A C 1
ATOM 2520 O O . VAL A 1 350 ? -5.097 5.407 8.578 1.00 97.12 350 VAL A O 1
ATOM 2523 N N . MET A 1 351 ? -5.659 4.317 6.685 1.00 96.50 351 MET A N 1
ATOM 2524 C CA . MET A 1 351 ? -6.243 5.468 6.018 1.00 96.50 351 MET A CA 1
ATOM 2525 C C . MET A 1 351 ? -7.733 5.559 6.348 1.00 96.50 351 MET A C 1
ATOM 2527 O O . MET A 1 351 ? -8.461 4.564 6.284 1.00 96.50 351 MET A O 1
ATOM 2531 N N . VAL A 1 352 ? -8.168 6.761 6.710 1.00 97.44 352 VAL A N 1
ATOM 2532 C CA . VAL A 1 352 ? -9.561 7.108 6.977 1.00 97.44 352 VAL A CA 1
ATOM 2533 C C . VAL A 1 352 ? -9.902 8.314 6.119 1.00 97.44 352 VAL A C 1
ATOM 2535 O O . VAL A 1 352 ? -9.242 9.346 6.204 1.00 97.44 352 VAL A O 1
ATOM 2538 N N . GLU A 1 353 ? -10.912 8.173 5.278 1.00 96.19 353 GLU A N 1
ATOM 2539 C CA . GLU A 1 353 ? -11.303 9.168 4.286 1.00 96.19 353 GLU A CA 1
ATOM 2540 C C . GLU A 1 353 ? -12.717 9.665 4.585 1.00 96.19 353 GLU A C 1
ATOM 2542 O O . GLU A 1 353 ? -13.576 8.897 5.030 1.00 96.19 353 GLU A O 1
ATOM 2547 N N . GLU A 1 354 ? -12.963 10.952 4.369 1.00 95.69 354 GLU A N 1
ATOM 2548 C CA . GLU A 1 354 ? -14.303 11.514 4.467 1.00 95.69 354 GLU A CA 1
ATOM 2549 C C . GLU A 1 354 ? -15.154 11.081 3.263 1.00 95.69 354 GLU A C 1
ATOM 2551 O O . GLU A 1 354 ? -14.769 11.257 2.109 1.00 95.69 354 GLU A O 1
ATOM 2556 N N . ALA A 1 355 ? -16.329 10.513 3.531 1.00 94.50 355 ALA A N 1
ATOM 2557 C CA . ALA A 1 355 ? -17.324 10.161 2.526 1.00 94.50 355 ALA A CA 1
ATOM 2558 C C . ALA A 1 355 ? -18.661 10.859 2.826 1.00 94.50 355 ALA A C 1
ATOM 2560 O O . ALA A 1 355 ? -18.844 11.464 3.881 1.00 94.50 355 ALA A O 1
ATOM 2561 N N . VAL A 1 356 ? -19.635 10.724 1.918 1.00 93.19 356 VAL A N 1
ATOM 2562 C CA . VAL A 1 356 ? -20.983 11.315 2.066 1.00 93.19 356 VAL A CA 1
ATOM 2563 C C . VAL A 1 356 ? -21.671 10.872 3.367 1.00 93.19 356 VAL A C 1
ATOM 2565 O O . VAL A 1 356 ? -22.378 11.648 4.000 1.00 93.19 356 VAL A O 1
ATOM 2568 N N . GLU A 1 357 ? -21.430 9.633 3.798 1.00 94.00 357 GLU A N 1
ATOM 2569 C CA . GLU A 1 357 ? -21.971 9.055 5.038 1.00 94.00 357 GLU A CA 1
ATOM 2570 C C . GLU A 1 357 ? -21.082 9.302 6.273 1.00 94.00 357 GLU A C 1
ATOM 2572 O O . GLU A 1 357 ? -21.255 8.660 7.313 1.00 94.00 357 GLU A O 1
ATOM 2577 N N . GLY A 1 358 ? -20.092 10.186 6.155 1.00 96.38 358 GLY A N 1
ATOM 2578 C CA . GLY A 1 358 ? -19.075 10.449 7.165 1.00 96.38 358 GLY A CA 1
ATOM 2579 C C . GLY A 1 358 ? -17.770 9.697 6.913 1.00 96.38 358 GLY A C 1
ATOM 2580 O O . GLY A 1 358 ? -17.542 9.119 5.853 1.00 96.38 358 GLY A O 1
ATOM 2581 N N . TRP A 1 359 ? -16.889 9.723 7.907 1.00 97.88 359 TRP A N 1
ATOM 2582 C CA . TRP A 1 359 ? -15.548 9.151 7.811 1.00 97.88 359 TRP A CA 1
ATOM 2583 C C . TRP A 1 359 ? -15.583 7.621 7.746 1.00 97.88 359 TRP A C 1
ATOM 2585 O O . TRP A 1 359 ? -16.244 6.967 8.559 1.00 97.88 359 TRP A O 1
ATOM 2595 N N . LYS A 1 360 ? -14.854 7.050 6.785 1.00 97.88 360 LYS A N 1
ATOM 2596 C CA . LYS A 1 360 ? -14.785 5.607 6.532 1.00 97.88 360 LYS A CA 1
ATOM 2597 C C . LYS A 1 360 ? -13.334 5.139 6.430 1.00 97.88 360 LYS A C 1
ATOM 2599 O O . LYS A 1 360 ? -12.462 5.859 5.956 1.00 97.88 360 LYS A O 1
ATOM 2604 N N . VAL A 1 361 ? -13.082 3.910 6.862 1.00 97.88 361 VAL A N 1
ATOM 2605 C CA . VAL A 1 361 ? -11.764 3.269 6.846 1.00 97.88 361 VAL A CA 1
ATOM 2606 C C . VAL A 1 361 ? -11.524 2.562 5.516 1.00 97.88 361 VAL A C 1
ATOM 2608 O O . VAL A 1 361 ? -12.378 1.811 5.037 1.00 97.88 361 VAL A O 1
ATOM 2611 N N . ASP A 1 362 ? -10.329 2.725 4.958 1.00 97.19 362 ASP A N 1
ATOM 2612 C CA . ASP A 1 362 ? -9.855 1.905 3.848 1.00 97.19 362 ASP A CA 1
ATOM 2613 C C . ASP A 1 362 ? -9.458 0.504 4.347 1.00 97.19 362 ASP A C 1
ATOM 2615 O O . ASP A 1 362 ? -8.357 0.265 4.855 1.00 97.19 362 ASP A O 1
ATOM 2619 N N . TRP A 1 363 ? -10.375 -0.450 4.187 1.00 97.56 363 TRP A N 1
ATOM 2620 C CA . TRP A 1 363 ? -10.156 -1.833 4.605 1.00 97.56 363 TRP A CA 1
ATOM 2621 C C . TRP A 1 363 ? -9.138 -2.592 3.738 1.00 97.56 363 TRP A C 1
ATOM 2623 O O . TRP A 1 363 ? -8.432 -3.469 4.248 1.00 97.56 363 TRP A O 1
ATOM 2633 N N . VAL A 1 364 ? -9.050 -2.281 2.440 1.00 95.94 364 VAL A N 1
ATOM 2634 C CA . VAL A 1 364 ? -8.151 -2.990 1.513 1.00 95.94 364 VAL A CA 1
ATOM 2635 C C . VAL A 1 364 ? -6.709 -2.705 1.905 1.00 95.94 364 VAL A C 1
ATOM 2637 O O . VAL A 1 364 ? -5.946 -3.630 2.176 1.00 95.94 364 VAL A O 1
ATOM 2640 N N . THR A 1 365 ? -6.378 -1.427 2.043 1.00 95.56 365 THR A N 1
ATOM 2641 C CA . THR A 1 365 ? -5.051 -0.961 2.440 1.00 95.56 365 THR A CA 1
ATOM 2642 C C . THR A 1 365 ? -4.704 -1.421 3.859 1.00 95.56 365 THR A C 1
ATOM 2644 O O . THR A 1 365 ? -3.603 -1.918 4.108 1.00 95.56 365 THR A O 1
ATOM 2647 N N . PHE A 1 366 ? -5.669 -1.374 4.787 1.00 96.75 366 PHE A N 1
ATOM 2648 C CA . PHE A 1 366 ? -5.486 -1.896 6.144 1.00 96.75 366 PHE A CA 1
ATOM 2649 C C . PHE A 1 366 ? -5.085 -3.379 6.158 1.00 96.75 366 PHE A C 1
ATOM 2651 O O . PHE A 1 366 ? -4.112 -3.748 6.820 1.00 96.75 366 PHE A O 1
ATOM 2658 N N . THR A 1 367 ? -5.815 -4.245 5.445 1.00 96.38 367 THR A N 1
ATOM 2659 C CA . THR A 1 367 ? -5.499 -5.685 5.422 1.00 96.38 367 THR A CA 1
ATOM 2660 C C . THR A 1 367 ? -4.182 -5.971 4.716 1.00 96.38 367 THR A C 1
ATOM 2662 O O . THR A 1 367 ? -3.396 -6.780 5.214 1.00 96.38 367 THR A O 1
ATOM 2665 N N . GLU A 1 368 ? -3.893 -5.254 3.627 1.00 95.94 368 GLU A N 1
ATOM 2666 C CA . GLU A 1 368 ? -2.631 -5.352 2.897 1.00 95.94 368 GLU A CA 1
ATOM 2667 C C . GLU A 1 368 ? -1.422 -5.135 3.820 1.00 95.94 368 GLU A C 1
ATOM 2669 O O . GLU A 1 368 ? -0.500 -5.964 3.868 1.00 95.94 368 GLU A O 1
ATOM 2674 N N . PHE A 1 369 ? -1.457 -4.065 4.617 1.00 95.94 369 PHE A N 1
ATOM 2675 C CA . PHE A 1 369 ? -0.366 -3.695 5.518 1.00 95.94 369 PHE A CA 1
ATOM 2676 C C . PHE A 1 369 ? -0.326 -4.545 6.782 1.00 95.94 369 PHE A C 1
ATOM 2678 O O . PHE A 1 369 ? 0.752 -4.992 7.196 1.00 95.94 369 PHE A O 1
ATOM 2685 N N . LYS A 1 370 ? -1.487 -4.836 7.377 1.00 95.50 370 LYS A N 1
ATOM 2686 C CA . LYS A 1 370 ? -1.581 -5.693 8.562 1.00 95.50 370 LYS A CA 1
ATOM 2687 C C . LYS A 1 370 ? -1.000 -7.083 8.287 1.00 95.50 370 LYS A C 1
ATOM 2689 O O . LYS A 1 370 ? -0.244 -7.607 9.107 1.00 95.50 370 LYS A O 1
ATOM 2694 N N . ASP A 1 371 ? -1.282 -7.658 7.119 1.00 95.12 371 ASP A N 1
ATOM 2695 C CA . ASP A 1 371 ? -0.921 -9.044 6.804 1.00 95.12 371 ASP A CA 1
ATOM 2696 C C . ASP A 1 371 ? 0.355 -9.201 5.968 1.00 95.12 371 ASP A C 1
ATOM 2698 O O . ASP A 1 371 ? 0.774 -10.326 5.680 1.00 95.12 371 ASP A O 1
ATOM 2702 N N . ASN A 1 372 ? 1.035 -8.097 5.654 1.00 94.88 372 ASN A N 1
ATOM 2703 C CA . ASN A 1 372 ? 2.295 -8.073 4.904 1.00 94.88 372 ASN A CA 1
ATOM 2704 C C . ASN A 1 372 ? 2.180 -8.637 3.483 1.00 94.88 372 ASN A C 1
ATOM 2706 O O . ASN A 1 372 ? 3.035 -9.417 3.053 1.00 94.88 372 ASN A O 1
ATOM 2710 N N . PHE A 1 373 ? 1.111 -8.312 2.757 1.00 95.69 373 PHE A N 1
ATOM 2711 C CA . PHE A 1 373 ? 0.876 -8.943 1.457 1.00 95.69 373 PHE A CA 1
ATOM 2712 C C . PHE A 1 373 ? 2.015 -8.712 0.461 1.00 95.69 373 PHE A C 1
ATOM 2714 O O . PHE A 1 373 ? 2.382 -9.665 -0.227 1.00 95.69 373 PHE A O 1
ATOM 2721 N N . LEU A 1 374 ? 2.627 -7.522 0.450 1.00 96.44 374 LEU A N 1
ATOM 2722 C CA . LEU A 1 374 ? 3.791 -7.234 -0.391 1.00 96.44 374 LEU A CA 1
ATOM 2723 C C . LEU A 1 374 ? 4.971 -8.161 -0.067 1.00 96.44 374 LEU A C 1
ATOM 2725 O O . LEU A 1 374 ? 5.462 -8.853 -0.951 1.00 96.44 374 LEU A O 1
ATOM 2729 N N . ALA A 1 375 ? 5.395 -8.240 1.197 1.00 95.44 375 ALA A N 1
ATOM 2730 C CA . ALA A 1 375 ? 6.531 -9.085 1.572 1.00 95.44 375 ALA A CA 1
ATOM 2731 C C . ALA A 1 375 ? 6.282 -10.560 1.224 1.00 95.44 375 ALA A C 1
ATOM 2733 O O . ALA A 1 375 ? 7.112 -11.200 0.589 1.00 95.44 375 ALA A O 1
ATOM 2734 N N . ARG A 1 376 ? 5.087 -11.079 1.539 1.00 95.31 376 ARG A N 1
ATOM 2735 C CA . ARG A 1 376 ? 4.699 -12.461 1.205 1.00 95.31 376 ARG A CA 1
ATOM 2736 C C . ARG A 1 376 ? 4.643 -12.719 -0.299 1.00 95.31 376 ARG A C 1
ATOM 2738 O O . ARG A 1 376 ? 4.799 -13.857 -0.731 1.00 95.31 376 ARG A O 1
ATOM 2745 N N . PHE A 1 377 ? 4.315 -11.705 -1.096 1.00 96.38 377 PHE A N 1
ATOM 2746 C CA . PHE A 1 377 ? 4.368 -11.800 -2.550 1.00 96.38 377 PHE A CA 1
ATOM 2747 C C . PHE A 1 377 ? 5.815 -11.863 -3.036 1.00 96.38 377 PHE A C 1
ATOM 2749 O O . PHE A 1 377 ? 6.120 -12.656 -3.915 1.00 96.38 377 PHE A O 1
ATOM 2756 N N . MET A 1 378 ? 6.710 -11.086 -2.439 1.00 96.38 378 MET A N 1
ATOM 2757 C CA . MET A 1 378 ? 8.111 -11.025 -2.848 1.00 96.38 378 MET A CA 1
ATOM 2758 C C . MET A 1 378 ? 8.974 -12.183 -2.315 1.00 96.38 378 MET A C 1
ATOM 2760 O O . MET A 1 378 ? 10.060 -12.431 -2.826 1.00 96.38 378 MET A O 1
ATOM 2764 N N . GLU A 1 379 ? 8.502 -12.917 -1.309 1.00 95.50 379 GLU A N 1
ATOM 2765 C CA . GLU A 1 379 ? 9.154 -14.130 -0.792 1.00 95.50 379 GLU A CA 1
ATOM 2766 C C . GLU A 1 379 ? 8.851 -15.381 -1.627 1.00 95.50 379 GLU A C 1
ATOM 2768 O O . GLU A 1 379 ? 9.534 -16.397 -1.503 1.00 95.50 379 GLU A O 1
ATOM 2773 N N . SER A 1 380 ? 7.785 -15.372 -2.427 1.00 94.88 380 SER A N 1
ATOM 2774 C CA . SER A 1 380 ? 7.310 -16.571 -3.118 1.00 94.88 380 SER A CA 1
ATOM 2775 C C . SER A 1 380 ? 6.706 -16.224 -4.475 1.00 94.88 380 SER A C 1
ATOM 2777 O O . SER A 1 380 ? 5.709 -15.498 -4.506 1.00 94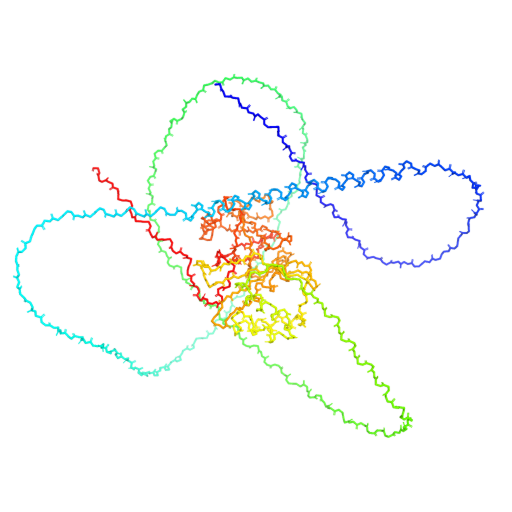.88 380 SER A O 1
ATOM 2779 N N . PRO A 1 381 ? 7.240 -16.779 -5.581 1.00 94.31 381 PRO A N 1
ATOM 2780 C CA . PRO A 1 381 ? 6.676 -16.592 -6.908 1.00 94.31 381 PRO A CA 1
ATOM 2781 C C . PRO A 1 381 ? 5.192 -16.943 -6.949 1.00 94.31 381 PRO A C 1
ATOM 2783 O O . PRO A 1 381 ? 4.776 -18.015 -6.506 1.00 94.31 381 PRO A O 1
ATOM 2786 N N . LYS A 1 382 ? 4.392 -16.028 -7.494 1.00 93.94 382 LYS A N 1
ATOM 2787 C CA . LYS A 1 382 ? 2.952 -16.202 -7.696 1.00 93.94 382 LYS A CA 1
ATOM 2788 C C . LYS A 1 382 ? 2.598 -15.866 -9.130 1.00 93.94 382 LYS A C 1
ATOM 2790 O O . LYS A 1 382 ? 3.164 -14.943 -9.707 1.00 93.94 382 LYS A O 1
ATOM 2795 N N . GLU A 1 383 ? 1.646 -16.608 -9.673 1.00 92.62 383 GLU A N 1
ATOM 2796 C CA . GLU A 1 383 ? 1.152 -16.375 -11.023 1.00 92.62 383 GLU A CA 1
ATOM 2797 C C . GLU A 1 383 ? 0.230 -15.153 -11.079 1.00 92.62 383 GLU A C 1
ATOM 2799 O O . GLU A 1 383 ? -0.606 -14.923 -10.192 1.00 92.62 383 GLU A O 1
ATOM 2804 N N . GLY A 1 384 ? 0.383 -14.399 -12.166 1.00 96.06 384 GLY A N 1
ATOM 2805 C CA . GLY A 1 384 ? -0.441 -13.252 -12.512 1.00 96.06 384 GLY A CA 1
ATOM 2806 C C . GLY A 1 384 ? -0.102 -11.963 -11.753 1.00 96.06 384 GLY A C 1
ATOM 2807 O O . GLY A 1 384 ? 0.514 -11.988 -10.681 1.00 96.06 384 GLY A O 1
ATOM 2808 N N . PRO A 1 385 ? -0.528 -10.814 -12.302 1.00 97.31 385 PRO A N 1
ATOM 2809 C CA . PRO A 1 385 ? -0.283 -9.516 -11.698 1.00 97.31 385 PRO A CA 1
ATOM 2810 C C . PRO A 1 385 ? -1.047 -9.361 -10.378 1.00 97.31 385 PRO A C 1
ATOM 2812 O O . PRO A 1 385 ? -2.186 -9.819 -10.219 1.00 97.31 385 PRO A O 1
ATOM 2815 N N . LYS A 1 386 ? -0.410 -8.694 -9.415 1.00 97.19 386 LYS A N 1
ATOM 2816 C CA . LYS A 1 386 ? -0.973 -8.336 -8.111 1.00 97.19 386 LYS A CA 1
ATOM 2817 C C . LYS A 1 386 ? -0.744 -6.861 -7.837 1.00 97.19 386 LYS A C 1
ATOM 2819 O O . LYS A 1 386 ? 0.320 -6.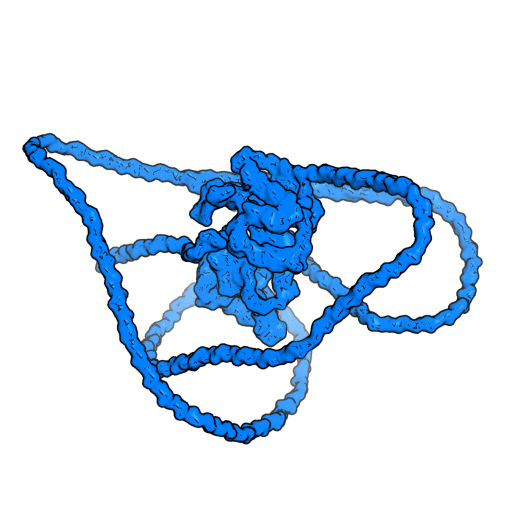327 -8.129 1.00 97.19 386 LYS A O 1
ATOM 2824 N N . ARG A 1 387 ? -1.759 -6.214 -7.274 1.00 96.38 387 ARG A N 1
ATOM 2825 C CA . ARG A 1 387 ? -1.741 -4.786 -6.974 1.00 96.38 387 ARG A CA 1
ATOM 2826 C C . ARG A 1 387 ? -1.318 -4.545 -5.527 1.00 96.38 387 ARG A C 1
ATOM 2828 O O . ARG A 1 387 ? -1.786 -5.272 -4.653 1.00 96.38 387 ARG A O 1
ATOM 2835 N N . PHE A 1 388 ? -0.469 -3.544 -5.301 1.00 96.50 388 PHE A N 1
ATOM 2836 C CA . PHE A 1 388 ? 0.042 -3.181 -3.977 1.00 96.50 388 PHE A CA 1
ATOM 2837 C C . PHE A 1 388 ? 0.150 -1.667 -3.803 1.00 96.50 388 PHE A C 1
ATOM 2839 O O . PHE A 1 388 ? 0.508 -0.954 -4.744 1.00 96.50 388 PHE A O 1
ATOM 2846 N N . HIS A 1 389 ? -0.085 -1.209 -2.579 1.00 96.31 389 HIS A N 1
ATOM 2847 C CA . HIS A 1 389 ? 0.224 0.131 -2.104 1.00 96.31 389 HIS A CA 1
ATOM 2848 C C . HIS A 1 389 ? 1.660 0.145 -1.587 1.00 96.31 389 HIS A C 1
ATOM 2850 O O . HIS A 1 389 ? 1.992 -0.474 -0.573 1.00 96.31 389 HIS A O 1
ATOM 2856 N N . VAL A 1 390 ? 2.538 0.844 -2.299 1.00 96.69 390 VAL A N 1
ATOM 2857 C CA . VAL A 1 390 ? 3.968 0.849 -1.988 1.00 96.69 390 VAL A CA 1
ATOM 2858 C C . VAL A 1 390 ? 4.509 2.260 -1.938 1.00 96.69 390 VAL A C 1
ATOM 2860 O O . VAL A 1 390 ? 3.980 3.189 -2.550 1.00 96.69 390 VAL A O 1
ATOM 2863 N N . LEU A 1 391 ? 5.603 2.405 -1.212 1.00 96.31 391 LEU A N 1
ATOM 2864 C CA . LEU A 1 391 ? 6.536 3.482 -1.437 1.00 96.31 391 LEU A CA 1
ATOM 2865 C C . LEU A 1 391 ? 7.522 3.035 -2.521 1.00 96.31 391 LEU A C 1
ATOM 2867 O O . LEU A 1 391 ? 8.081 1.944 -2.424 1.00 96.31 391 LEU A O 1
ATOM 2871 N N . VAL A 1 392 ? 7.735 3.849 -3.550 1.00 97.56 392 VAL A N 1
ATOM 2872 C CA . VAL A 1 392 ? 8.622 3.527 -4.673 1.00 97.56 392 VAL A CA 1
ATOM 2873 C C . VAL A 1 392 ? 9.697 4.591 -4.845 1.00 97.56 392 VAL A C 1
ATOM 2875 O O . VAL A 1 392 ? 9.430 5.780 -4.679 1.00 97.56 392 VAL A O 1
ATOM 2878 N N . ARG A 1 393 ? 10.905 4.174 -5.219 1.00 97.50 393 ARG A N 1
ATOM 2879 C CA . ARG A 1 393 ? 11.981 5.076 -5.645 1.00 97.50 393 ARG A CA 1
ATOM 2880 C C . ARG A 1 393 ? 12.856 4.428 -6.701 1.00 97.50 393 ARG A C 1
ATOM 2882 O O . ARG A 1 393 ? 12.910 3.204 -6.803 1.00 97.50 393 ARG A O 1
ATOM 2889 N N . ARG A 1 394 ? 13.561 5.231 -7.492 1.00 98.00 394 ARG A N 1
ATOM 2890 C CA . ARG A 1 394 ? 14.535 4.701 -8.451 1.00 98.00 394 ARG A CA 1
ATOM 2891 C C . ARG A 1 394 ? 15.787 4.221 -7.717 1.00 98.00 394 ARG A C 1
ATOM 2893 O O . ARG A 1 394 ? 16.220 4.848 -6.753 1.00 98.00 394 ARG A O 1
ATOM 2900 N N . THR A 1 395 ? 16.375 3.114 -8.165 1.00 98.12 395 THR A N 1
ATOM 2901 C CA . THR A 1 395 ? 17.622 2.593 -7.589 1.00 98.12 395 THR A CA 1
ATOM 2902 C C . THR A 1 395 ? 18.508 1.946 -8.655 1.00 98.12 395 THR A C 1
ATOM 2904 O O . THR A 1 395 ? 18.082 1.714 -9.788 1.00 98.12 395 THR A O 1
ATOM 2907 N N . HIS A 1 396 ? 19.757 1.660 -8.296 1.00 97.62 396 HIS A N 1
ATOM 2908 C CA . HIS A 1 396 ? 20.641 0.819 -9.097 1.00 97.62 396 HIS A CA 1
ATOM 2909 C C . HIS A 1 396 ? 20.531 -0.641 -8.650 1.00 97.62 396 HIS A C 1
ATOM 2911 O O . HIS A 1 396 ? 20.300 -0.926 -7.477 1.00 97.62 396 HIS A O 1
ATOM 2917 N N . TYR A 1 397 ? 20.712 -1.563 -9.592 1.00 98.19 397 TYR A N 1
ATOM 2918 C CA . TYR A 1 397 ? 20.756 -3.000 -9.340 1.00 98.19 397 TYR A CA 1
ATOM 2919 C C . TYR A 1 397 ? 21.970 -3.583 -10.052 1.00 98.19 397 TYR A C 1
ATOM 2921 O O . TYR A 1 397 ? 22.250 -3.177 -11.180 1.00 98.19 397 TYR A O 1
ATOM 2929 N N . PHE A 1 398 ? 22.692 -4.485 -9.389 1.00 97.31 398 PHE A N 1
ATOM 2930 C CA . PHE A 1 398 ? 24.001 -4.959 -9.852 1.00 97.31 398 PHE A CA 1
ATOM 2931 C C . PHE A 1 398 ? 24.136 -6.488 -9.893 1.00 97.31 398 PHE A C 1
ATOM 2933 O O . PHE A 1 398 ? 25.211 -6.966 -10.236 1.00 97.31 398 PHE A O 1
ATOM 2940 N N . ASP A 1 399 ? 23.089 -7.252 -9.563 1.00 97.75 399 ASP A N 1
ATOM 2941 C CA . ASP A 1 399 ? 23.155 -8.716 -9.647 1.00 97.75 399 ASP A CA 1
ATOM 2942 C C . ASP A 1 399 ? 22.790 -9.222 -11.057 1.00 97.75 399 ASP A C 1
ATOM 2944 O O . ASP A 1 399 ? 21.968 -8.635 -11.765 1.00 97.75 399 ASP A O 1
ATOM 2948 N N . ASP A 1 400 ? 23.344 -10.378 -11.435 1.00 96.50 400 ASP A N 1
ATOM 2949 C CA . ASP A 1 400 ? 23.180 -10.990 -12.767 1.00 96.50 400 ASP A CA 1
ATOM 2950 C C . ASP A 1 400 ? 21.955 -11.924 -12.891 1.00 96.50 400 ASP A C 1
ATOM 2952 O O . ASP A 1 400 ? 21.758 -12.610 -13.905 1.00 96.50 400 ASP A O 1
ATOM 2956 N N . ASN A 1 401 ? 21.114 -11.989 -11.858 1.00 96.88 401 ASN A N 1
ATOM 2957 C CA . ASN A 1 401 ? 19.905 -12.822 -11.802 1.00 96.88 401 ASN A CA 1
ATOM 2958 C C . ASN A 1 401 ? 18.730 -12.255 -12.619 1.00 96.88 401 ASN A C 1
ATOM 2960 O O . ASN A 1 401 ? 17.725 -12.944 -12.781 1.00 96.88 401 ASN A O 1
ATOM 2964 N N . VAL A 1 402 ? 18.850 -11.041 -13.163 1.00 98.00 402 VAL A N 1
ATOM 2965 C CA . VAL A 1 402 ? 17.830 -10.414 -14.014 1.00 98.00 402 VAL A CA 1
ATOM 2966 C C . VAL A 1 402 ? 18.314 -10.400 -15.467 1.00 98.00 402 VAL A C 1
ATOM 2968 O O . VAL A 1 402 ? 19.334 -9.776 -15.766 1.00 98.00 402 VAL A O 1
ATOM 2971 N N . PRO A 1 403 ? 17.622 -11.074 -16.401 1.00 98.06 403 PRO A N 1
ATOM 2972 C CA . PRO A 1 403 ? 18.017 -11.078 -17.806 1.00 98.06 403 PRO A CA 1
ATOM 2973 C C . PRO A 1 403 ? 17.828 -9.694 -18.436 1.00 98.06 403 PRO A C 1
ATOM 2975 O O . PRO A 1 403 ? 16.874 -8.979 -18.117 1.00 98.06 403 PRO A O 1
ATOM 2978 N N . GLU A 1 404 ? 18.722 -9.329 -19.360 1.00 97.56 404 GLU A N 1
ATOM 2979 C CA . GLU A 1 404 ? 18.696 -8.052 -20.094 1.00 97.56 404 GLU A CA 1
ATOM 2980 C C . GLU A 1 404 ? 18.494 -6.836 -19.168 1.00 97.56 404 GLU A C 1
ATOM 2982 O O . GLU A 1 404 ? 17.568 -6.032 -19.347 1.00 97.56 404 GLU A O 1
ATOM 2987 N N . LEU A 1 405 ? 19.296 -6.760 -18.102 1.00 97.75 405 LEU A N 1
ATOM 2988 C CA . LEU A 1 405 ? 19.191 -5.720 -17.076 1.00 97.75 405 LEU A CA 1
ATOM 2989 C C . LEU A 1 405 ? 19.383 -4.307 -17.658 1.00 97.75 405 LEU A C 1
ATOM 2991 O O . LEU A 1 405 ? 18.711 -3.365 -17.243 1.00 97.75 405 LEU A O 1
ATOM 2995 N N . ASP A 1 406 ? 20.228 -4.172 -18.680 1.00 97.62 406 ASP A N 1
ATOM 2996 C CA . ASP A 1 406 ? 20.466 -2.945 -19.448 1.00 97.62 406 ASP A CA 1
ATOM 2997 C C . ASP A 1 406 ? 19.192 -2.407 -20.123 1.00 97.62 406 ASP A C 1
ATOM 2999 O O . ASP A 1 406 ? 18.988 -1.193 -20.216 1.00 97.62 406 ASP A O 1
ATOM 3003 N N . LYS A 1 407 ? 18.273 -3.301 -20.506 1.00 98.19 407 LYS A N 1
ATOM 3004 C CA . LYS A 1 407 ? 16.975 -2.963 -21.109 1.00 98.19 407 LYS A CA 1
ATOM 3005 C C . LYS A 1 407 ? 15.882 -2.676 -20.076 1.00 98.19 407 LYS A C 1
ATOM 3007 O O . LYS A 1 407 ? 14.711 -2.548 -20.444 1.00 98.19 407 LYS A O 1
ATOM 3012 N N . LYS A 1 408 ? 16.215 -2.577 -18.786 1.00 98.44 408 LYS A N 1
ATOM 3013 C CA . LYS A 1 408 ? 15.247 -2.380 -17.697 1.00 98.44 408 LYS A CA 1
ATOM 3014 C C . LYS A 1 408 ? 15.583 -1.154 -16.844 1.00 98.44 408 LYS A C 1
ATOM 3016 O O . LYS A 1 408 ? 16.718 -0.680 -16.788 1.00 98.44 408 LYS A O 1
ATOM 3021 N N . ILE A 1 409 ? 14.553 -0.600 -16.215 1.00 98.19 409 ILE A N 1
ATOM 3022 C CA . ILE A 1 409 ? 14.651 0.388 -15.140 1.00 98.19 409 ILE A CA 1
ATOM 3023 C C . ILE A 1 409 ? 14.431 -0.370 -13.836 1.00 98.19 409 ILE A C 1
ATOM 3025 O O . ILE A 1 409 ? 13.428 -1.072 -13.711 1.00 98.19 409 ILE A O 1
ATOM 3029 N N . CYS A 1 410 ? 15.359 -0.235 -12.890 1.00 98.50 410 CYS A N 1
ATOM 3030 C CA . CYS A 1 410 ? 15.194 -0.775 -11.547 1.00 98.50 410 CYS A CA 1
ATOM 3031 C C . CYS A 1 410 ? 14.528 0.262 -10.638 1.00 98.50 410 CYS A C 1
ATOM 3033 O O . CYS A 1 410 ? 14.970 1.412 -10.550 1.00 98.50 410 CYS A O 1
ATOM 3035 N N . MET A 1 411 ? 13.484 -0.179 -9.948 1.00 98.50 411 MET A N 1
ATOM 3036 C CA . MET A 1 411 ? 12.815 0.558 -8.889 1.00 98.50 411 MET A CA 1
ATOM 3037 C C . MET A 1 411 ? 12.930 -0.244 -7.596 1.00 98.50 411 MET A C 1
ATOM 3039 O O . MET A 1 411 ? 12.847 -1.470 -7.598 1.00 98.50 411 MET A O 1
ATOM 3043 N N . GLU A 1 412 ? 13.095 0.446 -6.482 1.00 98.19 412 GLU A N 1
ATOM 3044 C CA . GLU A 1 412 ? 12.927 -0.127 -5.157 1.00 98.19 412 GLU A CA 1
ATOM 3045 C C . GLU A 1 412 ? 11.489 0.111 -4.703 1.00 98.19 412 GLU A C 1
ATOM 3047 O O . GLU A 1 412 ? 11.007 1.244 -4.747 1.00 98.19 412 GLU A O 1
ATOM 3052 N N . VAL A 1 413 ? 10.810 -0.952 -4.277 1.00 97.88 413 VAL A N 1
ATOM 3053 C CA . VAL A 1 413 ? 9.500 -0.891 -3.628 1.00 97.88 413 VAL A CA 1
ATOM 3054 C C . VAL A 1 413 ? 9.645 -1.237 -2.157 1.00 97.88 413 VAL A C 1
ATOM 3056 O O . VAL A 1 413 ? 10.352 -2.173 -1.780 1.00 97.88 413 VAL A O 1
ATOM 3059 N N . GLN A 1 414 ? 8.942 -0.491 -1.321 1.00 96.44 414 GLN A N 1
ATOM 3060 C CA . GLN A 1 414 ? 8.943 -0.648 0.121 1.00 96.44 414 GLN A CA 1
ATOM 3061 C C . GLN A 1 414 ? 7.500 -0.622 0.625 1.00 96.44 414 GLN A C 1
ATOM 3063 O O . GLN A 1 414 ? 6.670 0.148 0.137 1.00 96.44 414 GLN A O 1
ATOM 3068 N N . ALA A 1 415 ? 7.193 -1.452 1.621 1.00 93.38 415 ALA A N 1
ATOM 3069 C CA . ALA A 1 415 ? 5.949 -1.287 2.365 1.00 93.38 415 ALA A CA 1
ATOM 3070 C C . ALA A 1 415 ? 5.982 0.054 3.136 1.00 93.38 415 ALA A C 1
ATOM 3072 O O . ALA A 1 415 ? 7.058 0.475 3.559 1.00 93.38 415 ALA A O 1
ATOM 3073 N N . PRO A 1 416 ? 4.839 0.718 3.383 1.00 88.06 416 PRO A N 1
ATOM 3074 C CA . PRO A 1 416 ? 4.805 1.979 4.133 1.00 88.06 416 PRO A CA 1
ATOM 3075 C C . PRO A 1 416 ? 5.527 1.914 5.479 1.00 88.06 416 PRO A C 1
ATOM 3077 O O . PRO A 1 416 ? 6.124 2.893 5.911 1.00 88.06 416 PRO A O 1
ATOM 3080 N N . MET A 1 417 ? 5.481 0.740 6.116 1.00 85.25 417 MET A N 1
ATOM 3081 C CA . MET A 1 417 ? 6.223 0.455 7.333 1.00 85.25 417 MET A CA 1
ATOM 3082 C C . MET A 1 417 ? 7.326 -0.574 7.046 1.00 85.25 417 MET A C 1
ATOM 3084 O O . MET A 1 417 ? 7.040 -1.628 6.465 1.00 85.25 417 MET A O 1
ATOM 3088 N N . PRO A 1 418 ? 8.579 -0.306 7.467 1.00 80.44 418 PRO A N 1
ATOM 3089 C CA . PRO A 1 418 ? 9.679 -1.270 7.432 1.00 80.44 418 PRO A CA 1
ATOM 3090 C C . PRO A 1 418 ? 9.303 -2.623 8.080 1.00 80.44 418 PRO A C 1
ATOM 3092 O O . PRO A 1 418 ? 8.379 -2.689 8.896 1.00 80.44 418 PRO A O 1
ATOM 3095 N N . PRO A 1 419 ? 10.017 -3.725 7.774 1.00 83.06 419 PRO A N 1
ATOM 3096 C CA . PRO A 1 419 ? 11.361 -3.761 7.189 1.00 83.06 419 PRO A CA 1
ATOM 3097 C C . PRO A 1 419 ? 11.417 -4.128 5.703 1.00 83.06 419 PRO A C 1
ATOM 3099 O O . PRO A 1 419 ? 12.511 -4.258 5.163 1.00 83.06 419 PRO A O 1
ATOM 3102 N N . TYR A 1 420 ? 10.279 -4.371 5.049 1.00 91.19 420 TYR A N 1
ATOM 3103 C CA . TYR A 1 420 ? 10.314 -4.978 3.723 1.00 91.19 420 TYR A CA 1
ATOM 3104 C C . TYR A 1 420 ? 10.695 -3.975 2.626 1.00 91.19 420 TYR A C 1
ATOM 3106 O O . TYR A 1 420 ? 10.001 -2.976 2.435 1.00 91.19 420 TYR A O 1
ATOM 3114 N N . VAL A 1 421 ? 11.750 -4.310 1.882 1.00 96.00 421 VAL A N 1
ATOM 3115 C CA . VAL A 1 421 ? 12.263 -3.604 0.703 1.00 96.00 421 VAL A CA 1
ATOM 3116 C C . VAL A 1 421 ? 12.547 -4.647 -0.383 1.00 96.00 421 VAL A C 1
ATOM 3118 O O . VAL A 1 421 ? 13.073 -5.719 -0.078 1.00 96.00 421 VAL A O 1
ATOM 3121 N N . GLY A 1 422 ? 12.227 -4.347 -1.640 1.00 96.94 422 GLY A N 1
ATOM 3122 C CA . GLY A 1 422 ? 12.540 -5.218 -2.771 1.00 96.94 422 GLY A CA 1
ATOM 3123 C C . GLY A 1 422 ? 12.777 -4.456 -4.069 1.00 96.94 422 GLY A C 1
ATOM 3124 O O . GLY A 1 422 ? 12.294 -3.342 -4.244 1.00 96.94 422 GLY A O 1
ATOM 3125 N N . SER A 1 423 ? 13.520 -5.065 -4.993 1.00 98.38 423 SER A N 1
ATOM 3126 C CA . SER A 1 423 ? 13.763 -4.513 -6.329 1.00 98.38 423 SER A CA 1
ATOM 3127 C C . SER A 1 423 ? 12.748 -5.053 -7.334 1.00 98.38 423 SER A C 1
ATOM 3129 O O . SER A 1 423 ? 12.492 -6.257 -7.388 1.00 98.38 423 SER A O 1
ATOM 3131 N N . VAL A 1 424 ? 12.184 -4.160 -8.143 1.00 98.56 424 VAL A N 1
ATOM 3132 C CA . VAL A 1 424 ? 11.260 -4.476 -9.237 1.00 98.56 424 VAL A CA 1
ATOM 3133 C C . VAL A 1 424 ? 11.718 -3.791 -10.517 1.00 98.56 424 VAL A C 1
ATOM 3135 O O . VAL A 1 424 ? 12.404 -2.767 -10.483 1.00 98.56 424 VAL A O 1
ATOM 3138 N N . PHE A 1 425 ? 11.336 -4.349 -11.660 1.00 98.62 425 PHE A N 1
ATOM 3139 C CA . PHE A 1 425 ? 11.890 -3.942 -12.948 1.00 98.62 425 PHE A CA 1
ATOM 3140 C C . PHE A 1 425 ? 10.799 -3.543 -13.933 1.00 98.62 425 PHE A C 1
ATOM 3142 O O . PHE A 1 425 ? 9.823 -4.264 -14.090 1.00 98.62 425 PHE A O 1
ATOM 3149 N N . ALA A 1 426 ? 10.986 -2.435 -14.644 1.00 98.50 426 ALA A N 1
ATOM 3150 C CA . ALA A 1 426 ? 10.139 -2.042 -15.769 1.00 98.50 426 ALA A CA 1
ATOM 3151 C C . ALA A 1 426 ? 10.951 -2.058 -17.069 1.00 98.50 426 ALA A C 1
ATOM 3153 O O . ALA A 1 426 ? 12.112 -1.646 -17.088 1.00 98.50 426 ALA A O 1
ATOM 3154 N N . ARG A 1 427 ? 10.365 -2.521 -18.177 1.00 98.38 427 ARG A N 1
ATOM 3155 C CA . ARG A 1 427 ? 11.051 -2.554 -19.482 1.00 98.38 427 ARG A CA 1
ATOM 3156 C C . ARG A 1 427 ? 11.225 -1.146 -20.043 1.00 98.38 427 ARG A C 1
ATOM 3158 O O . ARG A 1 427 ? 10.246 -0.406 -20.157 1.00 98.38 427 ARG A O 1
ATOM 3165 N N . ARG A 1 428 ? 12.447 -0.792 -20.448 1.00 98.12 428 ARG A N 1
ATOM 3166 C CA . ARG A 1 428 ? 12.740 0.480 -21.128 1.00 98.12 428 ARG A CA 1
ATOM 3167 C C . ARG A 1 428 ? 11.992 0.574 -22.458 1.00 98.12 428 ARG A C 1
ATOM 3169 O O . ARG A 1 428 ? 11.698 -0.437 -23.087 1.00 98.12 428 ARG A O 1
ATOM 3176 N N . GLY A 1 429 ? 11.679 1.801 -22.870 1.00 97.25 429 GLY A N 1
ATOM 3177 C CA . GLY A 1 429 ? 10.950 2.079 -24.112 1.00 97.25 429 GLY A CA 1
ATOM 3178 C C . GLY A 1 429 ? 9.442 1.815 -24.044 1.00 97.25 429 GLY A C 1
ATOM 3179 O O . GLY A 1 429 ? 8.736 2.098 -25.006 1.00 97.25 429 GLY A O 1
ATOM 3180 N N . THR A 1 430 ? 8.924 1.311 -22.921 1.00 98.06 430 THR A N 1
ATOM 3181 C CA . THR A 1 430 ? 7.477 1.175 -22.708 1.00 98.06 430 THR A CA 1
ATOM 3182 C C . THR A 1 430 ? 6.856 2.494 -22.228 1.00 98.06 430 THR A C 1
ATOM 3184 O O . THR A 1 430 ? 7.551 3.305 -21.606 1.00 98.06 430 THR A O 1
ATOM 3187 N N . PRO A 1 431 ? 5.540 2.715 -22.434 1.00 97.69 431 PRO A N 1
ATOM 3188 C CA . PRO A 1 431 ? 4.839 3.866 -21.858 1.00 97.69 431 PRO A CA 1
ATOM 3189 C C . PRO A 1 431 ? 5.025 3.975 -20.340 1.00 97.69 431 PRO A C 1
ATOM 3191 O O . PRO A 1 431 ? 5.212 5.069 -19.814 1.00 97.69 431 PRO A O 1
ATOM 3194 N N . LEU A 1 432 ? 5.056 2.833 -19.649 1.00 97.25 432 LEU A N 1
ATOM 3195 C CA . LEU A 1 432 ? 5.291 2.762 -18.214 1.00 97.25 432 LEU A CA 1
ATOM 3196 C C . LEU A 1 432 ? 6.682 3.274 -17.828 1.00 97.25 432 LEU A C 1
ATOM 3198 O O . LEU A 1 432 ? 6.787 4.106 -16.936 1.00 97.25 432 LEU A O 1
ATOM 3202 N N . ALA A 1 433 ? 7.740 2.854 -18.526 1.00 97.50 433 ALA A N 1
ATOM 3203 C CA . ALA A 1 433 ? 9.087 3.376 -18.285 1.00 97.50 433 ALA A CA 1
ATOM 3204 C C . ALA A 1 433 ? 9.167 4.899 -18.461 1.00 97.50 433 ALA A C 1
ATOM 3206 O O . ALA A 1 433 ? 9.776 5.571 -17.634 1.00 97.50 433 ALA A O 1
ATOM 3207 N N . ASN A 1 434 ? 8.491 5.451 -19.472 1.00 97.19 434 ASN A N 1
ATOM 3208 C CA . ASN A 1 434 ? 8.447 6.900 -19.691 1.00 97.19 434 ASN A CA 1
ATOM 3209 C C . ASN A 1 434 ? 7.744 7.639 -18.539 1.00 97.19 434 ASN A C 1
ATOM 3211 O O . ASN A 1 434 ? 8.168 8.723 -18.140 1.00 97.19 434 ASN A O 1
ATOM 3215 N N . ILE A 1 435 ? 6.673 7.050 -17.999 1.00 95.81 435 ILE A N 1
ATOM 3216 C CA . ILE A 1 435 ? 5.963 7.559 -16.821 1.00 95.81 435 ILE A CA 1
ATOM 3217 C C . ILE A 1 435 ? 6.888 7.526 -15.592 1.00 95.81 435 ILE A C 1
ATOM 3219 O O . ILE A 1 435 ? 7.013 8.532 -14.894 1.00 95.81 435 ILE A O 1
ATOM 3223 N N . LEU A 1 436 ? 7.584 6.410 -15.354 1.00 96.25 436 LEU A N 1
ATOM 3224 C CA . LEU A 1 436 ? 8.539 6.284 -14.248 1.00 96.25 436 LEU A CA 1
ATOM 3225 C C . LEU A 1 436 ? 9.682 7.301 -14.367 1.00 96.25 436 LEU A C 1
ATOM 3227 O O . LEU A 1 436 ? 9.987 7.975 -13.394 1.00 96.25 436 LEU A O 1
ATOM 3231 N N . ASP A 1 437 ? 10.283 7.470 -15.547 1.00 95.75 437 ASP A N 1
ATOM 3232 C CA . ASP A 1 437 ? 11.372 8.435 -15.746 1.00 95.75 437 ASP A CA 1
ATOM 3233 C C . ASP A 1 437 ? 10.916 9.886 -15.511 1.00 95.75 437 ASP A C 1
ATOM 3235 O O . ASP A 1 437 ? 11.683 10.693 -14.982 1.00 95.75 437 ASP A O 1
ATOM 3239 N N . ARG A 1 438 ? 9.667 10.218 -15.869 1.00 96.19 438 ARG A N 1
ATOM 3240 C CA . ARG A 1 438 ? 9.106 11.565 -15.692 1.00 96.19 438 ARG A CA 1
ATOM 3241 C C . ARG A 1 438 ? 8.807 11.894 -14.231 1.00 96.19 438 ARG A C 1
ATOM 3243 O O . ARG A 1 438 ? 9.112 12.999 -13.795 1.00 96.19 438 ARG A O 1
ATOM 3250 N N . TYR A 1 439 ? 8.176 10.974 -13.504 1.00 95.19 439 TYR A N 1
ATOM 3251 C CA . TYR A 1 439 ? 7.633 11.252 -12.167 1.00 95.19 439 TYR A CA 1
ATOM 3252 C C . TYR A 1 439 ? 8.464 10.666 -11.025 1.00 95.19 439 TYR A C 1
ATOM 3254 O O . TYR A 1 439 ? 8.346 11.124 -9.896 1.00 95.19 439 TYR A O 1
ATOM 3262 N N . LEU A 1 440 ? 9.300 9.667 -11.306 1.00 95.75 440 LEU A N 1
ATOM 3263 C CA . LEU A 1 440 ? 10.136 8.945 -10.344 1.00 95.75 440 LEU A CA 1
ATOM 3264 C C . LEU A 1 440 ? 11.598 8.941 -10.817 1.00 95.75 440 LEU A C 1
ATOM 3266 O O . LEU A 1 440 ? 12.274 7.909 -10.848 1.00 95.75 440 LEU A O 1
ATOM 3270 N N . GLY A 1 441 ? 12.074 10.118 -11.231 1.00 93.94 441 GLY A N 1
ATOM 3271 C CA . GLY A 1 441 ? 13.474 10.350 -11.579 1.00 93.94 441 GLY A CA 1
ATOM 3272 C C . GLY A 1 441 ? 14.421 10.150 -10.387 1.00 93.94 441 GLY A C 1
ATOM 3273 O O . GLY A 1 441 ? 13.995 9.942 -9.256 1.00 93.94 441 GLY A O 1
ATOM 3274 N N . TRP A 1 442 ? 15.731 10.245 -10.630 1.00 95.38 442 TRP A N 1
ATOM 3275 C CA . TRP A 1 442 ? 16.765 10.010 -9.604 1.00 95.38 442 TRP A CA 1
ATOM 3276 C C . TRP A 1 442 ? 16.693 10.951 -8.394 1.00 95.38 442 TRP A C 1
ATOM 3278 O O . TRP A 1 442 ? 17.122 10.587 -7.309 1.00 95.38 442 TRP A O 1
ATOM 3288 N N . GLN A 1 443 ? 16.140 12.142 -8.591 1.00 95.00 443 GLN A N 1
ATOM 3289 C CA . GLN A 1 443 ? 15.952 13.185 -7.582 1.00 95.00 443 GLN A CA 1
ATOM 3290 C C . GLN A 1 443 ? 14.698 12.991 -6.712 1.00 95.00 443 GLN A C 1
ATOM 3292 O O . GLN A 1 443 ? 14.465 13.779 -5.802 1.00 95.00 443 GLN A O 1
ATOM 3297 N N . VAL A 1 444 ? 13.872 11.979 -6.992 1.00 95.12 444 VAL A N 1
ATOM 3298 C CA . VAL A 1 444 ? 12.700 11.660 -6.171 1.00 95.12 444 VAL A CA 1
ATOM 3299 C C . VAL A 1 444 ? 13.095 10.597 -5.155 1.00 95.12 444 VAL A C 1
ATOM 3301 O O . VAL A 1 444 ? 13.234 9.425 -5.504 1.00 95.12 444 VAL A O 1
ATOM 3304 N N . ASP A 1 445 ? 13.252 11.013 -3.897 1.00 94.25 445 ASP A N 1
ATOM 3305 C CA . ASP A 1 445 ? 13.660 10.122 -2.805 1.00 94.25 445 ASP A CA 1
ATOM 3306 C C . ASP A 1 445 ? 12.695 8.950 -2.634 1.00 94.25 445 ASP A C 1
ATOM 3308 O O . ASP A 1 445 ? 13.124 7.809 -2.465 1.00 94.25 445 ASP A O 1
ATOM 3312 N N . GLN A 1 446 ? 11.390 9.238 -2.655 1.00 94.88 446 GLN A N 1
ATOM 3313 C CA . GLN A 1 446 ? 10.334 8.249 -2.497 1.00 94.88 446 GLN A CA 1
ATOM 3314 C C . GLN A 1 446 ? 8.969 8.826 -2.887 1.00 94.88 446 GLN A C 1
ATOM 3316 O O . GLN A 1 446 ? 8.672 9.984 -2.594 1.00 94.88 446 GLN A O 1
ATOM 3321 N N . ALA A 1 447 ? 8.109 8.009 -3.492 1.00 94.88 447 ALA A N 1
ATOM 3322 C CA . ALA A 1 447 ? 6.726 8.363 -3.797 1.00 94.88 447 ALA A CA 1
ATOM 3323 C C . ALA A 1 447 ? 5.753 7.278 -3.327 1.00 94.88 447 ALA A C 1
ATOM 3325 O O . ALA A 1 447 ? 6.020 6.087 -3.473 1.00 94.88 447 ALA A O 1
ATOM 3326 N N . ALA A 1 448 ? 4.604 7.692 -2.798 1.00 93.56 448 ALA A N 1
ATOM 3327 C CA . ALA A 1 448 ? 3.499 6.800 -2.462 1.00 93.56 448 ALA A CA 1
ATOM 3328 C C . ALA A 1 448 ? 2.669 6.505 -3.717 1.00 93.56 448 ALA A C 1
ATOM 3330 O O . ALA A 1 448 ? 2.077 7.416 -4.294 1.00 93.56 448 ALA A O 1
ATOM 3331 N N . VAL A 1 449 ? 2.633 5.246 -4.146 1.00 95.50 449 VAL A N 1
ATOM 3332 C CA . VAL A 1 449 ? 1.982 4.829 -5.393 1.00 95.50 449 VAL A CA 1
ATOM 3333 C C . VAL A 1 449 ? 1.216 3.518 -5.226 1.00 95.50 449 VAL A C 1
ATOM 3335 O O . VAL A 1 449 ? 1.455 2.755 -4.286 1.00 95.50 449 VAL A O 1
ATOM 3338 N N . VAL A 1 450 ? 0.342 3.230 -6.187 1.00 95.62 450 VAL A N 1
ATOM 3339 C CA . VAL A 1 450 ? -0.254 1.903 -6.373 1.00 95.62 450 VAL A CA 1
ATOM 3340 C C . VAL A 1 450 ? 0.351 1.280 -7.622 1.00 95.62 450 VAL A C 1
ATOM 3342 O O . VAL A 1 450 ? 0.283 1.867 -8.701 1.00 95.62 450 VAL A O 1
ATOM 3345 N N . VAL A 1 451 ? 0.944 0.095 -7.480 1.00 97.25 451 VAL A N 1
ATOM 3346 C CA . VAL A 1 451 ? 1.650 -0.633 -8.551 1.00 97.25 451 VAL A CA 1
ATOM 3347 C C . VAL A 1 451 ? 1.003 -1.981 -8.818 1.00 97.25 451 VAL A C 1
ATOM 3349 O O . VAL A 1 451 ? 0.427 -2.576 -7.910 1.00 97.25 451 VAL A O 1
ATOM 3352 N N . GLU A 1 452 ? 1.147 -2.495 -10.039 1.00 97.94 452 GLU A N 1
ATOM 3353 C CA . GLU A 1 452 ? 0.886 -3.904 -10.349 1.00 97.94 452 GLU A CA 1
ATOM 3354 C C . GLU A 1 452 ? 2.202 -4.633 -10.608 1.00 97.94 452 GLU A C 1
ATOM 3356 O O . GLU A 1 452 ? 2.968 -4.288 -11.513 1.00 97.94 452 GLU A O 1
ATOM 3361 N N . LEU A 1 453 ? 2.461 -5.649 -9.793 1.00 98.38 453 LEU A N 1
ATOM 3362 C CA . LEU A 1 453 ? 3.674 -6.449 -9.803 1.00 98.38 453 LEU A CA 1
ATOM 3363 C C . LEU A 1 453 ? 3.357 -7.864 -10.275 1.00 98.38 453 LEU A C 1
ATOM 3365 O O . LEU A 1 453 ? 2.362 -8.456 -9.859 1.00 98.38 453 LEU A O 1
ATOM 3369 N N . GLU A 1 454 ? 4.225 -8.428 -11.102 1.00 98.38 454 GLU A N 1
ATOM 3370 C CA . GLU A 1 454 ? 4.105 -9.796 -11.596 1.00 98.38 454 GLU A CA 1
ATOM 3371 C C . GLU A 1 454 ? 5.457 -10.502 -11.505 1.00 98.38 454 GLU A C 1
ATOM 3373 O O . GLU A 1 454 ? 6.492 -9.941 -11.864 1.00 98.38 454 GLU A O 1
ATOM 3378 N N . TRP A 1 455 ? 5.463 -11.751 -11.041 1.00 98.38 455 TRP A N 1
ATOM 3379 C CA . TRP A 1 455 ? 6.666 -12.572 -11.112 1.00 98.38 455 TRP A CA 1
ATOM 3380 C C . TRP A 1 455 ? 6.924 -13.024 -12.544 1.00 98.38 455 TRP A C 1
ATOM 3382 O O . TRP A 1 455 ? 6.052 -13.581 -13.210 1.00 98.38 455 TRP A O 1
ATOM 3392 N N . ARG A 1 456 ? 8.159 -12.841 -13.000 1.00 98.06 456 ARG A N 1
ATOM 3393 C CA . ARG A 1 456 ? 8.657 -13.351 -14.273 1.00 98.06 456 ARG A CA 1
ATOM 3394 C C . ARG A 1 456 ? 9.688 -14.441 -14.039 1.00 98.06 456 ARG A C 1
ATOM 3396 O O . ARG A 1 456 ? 10.403 -14.444 -13.036 1.00 98.06 456 ARG A O 1
ATOM 3403 N N . ARG A 1 457 ? 9.748 -15.373 -14.987 1.00 97.44 457 ARG A N 1
ATOM 3404 C CA . ARG A 1 457 ? 10.716 -16.465 -15.020 1.00 97.44 457 ARG A CA 1
ATOM 3405 C C . ARG A 1 457 ? 11.221 -16.646 -16.442 1.00 97.44 457 ARG A C 1
ATOM 3407 O O . ARG A 1 457 ? 10.421 -16.719 -17.369 1.00 97.44 457 ARG A O 1
ATOM 3414 N N . GLU A 1 458 ? 12.530 -16.777 -16.581 1.00 97.12 458 GLU A N 1
ATOM 3415 C CA . GLU A 1 458 ? 13.196 -17.125 -17.832 1.00 97.12 458 GLU A CA 1
ATOM 3416 C C . GLU A 1 458 ? 14.334 -18.096 -17.507 1.00 97.12 458 GLU A C 1
ATOM 3418 O O . GLU A 1 458 ? 15.320 -17.725 -16.874 1.00 97.12 458 GLU A O 1
ATOM 3423 N N . GLY A 1 459 ? 14.158 -19.370 -17.863 1.00 96.00 459 GLY A N 1
ATOM 3424 C CA . GLY A 1 459 ? 15.063 -20.433 -17.424 1.00 96.00 459 GLY A CA 1
ATOM 3425 C C . GLY A 1 459 ? 15.079 -20.582 -15.898 1.00 96.00 459 GLY A C 1
ATOM 3426 O O . GLY A 1 459 ? 14.038 -20.794 -15.271 1.00 96.00 459 GLY A O 1
ATOM 3427 N N . ASP A 1 460 ? 16.270 -20.480 -15.313 1.00 96.69 460 ASP A N 1
ATOM 3428 C CA . ASP A 1 460 ? 16.533 -20.508 -13.871 1.00 96.69 460 ASP A CA 1
ATOM 3429 C C . ASP A 1 460 ? 16.404 -19.130 -13.198 1.00 96.69 460 ASP A C 1
ATOM 3431 O O . ASP A 1 460 ? 16.329 -19.043 -11.971 1.00 96.69 460 ASP A O 1
ATOM 3435 N N . LYS A 1 461 ? 16.322 -18.054 -13.987 1.00 97.38 461 LYS A N 1
ATOM 3436 C CA . LYS A 1 461 ? 16.230 -16.678 -13.497 1.00 97.38 461 LYS A CA 1
ATOM 3437 C C . LYS A 1 461 ? 14.794 -16.289 -13.180 1.00 97.38 461 LYS A C 1
ATOM 3439 O O . LYS A 1 461 ? 13.860 -16.620 -13.916 1.00 97.38 461 LYS A O 1
ATOM 3444 N N . GLN A 1 462 ? 14.618 -15.558 -12.083 1.00 97.50 462 GLN A N 1
ATOM 3445 C CA . GLN A 1 462 ? 13.327 -15.047 -11.627 1.00 97.50 462 GLN A CA 1
ATOM 3446 C C . GLN A 1 462 ? 13.483 -13.618 -11.121 1.00 97.50 462 GLN A C 1
ATOM 3448 O O . GLN A 1 462 ? 14.453 -13.300 -10.438 1.00 97.50 462 GLN A O 1
ATOM 3453 N N . TRP A 1 463 ? 12.519 -12.765 -11.450 1.00 98.00 463 TRP A N 1
ATOM 3454 C CA . TRP A 1 463 ? 12.483 -11.372 -11.011 1.00 98.00 463 TRP A CA 1
ATOM 3455 C C . TRP A 1 463 ? 11.039 -10.884 -10.935 1.00 98.00 463 TRP A C 1
ATOM 3457 O O . TRP A 1 463 ? 10.128 -11.516 -11.472 1.00 98.00 463 TRP A O 1
ATOM 3467 N N . VAL A 1 464 ? 10.828 -9.744 -10.284 1.00 98.44 464 VAL A N 1
ATOM 3468 C CA . VAL A 1 464 ? 9.514 -9.103 -10.210 1.00 98.44 464 VAL A CA 1
ATOM 3469 C C . VAL A 1 464 ? 9.462 -7.960 -11.214 1.00 98.44 464 VAL A C 1
ATOM 3471 O O . VAL A 1 464 ? 10.266 -7.029 -11.165 1.00 98.44 464 VAL A O 1
ATOM 3474 N N . GLU A 1 465 ? 8.528 -8.040 -12.152 1.00 98.50 465 GLU A N 1
ATOM 3475 C CA . GLU A 1 465 ? 8.273 -6.997 -13.136 1.00 98.50 465 GLU A CA 1
ATOM 3476 C C . GLU A 1 465 ? 7.182 -6.054 -12.620 1.00 98.50 465 GLU A C 1
ATOM 3478 O O . GLU A 1 465 ? 6.119 -6.486 -12.172 1.00 98.50 465 GLU A O 1
ATOM 3483 N N . LEU A 1 466 ? 7.447 -4.752 -12.694 1.00 98.56 466 LEU A N 1
ATOM 3484 C CA . LEU A 1 466 ? 6.448 -3.710 -12.524 1.00 98.56 466 LEU A CA 1
ATOM 3485 C C . LEU A 1 466 ? 5.718 -3.567 -13.863 1.00 98.56 466 LEU A C 1
ATOM 3487 O O . LEU A 1 466 ? 6.269 -3.063 -14.841 1.00 98.56 466 LEU A O 1
ATOM 3491 N N . THR A 1 467 ? 4.502 -4.100 -13.907 1.00 98.12 467 THR A N 1
ATOM 3492 C CA . THR A 1 467 ? 3.699 -4.250 -15.133 1.00 98.12 467 THR A CA 1
ATOM 3493 C C . THR A 1 467 ? 2.765 -3.074 -15.368 1.00 98.12 467 THR A C 1
ATOM 3495 O O . THR A 1 467 ? 2.423 -2.783 -16.513 1.00 98.12 467 THR A O 1
ATOM 3498 N N . ASN A 1 468 ? 2.381 -2.374 -14.298 1.00 97.62 468 ASN A N 1
ATOM 3499 C CA . ASN A 1 468 ? 1.494 -1.223 -14.364 1.00 97.62 468 ASN A CA 1
ATOM 3500 C C . ASN A 1 468 ? 1.700 -0.282 -13.166 1.00 97.62 468 ASN A C 1
ATOM 3502 O O . ASN A 1 468 ? 2.174 -0.697 -12.105 1.00 97.62 468 ASN A O 1
ATOM 3506 N N . LEU A 1 469 ? 1.296 0.976 -13.333 1.00 96.38 469 LEU A N 1
ATOM 3507 C CA . LEU A 1 469 ? 1.305 2.017 -12.303 1.00 96.38 469 LEU A CA 1
ATOM 3508 C C . LEU A 1 469 ? -0.022 2.786 -12.376 1.00 96.38 469 LEU A C 1
ATOM 3510 O O . LEU A 1 469 ? -0.067 3.882 -12.936 1.00 96.38 469 LEU A O 1
ATOM 3514 N N . PRO A 1 470 ? -1.124 2.195 -11.882 1.00 93.88 470 PRO A N 1
ATOM 3515 C CA . PRO A 1 470 ? -2.447 2.793 -12.012 1.00 93.88 470 PRO A CA 1
ATOM 3516 C C . PRO A 1 470 ? -2.581 4.147 -11.306 1.00 93.88 470 PRO A C 1
ATOM 3518 O O . PRO A 1 470 ? -3.373 4.971 -11.755 1.00 93.88 470 PRO A O 1
ATOM 3521 N N . GLN A 1 471 ? -1.858 4.389 -10.201 1.00 92.50 471 GLN A N 1
ATOM 3522 C CA . GLN A 1 471 ? -2.043 5.603 -9.396 1.00 92.50 471 GLN A CA 1
ATOM 3523 C C . GLN A 1 471 ? -0.744 6.107 -8.750 1.00 92.50 471 GLN A C 1
ATOM 3525 O O . GLN A 1 471 ? 0.085 5.327 -8.282 1.00 92.50 471 GLN A O 1
ATOM 3530 N N . PHE A 1 472 ? -0.626 7.436 -8.655 1.00 91.69 472 PHE A N 1
ATOM 3531 C CA . PHE A 1 472 ? 0.476 8.172 -8.010 1.00 91.69 472 PHE A CA 1
ATOM 3532 C C . PHE A 1 472 ? 0.149 8.656 -6.588 1.00 91.69 472 PHE A C 1
ATOM 3534 O O . PHE A 1 472 ? 0.711 9.630 -6.090 1.00 91.69 472 PHE A O 1
ATOM 3541 N N . ASN A 1 473 ? -0.826 8.018 -5.953 1.00 89.50 473 ASN A N 1
ATOM 3542 C CA . ASN A 1 473 ? -1.194 8.241 -4.565 1.00 89.50 473 ASN A CA 1
ATOM 3543 C C . ASN A 1 473 ? -1.765 6.932 -4.001 1.00 89.50 473 ASN A C 1
ATOM 3545 O O . ASN A 1 473 ? -2.048 6.013 -4.764 1.00 89.50 473 ASN A O 1
ATOM 3549 N N . TRP A 1 474 ? -1.922 6.836 -2.681 1.00 88.50 474 TRP A N 1
ATOM 3550 C CA . TRP A 1 474 ? -2.479 5.648 -2.018 1.00 88.50 474 TRP A CA 1
ATOM 3551 C C . TRP A 1 474 ? -4.001 5.649 -1.886 1.00 88.50 474 TRP A C 1
ATOM 3553 O O . TRP A 1 474 ? -4.537 4.837 -1.142 1.00 88.50 474 TRP A O 1
ATOM 3563 N N . ARG A 1 475 ? -4.717 6.551 -2.564 1.00 85.38 475 ARG A N 1
ATOM 3564 C CA . ARG A 1 475 ? -6.176 6.527 -2.491 1.00 85.38 475 ARG A CA 1
ATOM 3565 C C . ARG A 1 475 ? -6.698 5.357 -3.295 1.00 85.38 475 ARG A C 1
ATOM 3567 O O . ARG A 1 475 ? -6.401 5.223 -4.482 1.00 85.38 475 ARG A O 1
ATOM 3574 N N . ASN A 1 476 ? -7.559 4.568 -2.674 1.00 77.25 476 ASN A N 1
ATOM 3575 C CA . ASN A 1 476 ? -8.330 3.580 -3.397 1.00 77.25 476 ASN A CA 1
ATOM 3576 C C . ASN A 1 476 ? -9.221 4.268 -4.437 1.00 77.25 476 ASN A C 1
ATOM 3578 O O . ASN A 1 476 ? -10.198 4.924 -4.087 1.00 77.25 476 ASN A O 1
ATOM 3582 N N . ALA A 1 477 ? -8.975 4.016 -5.724 1.00 64.38 477 ALA A N 1
ATOM 3583 C CA . ALA A 1 477 ? -9.892 4.390 -6.809 1.00 64.38 477 ALA A CA 1
ATOM 3584 C C . ALA A 1 477 ? -11.210 3.586 -6.805 1.00 64.38 477 ALA A C 1
ATOM 3586 O O . ALA A 1 477 ? -11.877 3.487 -7.826 1.00 64.38 477 ALA A O 1
ATOM 3587 N N . ILE A 1 478 ? -11.617 2.990 -5.676 1.00 59.50 478 ILE A N 1
ATOM 3588 C CA . ILE A 1 478 ? -12.919 2.311 -5.577 1.00 59.50 478 ILE A CA 1
ATOM 3589 C C . ILE A 1 478 ? -14.060 3.315 -5.830 1.00 59.50 478 ILE A C 1
ATOM 3591 O O . ILE A 1 478 ? -15.130 2.906 -6.268 1.00 59.50 478 ILE A O 1
ATOM 3595 N N . ALA A 1 479 ? -13.819 4.609 -5.584 1.00 45.00 479 ALA A N 1
ATOM 3596 C CA . ALA A 1 479 ? -14.792 5.675 -5.789 1.00 45.00 479 ALA A CA 1
ATOM 3597 C C . ALA A 1 479 ? -14.922 6.146 -7.249 1.00 45.00 479 ALA A C 1
ATOM 3599 O O . ALA A 1 479 ? -16.020 6.528 -7.634 1.00 45.00 479 ALA A O 1
ATOM 3600 N N . ASP A 1 480 ? -13.865 6.065 -8.063 1.00 42.41 480 ASP A N 1
ATOM 3601 C CA . ASP A 1 480 ? -13.873 6.625 -9.415 1.00 42.41 480 ASP A CA 1
ATOM 3602 C C . ASP A 1 480 ? -13.341 5.615 -10.427 1.00 42.41 480 ASP A C 1
ATOM 3604 O O . ASP A 1 480 ? -12.154 5.285 -10.491 1.00 42.41 480 ASP A O 1
ATOM 3608 N N . GLU A 1 481 ? -14.258 5.147 -11.260 1.00 40.56 481 GLU A N 1
ATOM 3609 C CA . GLU A 1 481 ? -13.989 4.583 -12.570 1.00 40.56 481 GLU A CA 1
ATOM 3610 C C . GLU A 1 481 ? -13.001 5.498 -13.331 1.00 40.56 481 GLU A C 1
ATOM 3612 O O . GLU A 1 481 ? -13.371 6.535 -13.863 1.00 40.56 481 GLU A O 1
ATOM 3617 N N . VAL A 1 482 ? -11.712 5.136 -13.300 1.00 37.34 482 VAL A N 1
ATOM 3618 C CA . VAL A 1 482 ? -10.601 5.642 -14.129 1.00 37.34 482 VAL A CA 1
ATOM 3619 C C . VAL A 1 482 ? -10.648 7.154 -14.406 1.00 37.34 482 VAL A C 1
ATOM 3621 O O . VAL A 1 482 ? -10.913 7.586 -15.527 1.00 37.34 482 VAL A O 1
ATOM 3624 N N . SER A 1 483 ? -10.277 7.981 -13.425 1.00 36.03 483 SER A N 1
ATOM 3625 C CA . SER A 1 483 ? -9.765 9.312 -13.774 1.00 36.03 483 SER A CA 1
ATOM 3626 C C . SER A 1 483 ? -8.389 9.145 -14.440 1.00 36.03 483 SER A C 1
ATOM 3628 O O . SER A 1 483 ? -7.481 8.592 -13.808 1.00 36.03 483 SER A O 1
ATOM 3630 N N . PRO A 1 484 ? -8.202 9.560 -15.709 1.00 36.97 484 PRO A N 1
ATOM 3631 C CA . PRO A 1 484 ? -6.894 9.520 -16.356 1.00 36.97 484 PRO A CA 1
ATOM 3632 C C . PRO A 1 484 ? -5.886 10.380 -15.573 1.00 36.97 484 PRO A C 1
ATOM 3634 O O . PRO A 1 484 ? -6.292 11.308 -14.867 1.00 36.97 484 PRO A O 1
ATOM 3637 N N . PRO A 1 485 ? -4.570 10.103 -15.679 1.00 42.72 485 PRO A N 1
ATOM 3638 C CA . PRO A 1 485 ? -3.553 10.922 -15.024 1.00 42.72 485 PRO A CA 1
ATOM 3639 C C . PRO A 1 485 ? -3.749 12.402 -15.388 1.00 42.72 485 PRO A C 1
ATOM 3641 O O . PRO A 1 485 ? -4.180 12.687 -16.512 1.00 42.72 485 PRO A O 1
ATOM 3644 N N . PRO A 1 486 ? -3.436 13.346 -14.477 1.00 43.12 486 PRO A N 1
ATOM 3645 C CA . PRO A 1 486 ? -3.624 14.768 -14.728 1.00 43.12 486 PRO A CA 1
ATOM 3646 C C . PRO A 1 486 ? -2.917 15.135 -16.031 1.00 43.12 486 PRO A C 1
ATOM 3648 O O . PRO A 1 486 ? -1.692 15.056 -16.150 1.00 43.12 486 PRO A O 1
ATOM 3651 N N . SER A 1 487 ? -3.721 15.476 -17.036 1.00 41.94 487 SER A N 1
ATOM 3652 C CA . SER A 1 487 ? -3.228 15.912 -18.332 1.00 41.94 487 SER A CA 1
ATOM 3653 C C . SER A 1 487 ? -2.490 17.217 -18.087 1.00 41.94 487 SER A C 1
ATOM 3655 O O . SER A 1 487 ? -3.109 18.210 -17.708 1.00 41.94 487 SER A O 1
ATOM 3657 N N . SER A 1 488 ? -1.167 17.235 -18.248 1.00 40.94 488 SER A N 1
ATOM 3658 C CA . SER A 1 488 ? -0.453 18.509 -18.302 1.00 40.94 488 SER A CA 1
ATOM 3659 C C . SER A 1 488 ? -1.076 19.332 -19.438 1.00 40.94 488 SER A C 1
ATOM 3661 O O . SER A 1 488 ? -1.268 18.773 -20.524 1.00 40.94 488 SER A O 1
ATOM 3663 N N . PRO A 1 489 ? -1.438 20.610 -19.220 1.00 45.41 489 PRO A N 1
ATOM 3664 C CA . PRO A 1 489 ? -1.976 21.435 -20.290 1.00 45.41 489 PRO A CA 1
ATOM 3665 C C . PRO A 1 489 ? -0.973 21.450 -21.454 1.00 45.41 489 PRO A C 1
ATOM 3667 O O . PRO A 1 489 ? 0.237 21.512 -21.206 1.00 45.41 489 PRO A O 1
ATOM 3670 N N . PRO A 1 490 ? -1.437 21.341 -22.712 1.00 38.12 490 PRO A N 1
ATOM 3671 C CA . PRO A 1 490 ? -0.551 21.343 -23.865 1.00 38.12 490 PRO A CA 1
ATOM 3672 C C . PRO A 1 490 ? 0.297 22.613 -23.835 1.00 38.12 490 PRO A C 1
ATOM 3674 O O . PRO A 1 490 ? -0.232 23.722 -23.752 1.00 38.12 490 PRO A O 1
ATOM 3677 N N . THR A 1 491 ? 1.619 22.449 -23.874 1.00 55.47 491 THR A N 1
ATOM 3678 C CA . THR A 1 491 ? 2.543 23.572 -24.030 1.00 55.47 491 THR A CA 1
ATOM 3679 C C . THR A 1 491 ? 2.163 24.304 -25.320 1.00 55.47 491 THR A C 1
ATOM 3681 O O . THR A 1 491 ? 2.155 23.664 -26.377 1.00 55.47 491 THR A O 1
ATOM 3684 N N . PRO A 1 492 ? 1.802 25.601 -25.272 1.00 51.34 492 PRO A N 1
ATOM 3685 C CA . PRO A 1 492 ? 1.490 26.340 -26.483 1.00 51.34 492 PRO A CA 1
ATOM 3686 C C . PRO A 1 492 ? 2.717 26.324 -27.405 1.00 51.34 492 PRO A C 1
ATOM 3688 O O . PRO A 1 492 ? 3.848 26.399 -26.911 1.00 51.34 492 PRO A O 1
ATOM 3691 N N . PRO A 1 493 ? 2.525 26.191 -28.728 1.00 50.09 493 PRO A N 1
ATOM 3692 C CA . PRO A 1 493 ? 3.632 26.151 -29.667 1.00 50.09 493 PRO A CA 1
ATOM 3693 C C . PRO A 1 493 ? 4.460 27.427 -29.518 1.00 50.09 493 PRO A C 1
ATOM 3695 O O . PRO A 1 493 ? 3.946 28.538 -29.643 1.00 50.09 493 PRO A O 1
ATOM 3698 N N . VAL A 1 494 ? 5.750 27.250 -29.229 1.00 64.56 494 VAL A N 1
ATOM 3699 C CA . VAL A 1 494 ? 6.730 28.334 -29.245 1.00 64.56 494 VAL A CA 1
ATOM 3700 C C . VAL A 1 494 ? 6.747 28.883 -30.667 1.00 64.56 494 VAL A C 1
ATOM 3702 O O . VAL A 1 494 ? 7.175 28.198 -31.597 1.00 64.56 494 VAL A O 1
ATOM 3705 N N . ALA A 1 495 ? 6.219 30.094 -30.842 1.00 55.94 495 ALA A N 1
ATOM 3706 C CA . ALA A 1 495 ? 6.263 30.795 -32.112 1.00 55.94 495 ALA A CA 1
ATOM 3707 C C . ALA A 1 495 ? 7.732 31.014 -32.488 1.00 55.94 495 ALA A C 1
ATOM 3709 O O . ALA A 1 495 ? 8.456 31.749 -31.817 1.00 55.94 495 ALA A O 1
ATOM 3710 N N . VAL A 1 496 ? 8.173 30.336 -33.545 1.00 57.81 496 VAL A N 1
ATOM 3711 C CA . VAL A 1 496 ? 9.474 30.584 -34.161 1.00 57.81 496 VAL A CA 1
ATOM 3712 C C . VAL A 1 496 ? 9.395 31.967 -34.813 1.00 57.81 496 VAL A C 1
ATOM 3714 O O . VAL A 1 496 ? 8.530 32.164 -35.671 1.00 57.81 496 VAL A O 1
ATOM 3717 N N . PRO A 1 497 ? 10.230 32.944 -34.416 1.00 52.22 497 PRO A N 1
ATOM 3718 C CA . PRO A 1 497 ? 10.269 34.227 -35.099 1.00 52.22 497 PRO A CA 1
ATOM 3719 C C . PRO A 1 497 ? 10.734 34.003 -36.540 1.00 52.22 497 PRO A C 1
ATOM 3721 O O . PRO A 1 497 ? 11.762 33.368 -36.777 1.00 52.22 497 PRO A O 1
ATOM 3724 N N . ALA A 1 498 ? 9.943 34.495 -37.493 1.00 60.72 498 ALA A N 1
ATOM 3725 C CA . ALA A 1 498 ? 10.302 34.494 -38.903 1.00 60.72 498 ALA A CA 1
ATOM 3726 C C . ALA A 1 498 ? 11.599 35.298 -39.100 1.00 60.72 498 ALA A C 1
ATOM 3728 O O . ALA A 1 498 ? 11.696 36.427 -38.612 1.00 60.72 498 ALA A O 1
ATOM 3729 N N . GLN A 1 499 ? 12.580 34.689 -39.772 1.00 61.16 499 GLN A N 1
ATOM 3730 C CA . GLN A 1 499 ? 13.777 35.366 -40.277 1.00 61.16 499 GLN A CA 1
ATOM 3731 C C . GLN A 1 499 ? 13.538 35.916 -41.676 1.00 61.16 499 GLN A C 1
ATOM 3733 O O . GLN A 1 499 ? 12.848 35.223 -42.461 1.00 61.16 499 GLN A O 1
#

Secondary structure (DSSP, 8-state):
-----PPPP-PPPP-PPP-PPPPPPP-PPPP---------------------HHHHHHHHHHHHHHHHHHHHHHHHHHHHHHHHHHHHHHHHHHHH--PPPPPPPPPPP-----------------PPP-----------------PPPPPPP----------------------------------------PPPPPPP------PPPPPPPPPPPPPP------PPPPPPPP--------------PPPPPPPP-PPPEE----GGGHHHHHHHHHHHH-SSHHHHHTTBTTHHHHHHHHHHHHHHS-------SEEEEEEEETT-TTSS-EEEEEEESTT-SS-EEEEEEEETTEEEE-HHHHHHHHHTHHHHHHTS--SS-EEEEEEEEE-----TTSTTGGGEEEEEEE-SSTT-EEEEEEETTSHHHHHHHHHS-TT---EEEEEEEEEEEETTEEEEEEEEEEESSS--TTSSS-PPP--PPPPPP--PPP-

Foldseek 3Di:
DDDDDDDDDDDDDDDDDDDDDDDDDDDDDDDDDDDDDDDDDDDDDDDPPDDPVVVVVVVVVVVVVVVVVVVVVVVVVVVVVVVVVVVVVVVVVVVVDDPPDPDPDDDDDDDDDDDDDDDDDDDDDDDDDDDDDDDDDDDDDDDDDDDDDDDDDDDDDDDDDDDDDDDDDDDDDDDDDDDDDDDDDDDDDDDDDDDDDDDDDDDDDDDDDDDDDDDDDDDDDDDDDDDDDDDDDDDDDDDDDDDDPPPPDPDPDPDDDQDADEPDDDPVCVQQVVLVVQLLQPADVVSNLVQADPSVVCVVVSVVVCVVPPDDRHDFRYKYWPDWDCDDPVDATKTWIWTHDDPQPGIFIWIWGQDPVGIHTHPVSRCCRRVVVVQVCVVDADADKDKDWWKKAWDDDDDPLDPPVVQWTWMWTHHPDDDDIDIEIEGPPDPQNVVCCVPRNNPNPIFTFMWIWHWDDDPPGIHIYGPDTQTRHPDPCSVDDDDDDPPDPPDPDDDDDDD

Sequence (499 aa):
MESVLQMPGVHPAPVGQPVYPPAASNAPLPRNTTHAASAQRKAPQGASSGRKAPTVLALVVTLLALGGAAWFFRNQLTEAWKTLTTTRKAEAAALEFQPAAPVPDEPATAPTAPETPAAAPGNQPAPSSVPAPSGAASLGSDATTPAPETPPSSGAAPSPSSTPTPGSKPEEQVQRPSGMTSSSGGAQPESSPAPGTPVSDASTAPSATPPPPAPPAPAPNIAEAPSRTTPAPQNNNSTAPEISPPMRAPAPSPAPVRETLYEDVSEEVQPALDALKRFLAAPTWEERLQVVQGAEIIKPRMQSYYAATPYTPLYVGKVNLIRHDKTSQNGPPLCIFEIEGGDLKRPVPVMVEEAVEGWKVDWVTFTEFKDNFLARFMESPKEGPKRFHVLVRRTHYFDDNVPELDKKICMEVQAPMPPYVGSVFARRGTPLANILDRYLGWQVDQAAVVVELEWRREGDKQWVELTNLPQFNWRNAIADEVSPPPSSPPTPPVAVPAQ

Radius of gyration: 39.02 Å; chains: 1; bounding box: 95×113×100 Å

pLDDT: mean 71.63, std 24.28, range [29.94, 98.62]